Protein AF-0000000084759587 (afdb_homodimer)

Nearest PDB structures (foldseek):
  4xer-assembly1_A  TM=8.242E-01  e=2.007E-20  Salmonella enterica subsp. enterica serovar Typhimurium str. LT2
  4g9o-assembly1_B  TM=7.981E-01  e=5.735E-20  Salmonella enterica subsp. enterica serovar Typhimurium str. LT2
  4g9o-assembly1_A  TM=8.287E-01  e=4.401E-19  Salmonella enterica subsp. enterica serovar Typhimurium str. LT2
  2v4o-assembly2_D  TM=8.229E-01  e=4.892E-18  Salmonella enterica subsp. enterica serovar Typhimurium str. LT2
  2e6c-assembly1_C  TM=7.387E-01  e=2.881E-16  Thermus thermophilus HB8

Sequence (578 aa):
MNKSCIAAALISAFAFTASAAPLKILIVNDDGCESTGSISLQEKLTQKGFEVWMVAPATNQSGIGSAITFKTGKIFDVKKAADKRYCFPGTPADAVDFGLRGLLINNPPDLVISGVNDGPNTGMAQVNSGTVSAAARAVRYGFPAIAASIGYIFTEDEMKNKWPSTHKYWPDAVDYVVDVVETLNHKQVSGTPLLPKGSGLSINYPPLPKSKIKGVRYVENEMFPTPQIGYDILPDGRAKQTINPESLKTVENDTDSGWLNKGYITYSLFDGAMNAPQFQAQYEELLSKMNKSCIAAALISAFAFTASAAPLKILIVNDDGCESTGSISLQEKLTQKGFEVWMVAPATNQSGIGSAITFKTGKIFDVKKAADKRYCFPGTPADAVDFGLRGLLINNPPDLVISGVNDGPNTGMAQVNSGTVSAAARAVRYGFPAIAASIGYIFTEDEMKNKWPSTHKYWPDAVDYVVDVVETLNHKQVSGTPLLPKGSGLSINYPPLPKSKIKGVRYVENEMFPTPQIGYDILPDGRAKQTINPESLKTVENDTDSGWLNKGYITYSLFDGAMNAPQFQAQYEELLSK

Secondary structure (DSSP, 8-state):
---------------------PPEEEEE-TT-TT-HHHHHHHHHHHHTT-EEEEEEESS--TT-TT-----TTPEE--EEEETTEEEESS-HHHHHHHIIIIITSSS--SEEEEEEEES---HHHHHT-HHHHHHHHHHHTT--EEEEEE-----HHHHHTT-HHHHHHHHHHHHHHHHHHHHHHHT--TTS-SS-TT-EEEEEE-SS-GGG--EEEE-PPPSSPPP-EEEEEPTTS-EEEEE-GGGGS---SSSHHHHHHTTEEEEEEE-S--B-GGGHHHHHHHHT-/---------------------PPEEEEE-TT-TT-HHHHHHHHHHHHTT-EEEEEEESS--TT-TT-----TTPEE--EEEETTEEEESS-HHHHHHHIIIIITTTS--SEEEEEEEES---HHHHHT-HHHHHHHHHHHTT--EEEEEE----SHHHHHTT-HHHHHHHHHHHHHHHHHHHHHHHT--TTS-SS-TT-EEEEEE-SS-GGG--EEEE-PPPSSPPP-EEEEEPTTS-EEEEE-GGGGS---SSSHHHHHHTTEEEEEEE-S--B-GGGHHHHHHHHT-

InterPro domains:
  IPR002828 Survival protein SurE-like phosphatase/nucleotidase [PF01975] (25-220)
  IPR002828 Survival protein SurE-like phosphatase/nucleotidase [TIGR00087] (24-221)
  IPR030048 Survival protein SurE [PTHR30457] (22-222)
  IPR036523 SurE-like phosphatase/nucleotidase superfamily [G3DSA:3.40.1210.10] (23-289)
  IPR036523 SurE-like phosphatase/nucleotidase superfamily [SSF64167] (23-287)

Structure (mmCIF, N/CA/C/O backbone):
data_AF-0000000084759587-model_v1
#
loop_
_entity.id
_entity.type
_entity.pdbx_description
1 polymer "5'-nucleotidase"
#
loop_
_atom_site.group_PDB
_atom_site.id
_atom_site.type_symbol
_atom_site.label_atom_id
_atom_site.label_alt_id
_atom_site.label_comp_id
_atom_site.label_asym_id
_atom_site.label_entity_id
_atom_site.label_seq_id
_atom_site.pdbx_PDB_ins_code
_atom_site.Cartn_x
_atom_site.Cartn_y
_atom_site.Cartn_z
_atom_site.occupancy
_atom_site.B_iso_or_equiv
_atom_site.auth_seq_id
_atom_site.auth_comp_id
_atom_site.auth_asym_id
_atom_site.auth_atom_id
_atom_site.pdbx_PDB_model_num
ATOM 1 N N . MET A 1 1 ? -20.594 -86.188 6.738 1 32.88 1 MET A N 1
ATOM 2 C CA . MET A 1 1 ? -20 -85 7.316 1 32.88 1 MET A CA 1
ATOM 3 C C . MET A 1 1 ? -19.594 -84 6.23 1 32.88 1 MET A C 1
ATOM 5 O O . MET A 1 1 ? -18.578 -84.188 5.559 1 32.88 1 MET A O 1
ATOM 9 N N . ASN A 1 2 ? -20.578 -83.375 5.496 1 36.66 2 ASN A N 1
ATOM 10 C CA . ASN A 1 2 ? -20.562 -82.438 4.379 1 36.66 2 ASN A CA 1
ATOM 11 C C . ASN A 1 2 ? -19.859 -81.125 4.75 1 36.66 2 ASN A C 1
ATOM 13 O O . ASN A 1 2 ? -20.312 -80.438 5.641 1 36.66 2 ASN A O 1
ATOM 17 N N . LYS A 1 3 ? -18.547 -81.062 4.629 1 41.19 3 LYS A N 1
ATOM 18 C CA . LYS A 1 3 ? -17.672 -79.875 4.801 1 41.19 3 LYS A CA 1
ATOM 19 C C . LYS A 1 3 ? -18.125 -78.75 3.93 1 41.19 3 LYS A C 1
ATOM 21 O O . LYS A 1 3 ? -18.031 -78.812 2.701 1 41.19 3 LYS A O 1
ATOM 26 N N . SER A 1 4 ? -19.188 -78 4.219 1 39.34 4 SER A N 1
ATOM 27 C CA . SER A 1 4 ? -19.594 -76.75 3.572 1 39.34 4 SER A CA 1
ATOM 28 C C . SER A 1 4 ? -18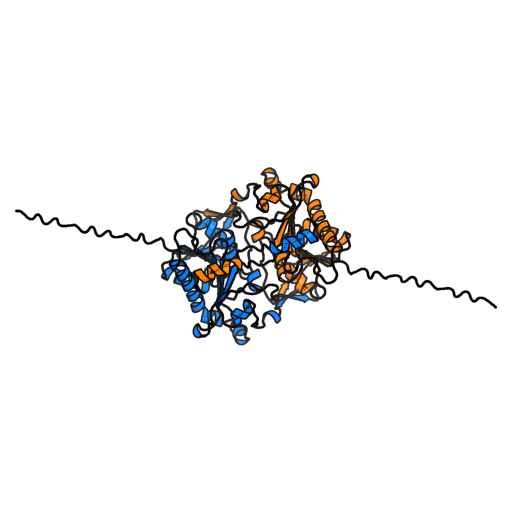.469 -75.75 3.609 1 39.34 4 SER A C 1
ATOM 30 O O . SER A 1 4 ? -18 -75.375 4.684 1 39.34 4 SER A O 1
ATOM 32 N N . CYS A 1 5 ? -17.578 -75.688 2.627 1 35.59 5 CYS A N 1
ATOM 33 C CA . CYS A 1 5 ? -16.562 -74.625 2.41 1 35.59 5 CYS A CA 1
ATOM 34 C C . CYS A 1 5 ? -17.203 -73.25 2.391 1 35.59 5 CYS A C 1
ATOM 36 O O . CYS A 1 5 ? -18.031 -72.938 1.532 1 35.59 5 CYS A O 1
ATOM 38 N N . ILE A 1 6 ? -17.391 -72.562 3.521 1 40.78 6 ILE A N 1
ATOM 39 C CA . ILE A 1 6 ? -17.766 -71.188 3.627 1 40.78 6 ILE A CA 1
ATOM 40 C C . ILE A 1 6 ? -16.797 -70.312 2.812 1 40.78 6 ILE A C 1
ATOM 42 O O . ILE A 1 6 ? -15.602 -70.25 3.096 1 40.78 6 ILE A O 1
ATOM 46 N N . ALA A 1 7 ? -17.094 -70.125 1.511 1 42.75 7 ALA A N 1
ATOM 47 C CA . ALA A 1 7 ? -16.391 -69.125 0.705 1 42.75 7 ALA A CA 1
ATOM 48 C C . ALA A 1 7 ? -16.422 -67.75 1.374 1 42.75 7 ALA A C 1
ATOM 50 O O . ALA A 1 7 ? -17.5 -67.188 1.601 1 42.75 7 ALA A O 1
ATOM 51 N N . ALA A 1 8 ? -15.438 -67.375 2.18 1 41.44 8 ALA A N 1
ATOM 52 C CA . ALA A 1 8 ? -15.242 -66 2.635 1 41.44 8 ALA A CA 1
ATOM 53 C C . ALA A 1 8 ? -15.094 -65.062 1.453 1 41.44 8 ALA A C 1
ATOM 55 O O . ALA A 1 8 ? -14.148 -65.188 0.668 1 41.44 8 ALA A O 1
ATOM 56 N N . ALA A 1 9 ? -16.172 -64.562 0.911 1 43.03 9 ALA A N 1
ATOM 57 C CA . ALA A 1 9 ? -16.078 -63.438 -0.011 1 43.03 9 ALA A CA 1
ATOM 58 C C . ALA A 1 9 ? -15.25 -62.281 0.583 1 43.03 9 ALA A C 1
ATOM 60 O O . ALA A 1 9 ? -15.578 -61.75 1.647 1 43.03 9 ALA A O 1
ATOM 61 N N . LEU A 1 10 ? -13.938 -62.25 0.258 1 41.41 10 LEU A N 1
ATOM 62 C CA . LEU A 1 10 ? -13.141 -61.062 0.551 1 41.41 10 LEU A CA 1
ATOM 63 C C . LEU A 1 10 ? -13.766 -59.844 -0.064 1 41.41 10 LEU A C 1
ATOM 65 O O . LEU A 1 10 ? -13.844 -59.719 -1.289 1 41.41 10 LEU A O 1
ATOM 69 N N . ILE A 1 11 ? -14.688 -59.156 0.525 1 45.84 11 ILE A N 1
ATOM 70 C CA . ILE A 1 11 ? -15.086 -57.812 0.126 1 45.84 11 ILE A CA 1
ATOM 71 C C . ILE A 1 11 ? -13.859 -56.906 0.087 1 45.84 11 ILE A C 1
ATOM 73 O O . ILE A 1 11 ? -13.242 -56.625 1.121 1 45.84 11 ILE A O 1
ATOM 77 N N . SER A 1 12 ? -13.148 -56.938 -1.056 1 42.34 12 SER A N 1
ATOM 78 C CA . SER A 1 12 ? -12.156 -55.875 -1.199 1 42.34 12 SER A CA 1
ATOM 79 C C . SER A 1 12 ? -12.781 -54.5 -0.978 1 42.34 12 SER A C 1
ATOM 81 O O . SER A 1 12 ? -13.719 -54.125 -1.684 1 42.34 12 SER A O 1
ATOM 83 N N . ALA A 1 13 ? -12.781 -54 0.141 1 45.69 13 ALA A N 1
ATOM 84 C CA . ALA A 1 13 ? -13.062 -52.562 0.376 1 45.69 13 ALA A CA 1
ATOM 85 C C . ALA A 1 13 ? -12.219 -51.688 -0.532 1 45.69 13 ALA A C 1
ATOM 87 O O . ALA A 1 13 ? -11.008 -51.562 -0.341 1 45.69 13 ALA A O 1
ATOM 88 N N . PHE A 1 14 ? -12.633 -51.562 -1.746 1 47.47 14 PHE A N 1
ATOM 89 C CA . PHE A 1 14 ? -12.047 -50.438 -2.441 1 47.47 14 PHE A CA 1
ATOM 90 C C . PHE A 1 14 ? -12.109 -49.156 -1.581 1 47.47 14 PHE A C 1
ATOM 92 O O . PHE A 1 14 ? -13.195 -48.688 -1.253 1 47.47 14 PHE A O 1
ATOM 99 N N . ALA A 1 15 ? -11.148 -49 -0.785 1 41.53 15 ALA A N 1
ATOM 100 C CA . ALA A 1 15 ? -11.016 -47.656 -0.232 1 41.53 15 ALA A CA 1
ATOM 101 C C . ALA A 1 15 ? -11.133 -46.594 -1.328 1 41.53 15 ALA A C 1
ATOM 103 O O . ALA A 1 15 ? -10.266 -46.5 -2.195 1 41.53 15 ALA A O 1
ATOM 104 N N . PHE A 1 16 ? -12.281 -46.312 -1.784 1 42.91 16 PHE A N 1
ATOM 105 C CA . PHE A 1 16 ? -12.383 -45.062 -2.512 1 42.91 16 PHE A CA 1
ATOM 106 C C . PHE A 1 16 ? -11.539 -43.969 -1.839 1 42.91 16 PHE A C 1
ATOM 108 O O . PHE A 1 16 ? -11.844 -43.531 -0.727 1 42.91 16 PHE A O 1
ATOM 115 N N . THR A 1 17 ? -10.258 -44.031 -1.98 1 42.12 17 THR A N 1
ATOM 116 C CA . THR A 1 17 ? -9.578 -42.781 -1.633 1 42.12 17 THR A CA 1
ATOM 117 C C . THR A 1 17 ? -10.336 -41.562 -2.178 1 42.12 17 THR A C 1
ATOM 119 O O . THR A 1 17 ? -10.492 -41.438 -3.393 1 42.12 17 THR A O 1
ATOM 122 N N . ALA A 1 18 ? -11.383 -41.25 -1.739 1 46 18 ALA A N 1
ATOM 123 C CA . ALA A 1 18 ? -11.992 -39.969 -2.09 1 46 18 ALA A CA 1
ATOM 124 C C . ALA A 1 18 ? -10.93 -38.938 -2.477 1 46 18 ALA A C 1
ATOM 126 O O . ALA A 1 18 ? -10.117 -38.531 -1.64 1 46 18 ALA A O 1
ATOM 127 N N . SER A 1 19 ? -10.32 -39 -3.693 1 54.28 19 SER A N 1
ATOM 128 C CA . SER A 1 19 ? -9.312 -38.094 -4.207 1 54.28 19 SER A CA 1
ATOM 129 C C . SER A 1 19 ? -9.633 -36.625 -3.846 1 54.28 19 SER A C 1
ATOM 131 O O . SER A 1 19 ? -10.727 -36.156 -4.145 1 54.28 19 SER A O 1
ATOM 133 N N . ALA A 1 20 ? -9.195 -36.125 -2.771 1 66.88 20 ALA A N 1
ATOM 134 C CA . ALA A 1 20 ? -9.383 -34.75 -2.332 1 66.88 20 ALA A CA 1
ATOM 135 C C . ALA A 1 20 ? -9.328 -33.781 -3.514 1 66.88 20 ALA A C 1
ATOM 137 O O . ALA A 1 20 ? -8.602 -34 -4.484 1 66.88 20 ALA A O 1
ATOM 138 N N . ALA A 1 21 ? -10.414 -32.969 -3.766 1 81.44 21 ALA A N 1
ATOM 139 C CA . ALA A 1 21 ? -10.461 -31.938 -4.809 1 81.44 21 ALA A CA 1
ATOM 140 C C . ALA A 1 21 ? -9.109 -31.25 -4.953 1 81.44 21 ALA A C 1
ATOM 142 O O . ALA A 1 21 ? -8.406 -31.031 -3.965 1 81.44 21 ALA A O 1
ATOM 143 N N . PRO A 1 22 ? -8.656 -31.125 -6.215 1 93.12 22 PRO A N 1
ATOM 144 C CA . PRO A 1 22 ? -7.379 -30.453 -6.434 1 93.12 22 PRO A CA 1
ATOM 145 C C . PRO A 1 22 ? -7.328 -29.062 -5.793 1 93.12 22 PRO A C 1
ATOM 147 O O . PRO A 1 22 ? -8.352 -28.391 -5.68 1 93.12 22 PRO A O 1
ATOM 150 N N . LEU A 1 23 ? -6.125 -28.766 -5.375 1 96.19 23 LEU A N 1
ATOM 151 C CA . LEU A 1 23 ? -5.902 -27.406 -4.871 1 96.19 23 LEU A CA 1
ATOM 152 C C . LEU A 1 23 ? -6.328 -26.359 -5.902 1 96.19 23 LEU A C 1
ATOM 154 O O . LEU A 1 23 ? -5.977 -26.469 -7.078 1 96.19 23 LEU A O 1
ATOM 158 N N . LYS A 1 24 ? -7.176 -25.406 -5.527 1 97.69 24 LYS A N 1
ATOM 159 C CA . LYS A 1 24 ? -7.629 -24.312 -6.387 1 97.69 24 LYS A CA 1
ATOM 160 C C . LYS A 1 24 ? -6.773 -23.078 -6.184 1 97.69 24 LYS A C 1
ATOM 162 O O . LYS A 1 24 ? -6.578 -22.625 -5.055 1 97.69 24 LYS A O 1
ATOM 167 N N . ILE A 1 25 ? -6.254 -22.547 -7.281 1 98.81 25 ILE A N 1
ATOM 168 C CA . ILE A 1 25 ? -5.301 -21.438 -7.238 1 98.81 25 ILE A CA 1
ATOM 169 C C . ILE A 1 25 ? -5.828 -20.281 -8.078 1 98.81 25 ILE A C 1
ATOM 171 O O . ILE A 1 25 ? -6.352 -20.469 -9.172 1 98.81 25 ILE A O 1
ATOM 175 N N . LEU A 1 26 ? -5.785 -19.031 -7.543 1 98.94 26 LEU A N 1
ATOM 176 C CA . LEU A 1 26 ? -6.039 -17.812 -8.297 1 98.94 26 LEU A CA 1
ATOM 177 C C . LEU A 1 26 ? -4.738 -17.062 -8.578 1 98.94 26 LEU A C 1
ATOM 179 O O . LEU A 1 26 ? -4.027 -16.672 -7.648 1 98.94 26 LEU A O 1
ATOM 183 N N . ILE A 1 27 ? -4.406 -16.938 -9.836 1 98.94 27 ILE A N 1
ATOM 184 C CA . ILE A 1 27 ? -3.238 -16.172 -10.25 1 98.94 27 ILE A CA 1
ATOM 185 C C . ILE A 1 27 ? -3.65 -14.727 -10.57 1 98.94 27 ILE A C 1
ATOM 187 O O . ILE A 1 27 ? -4.68 -14.5 -11.203 1 98.94 27 ILE A O 1
ATOM 191 N N . VAL A 1 28 ? -2.816 -13.93 -10.008 1 98.12 28 VAL A N 1
ATOM 192 C CA . VAL A 1 28 ? -2.871 -12.508 -10.312 1 98.12 28 VAL A CA 1
ATOM 193 C C . VAL A 1 28 ? -1.499 -12.023 -10.781 1 98.12 28 VAL A C 1
ATOM 195 O O . VAL A 1 28 ? -0.562 -12.82 -10.891 1 98.12 28 VAL A O 1
ATOM 198 N N . ASN A 1 29 ? -1.176 -10.781 -11.109 1 92.56 29 ASN A N 1
ATOM 199 C CA . ASN A 1 29 ? 0.092 -10.172 -11.492 1 92.56 29 ASN A CA 1
ATOM 200 C C . ASN A 1 29 ? -0.116 -8.789 -12.117 1 92.56 29 ASN A C 1
ATOM 202 O O . ASN A 1 29 ? -1.052 -8.594 -12.891 1 92.56 29 ASN A O 1
ATOM 206 N N . ASP A 1 30 ? 0.857 -7.98 -11.75 1 95.12 30 ASP A N 1
ATOM 207 C CA . ASP A 1 30 ? 0.646 -6.633 -12.266 1 95.12 30 ASP A CA 1
ATOM 208 C C . ASP A 1 30 ? 1.199 -6.488 -13.68 1 95.12 30 ASP A C 1
ATOM 210 O O . ASP A 1 30 ? 0.942 -5.488 -14.359 1 95.12 30 ASP A O 1
ATOM 214 N N . ASP A 1 31 ? 1.868 -7.555 -14.188 1 95.94 31 ASP A N 1
ATOM 215 C CA . ASP A 1 31 ? 2.365 -7.512 -15.555 1 95.94 31 ASP A CA 1
ATOM 216 C C . ASP A 1 31 ? 1.229 -7.711 -16.562 1 95.94 31 ASP A C 1
ATOM 218 O O . ASP A 1 31 ? 1.384 -7.418 -17.75 1 95.94 31 ASP A O 1
ATOM 222 N N . GLY A 1 32 ? 0.167 -8.328 -16.062 1 96.94 32 GLY A N 1
ATOM 223 C CA . GLY A 1 32 ? -0.991 -8.477 -16.922 1 96.94 32 GLY A CA 1
ATOM 224 C C . GLY A 1 32 ? -1.337 -9.922 -17.219 1 96.94 32 GLY A C 1
ATOM 225 O O . GLY A 1 32 ? -0.525 -10.82 -16.969 1 96.94 32 GLY A O 1
ATOM 226 N N . CYS A 1 33 ? -2.547 -10.148 -17.797 1 97.38 33 CYS A N 1
ATOM 227 C CA . CYS A 1 33 ? -3.123 -11.477 -18 1 97.38 33 CYS A CA 1
ATOM 228 C C . CYS A 1 33 ? -2.434 -12.195 -19.156 1 97.38 33 CYS A C 1
ATOM 230 O O . CYS A 1 33 ? -2.584 -13.406 -19.312 1 97.38 33 CYS A O 1
ATOM 232 N N . GLU A 1 34 ? -1.642 -11.469 -19.938 1 96.75 34 GLU A N 1
ATOM 233 C CA . GLU A 1 34 ? -0.977 -12.078 -21.094 1 96.75 34 GLU A CA 1
ATOM 234 C C . GLU A 1 34 ? 0.54 -12.047 -20.922 1 96.75 34 GLU A C 1
ATOM 236 O O . GLU A 1 34 ? 1.277 -12.273 -21.891 1 96.75 34 GLU A O 1
ATOM 241 N N . SER A 1 35 ? 0.942 -11.68 -19.781 1 96.06 35 SER A N 1
ATOM 242 C CA . SER A 1 35 ? 2.383 -11.633 -19.547 1 96.06 35 SER A CA 1
ATOM 243 C C . SER A 1 35 ? 2.986 -13.039 -19.531 1 96.06 35 SER A C 1
ATOM 245 O O . SER A 1 35 ? 2.316 -14 -19.156 1 96.06 35 SER A O 1
ATOM 247 N N . THR A 1 36 ? 4.242 -13.164 -19.891 1 94.94 36 THR A N 1
ATOM 248 C CA . THR A 1 36 ? 4.957 -14.438 -20 1 94.94 36 THR A CA 1
ATOM 249 C C . THR A 1 36 ? 4.957 -15.156 -18.656 1 94.94 36 THR A C 1
ATOM 251 O O . THR A 1 36 ? 4.66 -16.359 -18.578 1 94.94 36 THR A O 1
ATOM 254 N N . GLY A 1 37 ? 5.301 -14.461 -17.578 1 95.69 37 GLY A N 1
ATOM 255 C CA . GLY A 1 37 ? 5.355 -15.062 -16.25 1 95.69 37 GLY A CA 1
ATOM 256 C C . GLY A 1 37 ? 4.02 -15.609 -15.789 1 95.69 37 GLY A C 1
ATOM 257 O O . GLY A 1 37 ? 3.949 -16.719 -15.25 1 95.69 37 GLY A O 1
ATOM 258 N N . SER A 1 38 ? 2.916 -14.883 -16 1 96.62 38 SER A N 1
ATOM 259 C CA . SER A 1 38 ? 1.579 -15.273 -15.578 1 96.62 38 SER A CA 1
ATOM 260 C C . SER A 1 38 ? 1.087 -16.484 -16.359 1 96.62 38 SER A C 1
ATOM 262 O O . SER A 1 38 ? 0.589 -17.453 -15.773 1 96.62 38 SER A O 1
ATOM 264 N N . ILE A 1 39 ? 1.285 -16.469 -17.703 1 97.81 39 ILE A N 1
ATOM 265 C CA . ILE A 1 39 ? 0.803 -17.547 -18.562 1 97.81 39 ILE A CA 1
ATOM 266 C C . ILE A 1 39 ? 1.572 -18.828 -18.266 1 97.81 39 ILE A C 1
ATOM 268 O O . ILE A 1 39 ? 0.973 -19.891 -18.094 1 97.81 39 ILE A O 1
ATOM 272 N N . SER A 1 40 ? 2.889 -18.688 -18.188 1 98.06 40 SER A N 1
ATOM 273 C CA . SER A 1 40 ? 3.719 -19.844 -17.906 1 98.06 40 SER A CA 1
ATOM 274 C C . SER A 1 40 ? 3.352 -20.484 -16.578 1 98.06 40 SER A C 1
ATOM 276 O O . SER A 1 40 ? 3.262 -21.703 -16.469 1 98.06 40 SER A O 1
ATOM 278 N N . LEU A 1 41 ? 3.133 -19.688 -15.578 1 98.56 41 LEU A N 1
ATOM 279 C CA . LEU A 1 41 ? 2.75 -20.188 -14.258 1 98.56 41 LEU A CA 1
ATOM 280 C C . LEU A 1 41 ? 1.417 -20.922 -14.328 1 98.56 41 LEU A C 1
ATOM 282 O O . LEU A 1 41 ? 1.287 -22.031 -13.789 1 98.56 41 LEU A O 1
ATOM 286 N N . GLN A 1 42 ? 0.404 -20.328 -14.945 1 98.75 42 GLN A N 1
ATOM 287 C CA . GLN A 1 42 ? -0.901 -20.969 -15.086 1 98.75 42 GLN A CA 1
ATOM 288 C C . GLN A 1 42 ? -0.781 -22.328 -15.773 1 98.75 42 GLN A C 1
ATOM 290 O O . GLN A 1 42 ? -1.34 -23.328 -15.305 1 98.75 42 GLN A O 1
ATOM 295 N N . GLU A 1 43 ? -0.076 -22.375 -16.859 1 98.56 43 GLU A N 1
ATOM 296 C CA . GLU A 1 43 ? 0.051 -23.594 -17.656 1 98.56 43 GLU A CA 1
ATOM 297 C C . GLU A 1 43 ? 0.762 -24.688 -16.875 1 98.56 43 GLU A C 1
ATOM 299 O O . GLU A 1 43 ? 0.291 -25.828 -16.828 1 98.56 43 GLU A O 1
ATOM 304 N N . LYS A 1 44 ? 1.834 -24.375 -16.266 1 98.69 44 LYS A N 1
ATOM 305 C CA . LYS A 1 44 ? 2.623 -25.375 -15.57 1 98.69 44 LYS A CA 1
ATOM 306 C C . LYS A 1 44 ? 1.88 -25.906 -14.344 1 98.69 44 LYS A C 1
ATOM 308 O O . LYS A 1 44 ? 1.924 -27.094 -14.047 1 98.69 44 LYS A O 1
ATOM 313 N N . LEU A 1 45 ? 1.213 -25 -13.609 1 98.81 45 LEU A N 1
ATOM 314 C CA . LEU A 1 45 ? 0.427 -25.453 -12.469 1 98.81 45 LEU A CA 1
ATOM 315 C C . LEU A 1 45 ? -0.736 -26.328 -12.914 1 98.81 45 LEU A C 1
ATOM 317 O O . LEU A 1 45 ? -1.055 -27.328 -12.266 1 98.81 45 LEU A O 1
ATOM 321 N N . THR A 1 46 ? -1.379 -25.938 -14.016 1 98.69 46 THR A N 1
ATOM 322 C CA . THR A 1 46 ? -2.459 -26.75 -14.562 1 98.69 46 THR A CA 1
ATOM 323 C C . THR A 1 46 ? -1.949 -28.125 -14.961 1 98.69 46 THR A C 1
ATOM 325 O O . THR A 1 46 ? -2.609 -29.141 -14.711 1 98.69 46 THR A O 1
ATOM 328 N N . GLN A 1 47 ? -0.791 -28.172 -15.562 1 98.25 47 GLN A N 1
ATOM 329 C CA . GLN A 1 47 ? -0.184 -29.422 -15.984 1 98.25 47 GLN A CA 1
ATOM 330 C C . GLN A 1 47 ? 0.095 -30.328 -14.781 1 98.25 47 GLN A C 1
ATOM 332 O O . GLN A 1 47 ? 0.096 -31.562 -14.914 1 98.25 47 GLN A O 1
ATOM 337 N N . LYS A 1 48 ? 0.333 -29.734 -13.648 1 98.06 48 LYS A N 1
ATOM 338 C CA . LYS A 1 48 ? 0.588 -30.5 -12.43 1 98.06 48 LYS A CA 1
ATOM 339 C C . LYS A 1 48 ? -0.713 -31 -11.812 1 98.06 48 LYS A C 1
ATOM 341 O O . LYS A 1 48 ? -0.695 -31.703 -10.805 1 98.06 48 LYS A O 1
ATOM 346 N N . GLY A 1 49 ? -1.913 -30.609 -12.328 1 97.62 49 GLY A N 1
ATOM 347 C CA . GLY A 1 49 ? -3.195 -31.141 -11.883 1 97.62 49 GLY A CA 1
ATOM 348 C C . GLY A 1 49 ? -3.951 -30.188 -10.977 1 97.62 49 GLY A C 1
ATOM 349 O O . GLY A 1 49 ? -4.996 -30.547 -10.43 1 97.62 49 GLY A O 1
ATOM 350 N N . PHE A 1 50 ? -3.469 -28.984 -10.805 1 98.31 50 PHE A N 1
ATOM 351 C CA . PHE A 1 50 ? -4.168 -28 -9.984 1 98.31 50 PHE A CA 1
ATOM 352 C C . PHE A 1 50 ? -5.285 -27.344 -10.773 1 98.31 50 PHE A C 1
ATOM 354 O O . PHE A 1 50 ? -5.258 -27.312 -12 1 98.31 50 PHE A O 1
ATOM 361 N N . GLU A 1 51 ? -6.332 -26.906 -10.086 1 98.56 51 GLU A N 1
ATOM 362 C CA . GLU A 1 51 ? -7.328 -26.016 -10.688 1 98.56 51 GLU A CA 1
ATOM 363 C C . GLU A 1 51 ? -6.879 -24.562 -10.641 1 98.56 51 GLU A C 1
ATOM 365 O O . GLU A 1 51 ? -6.867 -23.938 -9.578 1 98.56 51 GLU A O 1
ATOM 370 N N . VAL A 1 52 ? -6.543 -24.047 -11.797 1 98.81 52 VAL A N 1
ATOM 371 C CA . VAL A 1 52 ? -5.867 -22.766 -11.797 1 98.81 52 VAL A CA 1
ATOM 372 C C . VAL A 1 52 ? -6.711 -21.734 -12.539 1 98.81 52 VAL A C 1
ATOM 374 O O . VAL A 1 52 ? -7.027 -21.922 -13.719 1 98.81 52 VAL A O 1
ATOM 377 N N . TRP A 1 53 ? -7.129 -20.703 -11.852 1 98.81 53 TRP A N 1
ATOM 378 C CA . TRP A 1 53 ? -7.789 -19.516 -12.406 1 98.81 53 TRP A CA 1
ATOM 379 C C . TRP A 1 53 ? -6.824 -18.344 -12.492 1 98.81 53 TRP A C 1
ATOM 381 O O . TRP A 1 53 ? -5.883 -18.25 -11.695 1 98.81 53 TRP A O 1
ATOM 391 N N . MET A 1 54 ? -7.062 -17.531 -13.484 1 98.88 54 MET A N 1
ATOM 392 C CA . MET A 1 54 ? -6.293 -16.297 -13.578 1 98.88 54 MET A CA 1
ATOM 393 C C . MET A 1 54 ? -7.211 -15.094 -13.797 1 98.88 54 MET A C 1
ATOM 395 O O . MET A 1 54 ? -8.086 -15.133 -14.664 1 98.88 54 MET A O 1
ATOM 399 N N . VAL A 1 55 ? -7.145 -14.148 -12.969 1 98.81 55 VAL A N 1
ATOM 400 C CA . VAL A 1 55 ? -7.664 -12.797 -13.172 1 98.81 55 VAL A CA 1
ATOM 401 C C . VAL A 1 55 ? -6.539 -11.781 -13 1 98.81 55 VAL A C 1
ATOM 403 O O . VAL A 1 55 ? -6.016 -11.609 -11.898 1 98.81 55 VAL A O 1
ATOM 406 N N . ALA A 1 56 ? -6.129 -11.125 -14.031 1 98.75 56 ALA A N 1
ATOM 407 C CA . ALA A 1 56 ? -5.047 -10.148 -14 1 98.75 56 ALA A CA 1
ATOM 408 C C . ALA A 1 56 ? -5.375 -8.938 -14.867 1 98.75 56 ALA A C 1
ATOM 410 O O . ALA A 1 56 ? -6.277 -8.992 -15.703 1 98.75 56 ALA A O 1
ATOM 411 N N . PRO A 1 57 ? -4.664 -7.859 -14.609 1 98.5 57 PRO A N 1
ATOM 412 C CA . PRO A 1 57 ? -4.93 -6.66 -15.406 1 98.5 57 PRO A CA 1
ATOM 413 C C . PRO A 1 57 ? -4.801 -6.91 -16.906 1 98.5 57 PRO A C 1
ATOM 415 O O . PRO A 1 57 ? -4.004 -7.754 -17.328 1 98.5 57 PRO A O 1
ATOM 418 N N . ALA A 1 58 ? -5.52 -6.137 -17.656 1 97.69 58 ALA A N 1
ATOM 419 C CA . ALA A 1 58 ? -5.48 -6.238 -19.109 1 97.69 58 ALA A CA 1
ATOM 420 C C . ALA A 1 58 ? -4.168 -5.695 -19.672 1 97.69 58 ALA A C 1
ATOM 422 O O . ALA A 1 58 ? -3.744 -6.074 -20.766 1 97.69 58 ALA A O 1
ATOM 423 N N . THR A 1 59 ? -3.59 -4.781 -18.891 1 94.88 59 THR A N 1
ATOM 424 C CA . THR A 1 59 ? -2.328 -4.168 -19.297 1 94.88 59 THR A CA 1
ATOM 425 C C . THR A 1 59 ? -1.336 -4.168 -18.141 1 9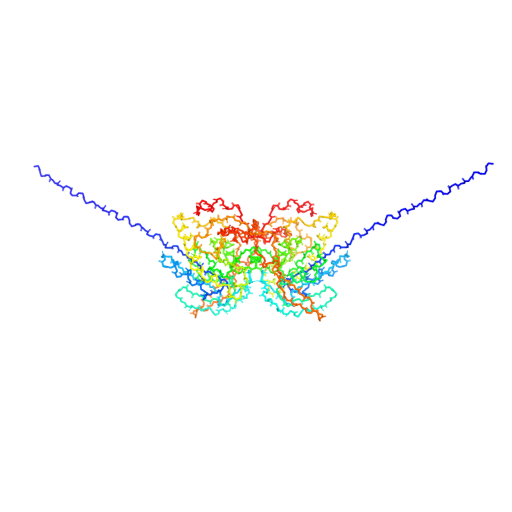4.88 59 THR A C 1
ATOM 427 O O . THR A 1 59 ? -1.716 -4.406 -16.984 1 94.88 59 THR A O 1
ATOM 430 N N . ASN A 1 60 ? -0.066 -3.959 -18.484 1 93.38 60 ASN A N 1
ATOM 431 C CA . ASN A 1 60 ? 0.953 -3.834 -17.438 1 93.38 60 ASN A CA 1
ATOM 432 C C . ASN A 1 60 ? 0.65 -2.674 -16.5 1 93.38 60 ASN A C 1
ATOM 434 O O . ASN A 1 60 ? 0.357 -1.563 -16.953 1 93.38 60 ASN A O 1
ATOM 438 N N . GLN A 1 61 ? 0.727 -2.926 -15.203 1 92.5 61 GLN A N 1
ATOM 439 C CA . GLN A 1 61 ? 0.381 -1.962 -14.172 1 92.5 61 GLN A CA 1
ATOM 440 C C . GLN A 1 61 ? 1.54 -1.761 -13.195 1 92.5 61 GLN A C 1
ATOM 442 O O . GLN A 1 61 ? 1.331 -1.662 -11.984 1 92.5 61 GLN A O 1
ATOM 447 N N . SER A 1 62 ? 2.732 -1.783 -13.641 1 90.62 62 SER A N 1
ATOM 448 C CA . SER A 1 62 ? 3.898 -1.627 -12.773 1 90.62 62 SER A CA 1
ATOM 449 C C . SER A 1 62 ? 3.84 -0.317 -12 1 90.62 62 SER A C 1
ATOM 451 O O . SER A 1 62 ? 3.453 0.718 -12.547 1 90.62 62 SER A O 1
ATOM 453 N N . GLY A 1 63 ? 4.25 -0.373 -10.68 1 93.44 63 GLY A N 1
ATOM 454 C CA . GLY A 1 63 ? 4.285 0.814 -9.844 1 93.44 63 GLY A CA 1
ATOM 455 C C . GLY A 1 63 ? 2.922 1.197 -9.297 1 93.44 63 GLY A C 1
ATOM 456 O O . GLY A 1 63 ? 2.801 2.162 -8.539 1 93.44 63 GLY A O 1
ATOM 457 N N . ILE A 1 64 ? 1.89 0.401 -9.523 1 95 64 ILE A N 1
ATOM 458 C CA . ILE A 1 64 ? 0.506 0.778 -9.258 1 95 64 ILE A CA 1
ATOM 459 C C . ILE A 1 64 ? 0.164 0.49 -7.797 1 95 64 ILE A C 1
ATOM 461 O O . ILE A 1 64 ? -0.86 0.952 -7.289 1 95 64 ILE A O 1
ATOM 465 N N . GLY A 1 65 ? 0.973 -0.251 -7.133 1 97.06 65 GLY A N 1
ATOM 466 C CA . GLY A 1 65 ? 0.807 -0.506 -5.711 1 97.06 65 GLY A CA 1
ATOM 467 C C . GLY A 1 65 ? -0.551 -1.087 -5.363 1 97.06 65 GLY A C 1
ATOM 468 O O . GLY A 1 65 ? -0.985 -2.068 -5.969 1 97.06 65 GLY A O 1
ATOM 469 N N . SER A 1 66 ? -1.188 -0.463 -4.367 1 97.44 66 SER A N 1
ATOM 470 C CA . SER A 1 66 ? -2.447 -0.984 -3.848 1 97.44 66 SER A CA 1
ATOM 471 C C . SER A 1 66 ? -3.639 -0.223 -4.418 1 97.44 66 SER A C 1
ATOM 473 O O . SER A 1 66 ? -4.734 -0.262 -3.857 1 97.44 66 SER A O 1
ATOM 475 N N . ALA A 1 67 ? -3.439 0.519 -5.504 1 97.62 67 ALA A N 1
ATOM 476 C CA . ALA A 1 67 ? -4.488 1.341 -6.102 1 97.62 67 ALA A CA 1
ATOM 477 C C . ALA A 1 67 ? -5.699 0.494 -6.48 1 97.62 67 ALA A C 1
ATOM 479 O O . ALA A 1 67 ? -5.551 -0.613 -7.004 1 97.62 67 ALA A O 1
ATOM 480 N N . ILE A 1 68 ? -6.836 1.055 -6.211 1 96.88 68 ILE A N 1
ATOM 481 C CA . ILE A 1 68 ? -8.078 0.379 -6.566 1 96.88 68 ILE A CA 1
ATOM 482 C C . ILE A 1 68 ? -9.016 1.356 -7.273 1 96.88 68 ILE A C 1
ATOM 484 O O . ILE A 1 68 ? -8.875 2.574 -7.133 1 96.88 68 ILE A O 1
ATOM 488 N N . THR A 1 69 ? -9.898 0.824 -8.07 1 94.5 69 THR A N 1
ATOM 489 C CA . THR A 1 69 ? -11.047 1.576 -8.57 1 94.5 69 THR A CA 1
ATOM 490 C C . THR A 1 69 ? -12.234 1.447 -7.617 1 94.5 69 THR A C 1
ATOM 492 O O . THR A 1 69 ? -12.648 0.336 -7.285 1 94.5 69 THR A O 1
ATOM 495 N N . PHE A 1 70 ? -12.672 2.496 -7.121 1 91.44 70 PHE A N 1
ATOM 496 C CA . PHE A 1 70 ? -13.875 2.51 -6.301 1 91.44 70 PHE A CA 1
ATOM 497 C C . PHE A 1 70 ? -14.961 3.363 -6.953 1 91.44 70 PHE A C 1
ATOM 499 O O . PHE A 1 70 ? -15.047 4.566 -6.699 1 91.44 70 PHE A O 1
ATOM 506 N N . LYS A 1 71 ? -15.711 2.811 -7.758 1 93.44 71 LYS A N 1
ATOM 507 C CA . LYS A 1 71 ? -16.812 3.43 -8.492 1 93.44 71 LYS A CA 1
ATOM 508 C C . LYS A 1 71 ? -18 2.48 -8.609 1 93.44 71 LYS A C 1
ATOM 510 O O . LYS A 1 71 ? -18.172 1.817 -9.633 1 93.44 71 LYS A O 1
ATOM 515 N N . THR A 1 72 ? -18.812 2.531 -7.621 1 93.06 72 THR A N 1
ATOM 516 C CA . THR A 1 72 ? -19.969 1.644 -7.559 1 93.06 72 THR A CA 1
ATOM 517 C C . THR A 1 72 ? -20.844 1.804 -8.797 1 93.06 72 THR A C 1
ATOM 519 O O . THR A 1 72 ? -21.125 2.926 -9.219 1 93.06 72 THR A O 1
ATOM 522 N N . GLY A 1 73 ? -21.266 0.77 -9.336 1 96.69 73 GLY A N 1
ATOM 523 C CA . GLY A 1 73 ? -22.109 0.77 -10.523 1 96.69 73 GLY A CA 1
ATOM 524 C C . GLY A 1 73 ? -21.328 0.725 -11.812 1 96.69 73 GLY A C 1
ATOM 525 O O . GLY A 1 73 ? -21.891 0.442 -12.875 1 96.69 73 GLY A O 1
ATOM 526 N N . LYS A 1 74 ? -20.062 1.005 -11.711 1 97.69 74 LYS A N 1
ATOM 527 C CA . LYS A 1 74 ? -19.234 0.948 -12.906 1 97.69 74 LYS A CA 1
ATOM 528 C C . LYS A 1 74 ? -19.234 -0.453 -13.508 1 97.69 74 LYS A C 1
ATOM 530 O O . LYS A 1 74 ? -19.156 -1.448 -12.789 1 97.69 74 LYS A O 1
ATOM 535 N N . ILE A 1 75 ? -19.297 -0.485 -14.812 1 98.31 75 ILE A N 1
ATOM 536 C CA . ILE A 1 75 ? -19.25 -1.746 -15.547 1 98.31 75 ILE A CA 1
ATOM 537 C C . ILE A 1 75 ? -17.859 -1.921 -16.172 1 98.31 75 ILE A C 1
ATOM 539 O O . ILE A 1 75 ? -17.375 -1.035 -16.891 1 98.31 75 ILE A O 1
ATOM 543 N N . PHE A 1 76 ? -17.25 -3.049 -15.859 1 98.38 76 PHE A N 1
ATOM 544 C CA . PHE A 1 76 ? -15.945 -3.385 -16.406 1 98.38 76 PHE A CA 1
ATOM 545 C C . PHE A 1 76 ? -16.078 -4.41 -17.531 1 98.38 76 PHE A C 1
ATOM 547 O O . PHE A 1 76 ? -16.719 -5.441 -17.359 1 98.38 76 PHE A O 1
ATOM 554 N N . ASP A 1 77 ? -15.438 -4.125 -18.625 1 98.31 77 ASP A N 1
ATOM 555 C CA . ASP A 1 77 ? -15.422 -5.043 -19.75 1 98.31 77 ASP A CA 1
ATOM 556 C C . ASP A 1 77 ? -14.375 -6.137 -19.562 1 98.31 77 ASP A C 1
ATOM 558 O O . ASP A 1 77 ? -13.328 -6.113 -20.203 1 98.31 77 ASP A O 1
ATOM 562 N N . VAL A 1 78 ? -14.68 -7.133 -18.766 1 98.25 78 VAL A N 1
ATOM 563 C CA . VAL A 1 78 ? -13.789 -8.25 -18.516 1 98.25 78 VAL A CA 1
ATOM 564 C C . VAL A 1 78 ? -13.695 -9.141 -19.75 1 98.25 78 VAL A C 1
ATOM 566 O O . VAL A 1 78 ? -14.719 -9.531 -20.312 1 98.25 78 VAL A O 1
ATOM 569 N N . LYS A 1 79 ? -12.469 -9.492 -20.141 1 97.62 79 LYS A N 1
ATOM 570 C CA . LYS A 1 79 ? -12.273 -10.336 -21.312 1 97.62 79 LYS A CA 1
ATOM 571 C C . LYS A 1 79 ? -11.766 -11.719 -20.922 1 97.62 79 LYS A C 1
ATOM 573 O O . LYS A 1 79 ? -10.781 -11.844 -20.203 1 97.62 79 LYS A O 1
ATOM 578 N N . LYS A 1 80 ? -12.469 -12.688 -21.359 1 97.06 80 LYS A N 1
ATOM 579 C CA . LYS A 1 80 ? -11.969 -14.047 -21.219 1 97.06 80 LYS A CA 1
ATOM 580 C C . LYS A 1 80 ? -10.953 -14.375 -22.312 1 97.06 80 LYS A C 1
ATOM 582 O O . LYS A 1 80 ? -11.336 -14.586 -23.469 1 97.06 80 LYS A O 1
ATOM 587 N N . ALA A 1 81 ? -9.75 -14.484 -21.938 1 96.94 81 ALA A N 1
ATOM 588 C CA . ALA A 1 81 ? -8.68 -14.664 -22.922 1 96.94 81 ALA A CA 1
ATOM 589 C C . ALA A 1 81 ? -8.438 -16.141 -23.203 1 96.94 81 ALA A C 1
ATOM 591 O O . ALA A 1 81 ? -7.98 -16.5 -24.281 1 96.94 81 ALA A O 1
ATOM 592 N N . ALA A 1 82 ? -8.633 -17.062 -22.328 1 97.44 82 ALA A N 1
ATOM 593 C CA . ALA A 1 82 ? -8.492 -18.516 -22.406 1 97.44 82 ALA A CA 1
ATOM 594 C C . ALA A 1 82 ? -9.289 -19.203 -21.297 1 97.44 82 ALA A C 1
ATOM 596 O O . ALA A 1 82 ? -9.992 -18.531 -20.531 1 97.44 82 ALA A O 1
ATOM 597 N N . ASP A 1 83 ? -9.297 -20.5 -21.328 1 97.12 83 ASP A N 1
ATOM 598 C CA . ASP A 1 83 ? -10 -21.234 -20.266 1 97.12 83 ASP A CA 1
ATOM 599 C C . ASP A 1 83 ? -9.516 -20.781 -18.891 1 97.12 83 ASP A C 1
ATOM 601 O O . ASP A 1 83 ? -8.32 -20.859 -18.594 1 97.12 83 ASP A O 1
ATOM 605 N N . LYS A 1 84 ? -10.406 -20.266 -18.062 1 98.19 84 LYS A N 1
ATOM 606 C CA . LYS A 1 84 ? -10.188 -19.812 -16.688 1 98.19 84 LYS A CA 1
ATOM 607 C C . LYS A 1 84 ? -9.18 -18.672 -16.641 1 98.19 84 LYS A C 1
ATOM 609 O O . LYS A 1 84 ? -8.484 -18.5 -15.633 1 98.19 84 LYS A O 1
ATOM 614 N N . ARG A 1 85 ? -9.008 -17.984 -17.734 1 98.5 85 ARG A N 1
ATOM 615 C CA . ARG A 1 85 ? -8.125 -16.828 -17.812 1 98.5 85 ARG A CA 1
ATOM 616 C C . ARG A 1 85 ? -8.898 -15.57 -18.156 1 98.5 85 ARG A C 1
ATOM 618 O O . ARG A 1 85 ? -9.461 -15.461 -19.25 1 98.5 85 ARG A O 1
ATOM 625 N N . TYR A 1 86 ? -8.883 -14.594 -17.281 1 98.56 86 TYR A N 1
ATOM 626 C CA . TYR A 1 86 ? -9.664 -13.375 -17.438 1 98.56 86 TYR A CA 1
ATOM 627 C C . TYR A 1 86 ? -8.773 -12.141 -17.359 1 98.56 86 TYR A C 1
ATOM 629 O O . TYR A 1 86 ? -7.984 -12 -16.422 1 98.56 86 TYR A O 1
ATOM 637 N N . CYS A 1 87 ? -8.836 -11.297 -18.375 1 98.62 87 CYS A N 1
ATOM 638 C CA . CYS A 1 87 ? -8.18 -9.992 -18.375 1 98.62 87 CYS A CA 1
ATOM 639 C C . CYS A 1 87 ? -9.117 -8.914 -17.844 1 98.62 87 CYS A C 1
ATOM 641 O O . CYS A 1 87 ? -10.117 -8.578 -18.469 1 98.62 87 CYS A O 1
ATOM 643 N N . PHE A 1 88 ? -8.852 -8.438 -16.719 1 98.56 88 PHE A N 1
ATOM 644 C CA . PHE A 1 88 ? -9.672 -7.43 -16.062 1 98.56 88 PHE A CA 1
ATOM 645 C C . PHE A 1 88 ? -9.164 -6.027 -16.375 1 98.56 88 PHE A C 1
ATOM 647 O O . PHE A 1 88 ? -7.98 -5.73 -16.188 1 98.56 88 PHE A O 1
ATOM 654 N N . PRO A 1 89 ? -10.016 -5.098 -16.875 1 98.12 89 PRO A N 1
ATOM 655 C CA . PRO A 1 89 ? -9.578 -3.736 -17.188 1 98.12 89 PRO A CA 1
ATOM 656 C C . PRO A 1 89 ? -9.484 -2.844 -15.953 1 98.12 89 PRO A C 1
ATOM 658 O O . PRO A 1 89 ? -10.227 -1.868 -15.828 1 98.12 89 PRO A O 1
ATOM 661 N N . GLY A 1 90 ? -8.5 -3.045 -15.094 1 97.44 90 GLY A N 1
ATOM 662 C CA . GLY A 1 90 ? -8.242 -2.342 -13.852 1 97.44 90 GLY A CA 1
ATOM 663 C C . GLY A 1 90 ? -6.891 -2.684 -13.242 1 97.44 90 GLY A C 1
ATOM 664 O O . GLY A 1 90 ? -6.008 -3.191 -13.938 1 97.44 90 GLY A O 1
ATOM 665 N N . THR A 1 91 ? -6.734 -2.363 -11.984 1 97.94 91 THR A N 1
ATOM 666 C CA . THR A 1 91 ? -5.477 -2.584 -11.273 1 97.94 91 THR A CA 1
ATOM 667 C C . THR A 1 91 ? -5.383 -4.023 -10.773 1 97.94 91 THR A C 1
ATOM 669 O O . THR A 1 91 ? -6.359 -4.773 -10.828 1 97.94 91 THR A O 1
ATOM 672 N N . PRO A 1 92 ? -4.176 -4.426 -10.352 1 98.31 92 PRO A N 1
ATOM 673 C CA . PRO A 1 92 ? -4.074 -5.758 -9.75 1 98.31 92 PRO A CA 1
ATOM 674 C C . PRO A 1 92 ? -4.984 -5.926 -8.539 1 98.31 92 PRO A C 1
ATOM 676 O O . PRO A 1 92 ? -5.539 -7.008 -8.32 1 98.31 92 PRO A O 1
ATOM 679 N N . ALA A 1 93 ? -5.145 -4.875 -7.738 1 97.75 93 ALA A N 1
ATOM 680 C CA . ALA A 1 93 ? -6.07 -4.922 -6.609 1 97.75 93 ALA A CA 1
ATOM 681 C C . ALA A 1 93 ? -7.504 -5.125 -7.082 1 97.75 93 ALA A C 1
ATOM 683 O O . ALA A 1 93 ? -8.258 -5.898 -6.484 1 97.75 93 ALA A O 1
ATOM 684 N N . ASP A 1 94 ? -7.879 -4.465 -8.148 1 97.88 94 ASP A N 1
ATOM 685 C CA . ASP A 1 94 ? -9.195 -4.688 -8.742 1 97.88 94 ASP A CA 1
ATOM 686 C C . ASP A 1 94 ? -9.359 -6.137 -9.188 1 97.88 94 ASP A C 1
ATOM 688 O O . ASP A 1 94 ? -10.406 -6.742 -8.969 1 97.88 94 ASP A O 1
ATOM 692 N N . ALA A 1 95 ? -8.336 -6.602 -9.805 1 98.38 95 ALA A N 1
ATOM 693 C CA . ALA A 1 95 ? -8.375 -7.965 -10.328 1 98.38 95 ALA A CA 1
ATOM 694 C C . ALA A 1 95 ? -8.555 -8.984 -9.211 1 98.38 95 ALA A C 1
ATOM 696 O O . ALA A 1 95 ? -9.359 -9.914 -9.328 1 98.38 95 ALA A O 1
ATOM 697 N N . VAL A 1 96 ? -7.824 -8.797 -8.148 1 97.94 96 VAL A N 1
ATOM 698 C CA . VAL A 1 96 ? -7.957 -9.688 -7 1 97.94 96 VAL A CA 1
ATOM 699 C C . VAL A 1 96 ? -9.375 -9.602 -6.438 1 97.94 96 VAL A C 1
ATOM 701 O O . VAL A 1 96 ? -9.992 -10.617 -6.133 1 97.94 96 VAL A O 1
ATOM 704 N N . ASP A 1 97 ? -9.867 -8.406 -6.281 1 97.75 97 ASP A N 1
ATOM 705 C CA . ASP A 1 97 ? -11.219 -8.219 -5.762 1 97.75 97 ASP A CA 1
ATOM 706 C C . ASP A 1 97 ? -12.25 -8.906 -6.652 1 97.75 97 ASP A C 1
ATOM 708 O O . ASP A 1 97 ? -13.117 -9.625 -6.16 1 97.75 97 ASP A O 1
ATOM 712 N N . PHE A 1 98 ? -12.133 -8.711 -7.934 1 98.44 98 PHE A N 1
ATOM 713 C CA . PHE A 1 98 ? -13.062 -9.352 -8.852 1 98.44 98 PHE A CA 1
ATOM 714 C C . PHE A 1 98 ? -12.945 -10.867 -8.766 1 98.44 98 PHE A C 1
ATOM 716 O O . PHE A 1 98 ? -13.961 -11.57 -8.734 1 98.44 98 PHE A O 1
ATOM 723 N N . GLY A 1 99 ? -11.75 -11.328 -8.773 1 98.56 99 GLY A N 1
ATOM 724 C CA . GLY A 1 99 ? -11.539 -12.766 -8.656 1 98.56 99 GLY A CA 1
ATOM 725 C C . GLY A 1 99 ? -12.156 -13.359 -7.406 1 98.56 99 GLY A C 1
ATOM 726 O O . GLY A 1 99 ? -12.875 -14.359 -7.48 1 98.56 99 GLY A O 1
ATOM 727 N N . LEU A 1 100 ? -11.914 -12.727 -6.262 1 98.19 100 LEU A N 1
ATOM 728 C CA . LEU A 1 100 ? -12.281 -13.289 -4.965 1 98.19 100 LEU A CA 1
ATOM 729 C C . LEU A 1 100 ? -13.734 -12.984 -4.633 1 98.19 100 LEU A C 1
ATOM 731 O O . LEU A 1 100 ? -14.414 -13.781 -3.984 1 98.19 100 LEU A O 1
ATOM 735 N N . ARG A 1 101 ? -14.195 -11.789 -5.082 1 96.44 101 ARG A N 1
ATOM 736 C CA . ARG A 1 101 ? -15.5 -11.312 -4.637 1 96.44 101 ARG A CA 1
ATOM 737 C C . ARG A 1 101 ? -16.5 -11.328 -5.777 1 96.44 101 ARG A C 1
ATOM 739 O O . ARG A 1 101 ? -17.641 -10.891 -5.609 1 96.44 101 ARG A O 1
ATOM 746 N N . GLY A 1 102 ? -16.172 -11.734 -6.875 1 96.44 102 GLY A N 1
ATOM 747 C CA . GLY A 1 102 ? -17.031 -11.867 -8.039 1 96.44 102 GLY A CA 1
ATOM 748 C C . GLY A 1 102 ? -16.984 -13.25 -8.656 1 96.44 102 GLY A C 1
ATOM 749 O O . GLY A 1 102 ? -17.844 -14.094 -8.383 1 96.44 102 GLY A O 1
ATOM 750 N N . LEU A 1 103 ? -15.914 -13.57 -9.234 1 97.5 103 LEU A N 1
ATOM 751 C CA . LEU A 1 103 ? -15.766 -14.758 -10.07 1 97.5 103 LEU A CA 1
ATOM 752 C C . LEU A 1 103 ? -15.781 -16.031 -9.234 1 97.5 103 LEU A C 1
ATOM 754 O O . LEU A 1 103 ? -16.438 -17 -9.586 1 97.5 103 LEU A O 1
ATOM 758 N N . LEU A 1 104 ? -15.047 -16.016 -8.125 1 98.12 104 LEU A N 1
ATOM 759 C CA . LEU A 1 104 ? -14.867 -17.234 -7.344 1 98.12 104 LEU A CA 1
ATOM 760 C C . LEU A 1 104 ? -15.508 -17.094 -5.969 1 98.12 104 LEU A C 1
ATOM 762 O O . LEU A 1 104 ? -15.086 -17.734 -5.012 1 98.12 104 LEU A O 1
ATOM 766 N N . ILE A 1 105 ? -16.5 -16.266 -5.828 1 96.5 105 ILE A N 1
ATOM 767 C CA . ILE A 1 105 ? -17.078 -15.906 -4.535 1 96.5 105 ILE A CA 1
ATOM 768 C C . ILE A 1 105 ? -17.688 -17.141 -3.887 1 96.5 105 ILE A C 1
ATOM 770 O O . ILE A 1 105 ? -17.625 -17.312 -2.668 1 96.5 105 ILE A O 1
ATOM 774 N N . ASN A 1 106 ? -18.25 -18.062 -4.594 1 96.44 106 ASN A N 1
ATOM 775 C CA . ASN A 1 106 ? -18.969 -19.219 -4.051 1 96.44 106 ASN A CA 1
ATOM 776 C C . ASN A 1 106 ? -18.047 -20.422 -3.9 1 96.44 106 ASN A C 1
ATOM 778 O O . ASN A 1 106 ? -18.391 -21.406 -3.236 1 96.44 106 ASN A O 1
ATOM 782 N N . ASN A 1 107 ? -16.984 -20.453 -4.531 1 96.75 107 ASN A N 1
ATOM 783 C CA . ASN A 1 107 ? -15.945 -21.484 -4.461 1 96.75 107 ASN A CA 1
ATOM 784 C C . ASN A 1 107 ? -14.547 -20.875 -4.441 1 96.75 107 ASN A C 1
ATOM 786 O O . ASN A 1 107 ? -13.836 -20.906 -5.445 1 96.75 107 ASN A O 1
ATOM 790 N N . PRO A 1 108 ? -14.18 -20.344 -3.309 1 97.12 108 PRO A N 1
ATOM 791 C CA . PRO A 1 108 ? -12.945 -19.562 -3.193 1 97.12 108 PRO A CA 1
ATOM 792 C C . PRO A 1 108 ? -11.695 -20.406 -3.424 1 97.12 108 PRO A C 1
ATOM 794 O O . PRO A 1 108 ? -11.719 -21.625 -3.252 1 97.12 108 PRO A O 1
ATOM 797 N N . PRO A 1 109 ? -10.625 -19.75 -3.842 1 98.12 109 PRO A N 1
ATOM 798 C CA . PRO A 1 109 ? -9.359 -20.469 -4.004 1 98.12 109 PRO A CA 1
ATOM 799 C C . PRO A 1 109 ? -8.703 -20.828 -2.67 1 98.12 109 PRO A C 1
ATOM 801 O O . PRO A 1 109 ? -9.016 -20.219 -1.645 1 98.12 109 PRO A O 1
ATOM 804 N N . ASP A 1 110 ? -7.809 -21.797 -2.738 1 97.19 110 ASP A N 1
ATOM 805 C CA . ASP A 1 110 ? -7.016 -22.203 -1.583 1 97.19 110 ASP A CA 1
ATOM 806 C C . ASP A 1 110 ? -5.746 -21.375 -1.458 1 97.19 110 ASP A C 1
ATOM 808 O O . ASP A 1 110 ? -5.137 -21.312 -0.388 1 97.19 110 ASP A O 1
ATOM 812 N N . LEU A 1 111 ? -5.352 -20.781 -2.559 1 98.56 111 LEU A N 1
ATOM 813 C CA . LEU A 1 111 ? -4.105 -20.031 -2.646 1 98.56 111 LEU A CA 1
ATOM 814 C C . LEU A 1 111 ? -4.195 -18.953 -3.725 1 98.56 111 LEU A C 1
ATOM 816 O O . LEU A 1 111 ? -4.715 -19.203 -4.816 1 98.56 111 LEU A O 1
ATOM 820 N N . VAL A 1 112 ? -3.795 -17.781 -3.422 1 98.88 112 VAL A N 1
ATOM 821 C CA . VAL A 1 112 ? -3.605 -16.734 -4.41 1 98.88 112 VAL A CA 1
ATOM 822 C C . VAL A 1 112 ? -2.117 -16.562 -4.715 1 98.88 112 VAL A C 1
ATOM 824 O O . VAL A 1 112 ? -1.292 -16.516 -3.801 1 98.88 112 VAL A O 1
ATOM 827 N N . ILE A 1 113 ? -1.76 -16.547 -5.988 1 98.94 113 ILE A N 1
ATOM 828 C CA . ILE A 1 113 ? -0.381 -16.281 -6.387 1 98.94 113 ILE A CA 1
ATOM 829 C C . ILE A 1 113 ? -0.331 -15.062 -7.301 1 98.94 113 ILE A C 1
ATOM 831 O O . ILE A 1 113 ? -1.018 -15.016 -8.32 1 98.94 113 ILE A O 1
ATOM 835 N N . SER A 1 114 ? 0.393 -14.086 -6.914 1 98.81 114 SER A N 1
ATOM 836 C CA . SER A 1 114 ? 0.673 -12.938 -7.77 1 98.81 114 SER A CA 1
ATOM 837 C C . SER A 1 114 ? 2.064 -13.031 -8.391 1 98.81 114 SER A C 1
ATOM 839 O O . SER A 1 114 ? 3.07 -12.891 -7.691 1 98.81 114 SER A O 1
ATOM 841 N N . GLY A 1 115 ? 2.195 -13.219 -9.648 1 97.38 115 GLY A N 1
ATOM 842 C CA . GLY A 1 115 ? 3.477 -13.406 -10.312 1 97.38 115 GLY A CA 1
ATOM 843 C C . GLY A 1 115 ? 3.426 -14.445 -11.414 1 97.38 115 GLY A C 1
ATOM 844 O O . GLY A 1 115 ? 2.346 -14.828 -11.867 1 97.38 115 GLY A O 1
ATOM 845 N N . VAL A 1 116 ? 4.562 -14.781 -11.969 1 97.62 116 VAL A N 1
ATOM 846 C CA . VAL A 1 116 ? 5.91 -14.344 -11.617 1 97.62 116 VAL A CA 1
ATOM 847 C C . VAL A 1 116 ? 6.199 -12.992 -12.266 1 97.62 116 VAL A C 1
ATOM 849 O O . VAL A 1 116 ? 6.125 -12.852 -13.484 1 97.62 116 VAL A O 1
ATOM 852 N N . ASN A 1 117 ? 6.527 -12.039 -11.492 1 97.19 117 ASN A N 1
ATOM 853 C CA . ASN A 1 117 ? 6.734 -10.656 -11.906 1 97.19 117 ASN A CA 1
ATOM 854 C C . ASN A 1 117 ? 8.078 -10.477 -12.602 1 97.19 117 ASN A C 1
ATOM 856 O O . ASN A 1 117 ? 9.094 -11.023 -12.164 1 97.19 117 ASN A O 1
ATOM 860 N N . ASP A 1 118 ? 8.07 -9.656 -13.68 1 95.31 118 ASP A N 1
ATOM 861 C CA . ASP A 1 118 ? 9.281 -9.258 -14.391 1 95.31 118 ASP A CA 1
ATOM 862 C C . ASP A 1 118 ? 10.039 -8.172 -13.617 1 95.31 118 ASP A C 1
ATOM 864 O O . ASP A 1 118 ? 9.789 -6.984 -13.805 1 95.31 118 ASP A O 1
ATOM 868 N N . GLY A 1 119 ? 11.016 -8.586 -12.797 1 95 119 GLY A N 1
ATOM 869 C CA . GLY A 1 119 ? 11.773 -7.711 -11.922 1 95 119 GLY A CA 1
ATOM 870 C C . GLY A 1 119 ? 11.547 -7.988 -10.445 1 95 119 GLY A C 1
ATOM 871 O O . GLY A 1 119 ? 10.461 -8.422 -10.055 1 95 119 GLY A O 1
ATOM 872 N N . PRO A 1 120 ? 12.539 -7.688 -9.68 1 96.44 120 PRO A N 1
ATOM 873 C CA . PRO A 1 120 ? 12.438 -7.988 -8.25 1 96.44 120 PRO A CA 1
ATOM 874 C C . PRO A 1 120 ? 11.531 -7.012 -7.508 1 96.44 120 PRO A C 1
ATOM 876 O O . PRO A 1 120 ? 11.391 -5.855 -7.918 1 96.44 120 PRO A O 1
ATOM 879 N N . ASN A 1 121 ? 10.891 -7.488 -6.551 1 97.31 121 ASN A N 1
ATOM 880 C CA . ASN A 1 121 ? 10.164 -6.645 -5.613 1 97.31 121 ASN A CA 1
ATOM 881 C C . ASN A 1 121 ? 10.82 -6.629 -4.238 1 97.31 121 ASN A C 1
ATOM 883 O O . ASN A 1 121 ? 10.242 -7.105 -3.262 1 97.31 121 ASN A O 1
ATOM 887 N N . THR A 1 122 ? 12.023 -6.07 -4.191 1 97.38 122 THR A N 1
ATOM 888 C CA . THR A 1 122 ? 12.82 -5.848 -2.992 1 97.38 122 THR A CA 1
ATOM 889 C C . THR A 1 122 ? 13.031 -4.355 -2.752 1 97.38 122 THR A C 1
ATOM 891 O O . THR A 1 122 ? 12.688 -3.529 -3.602 1 97.38 122 THR A O 1
ATOM 894 N N . GLY A 1 123 ? 13.555 -4.043 -1.549 1 96.44 123 GLY A N 1
ATOM 895 C CA . GLY A 1 123 ? 13.812 -2.646 -1.249 1 96.44 123 GLY A CA 1
ATOM 896 C C . GLY A 1 123 ? 12.625 -1.746 -1.51 1 96.44 123 GLY A C 1
ATOM 897 O O . GLY A 1 123 ? 11.508 -2.031 -1.057 1 96.44 123 GLY A O 1
ATOM 898 N N . MET A 1 124 ? 12.867 -0.693 -2.217 1 94.88 124 MET A N 1
ATOM 899 C CA . MET A 1 124 ? 11.852 0.323 -2.455 1 94.88 124 MET A CA 1
ATOM 900 C C . MET A 1 124 ? 10.805 -0.179 -3.443 1 94.88 124 MET A C 1
ATOM 902 O O . MET A 1 124 ? 9.641 0.227 -3.383 1 94.88 124 MET A O 1
ATOM 906 N N . ALA A 1 125 ? 11.195 -1.128 -4.262 1 95.25 125 ALA A N 1
ATOM 907 C CA . ALA A 1 125 ? 10.273 -1.63 -5.277 1 95.25 125 ALA A CA 1
ATOM 908 C C . ALA A 1 125 ? 9.07 -2.309 -4.637 1 95.25 125 ALA A C 1
ATOM 910 O O . ALA A 1 125 ? 7.957 -2.244 -5.168 1 95.25 125 ALA A O 1
ATOM 911 N N . GLN A 1 126 ? 9.25 -2.869 -3.504 1 96.88 126 GLN A N 1
ATOM 912 C CA . GLN A 1 126 ? 8.148 -3.557 -2.84 1 96.88 126 GLN A CA 1
ATOM 913 C C . GLN A 1 126 ? 7.066 -2.572 -2.406 1 96.88 126 GLN A C 1
ATOM 915 O O . GLN A 1 126 ? 5.875 -2.895 -2.436 1 96.88 126 GLN A O 1
ATOM 920 N N . VAL A 1 127 ? 7.406 -1.369 -2.098 1 94.19 127 VAL A N 1
ATOM 921 C CA . VAL A 1 127 ? 6.523 -0.363 -1.518 1 94.19 127 VAL A CA 1
ATOM 922 C C . VAL A 1 127 ? 5.422 -0.006 -2.514 1 94.19 127 VAL A C 1
ATOM 924 O O . VAL A 1 127 ? 4.289 0.281 -2.119 1 94.19 127 VAL A O 1
ATOM 927 N N . ASN A 1 128 ? 5.691 -0.066 -3.73 1 95.5 128 ASN A N 1
ATOM 928 C CA . ASN A 1 128 ? 4.703 0.307 -4.734 1 95.5 128 ASN A CA 1
ATOM 929 C C . ASN A 1 128 ? 4.445 -0.833 -5.719 1 95.5 128 ASN A C 1
ATOM 931 O O . ASN A 1 128 ? 4 -0.6 -6.844 1 95.5 128 ASN A O 1
ATOM 935 N N . SER A 1 129 ? 4.777 -1.988 -5.379 1 97.38 129 SER A N 1
ATOM 936 C CA . SER A 1 129 ? 4.621 -3.152 -6.246 1 97.38 129 SER A CA 1
ATOM 937 C C . SER A 1 129 ? 3.16 -3.58 -6.34 1 97.38 129 SER A C 1
ATOM 939 O O . SER A 1 129 ? 2.547 -3.936 -5.332 1 97.38 129 SER A O 1
ATOM 941 N N . GLY A 1 130 ? 2.672 -3.588 -7.562 1 98 130 GLY A N 1
ATOM 942 C CA . GLY A 1 130 ? 1.347 -4.152 -7.762 1 98 130 GLY A CA 1
ATOM 943 C C . GLY A 1 130 ? 1.289 -5.645 -7.5 1 98 130 GLY A C 1
ATOM 944 O O . GLY A 1 130 ? 0.263 -6.16 -7.051 1 98 130 GLY A O 1
ATOM 945 N N . THR A 1 131 ? 2.387 -6.387 -7.762 1 98.38 131 THR A N 1
ATOM 946 C CA . THR A 1 131 ? 2.506 -7.82 -7.52 1 98.38 131 THR A CA 1
ATOM 947 C C . THR A 1 131 ? 2.363 -8.125 -6.031 1 98.38 131 THR A C 1
ATOM 949 O O . THR A 1 131 ? 1.487 -8.898 -5.633 1 98.38 131 THR A O 1
ATOM 952 N N . VAL A 1 132 ? 3.123 -7.469 -5.238 1 98.56 132 VAL A N 1
ATOM 953 C CA . VAL A 1 132 ? 3.121 -7.734 -3.803 1 98.56 132 VAL A CA 1
ATOM 954 C C . VAL A 1 132 ? 1.822 -7.219 -3.186 1 98.56 132 VAL A C 1
ATOM 956 O O . VAL A 1 132 ? 1.233 -7.879 -2.326 1 98.56 132 VAL A O 1
ATOM 959 N N . SER A 1 133 ? 1.367 -6.07 -3.641 1 98.38 133 SER A N 1
ATOM 960 C CA . SER A 1 133 ? 0.152 -5.492 -3.078 1 98.38 133 SER A CA 1
ATOM 961 C C . SER A 1 133 ? -1.059 -6.383 -3.34 1 98.38 133 SER A C 1
ATOM 963 O O . SER A 1 133 ? -1.958 -6.477 -2.502 1 98.38 133 SER A O 1
ATOM 965 N N . ALA A 1 134 ? -1.112 -6.977 -4.504 1 98.38 134 ALA A N 1
ATOM 966 C CA . ALA A 1 134 ? -2.223 -7.871 -4.812 1 98.38 134 ALA A CA 1
ATOM 967 C C . ALA A 1 134 ? -2.234 -9.078 -3.873 1 98.38 134 ALA A C 1
ATOM 969 O O . ALA A 1 134 ? -3.281 -9.438 -3.336 1 98.38 134 ALA A O 1
ATOM 970 N N . ALA A 1 135 ? -1.08 -9.664 -3.688 1 98.75 135 ALA A N 1
ATOM 971 C CA . ALA A 1 135 ? -0.965 -10.789 -2.758 1 98.75 135 ALA A CA 1
ATOM 972 C C . ALA A 1 135 ? -1.298 -10.352 -1.333 1 98.75 135 ALA A C 1
ATOM 974 O O . ALA A 1 135 ? -1.994 -11.07 -0.608 1 98.75 135 ALA A O 1
ATOM 975 N N . ALA A 1 136 ? -0.822 -9.219 -0.95 1 98.56 136 ALA A N 1
ATOM 976 C CA . ALA A 1 136 ? -1.089 -8.688 0.384 1 98.56 136 ALA A CA 1
ATOM 977 C C . ALA A 1 136 ? -2.584 -8.461 0.595 1 98.56 136 ALA A C 1
ATOM 979 O O . ALA A 1 136 ? -3.109 -8.719 1.68 1 98.56 136 ALA A O 1
ATOM 980 N N . ARG A 1 137 ? -3.209 -7.941 -0.394 1 98.06 137 ARG A N 1
ATOM 981 C CA . ARG A 1 137 ? -4.652 -7.73 -0.306 1 98.06 137 ARG A CA 1
ATOM 982 C C . ARG A 1 137 ? -5.383 -9.047 -0.07 1 98.06 137 ARG A C 1
ATOM 984 O O . ARG A 1 137 ? -6.309 -9.109 0.744 1 98.06 137 ARG A O 1
ATOM 991 N N . ALA A 1 138 ? -4.988 -10.062 -0.774 1 98.5 138 ALA A N 1
ATOM 992 C CA . ALA A 1 138 ? -5.57 -11.383 -0.542 1 98.5 138 ALA A CA 1
ATOM 993 C C . ALA A 1 138 ? -5.379 -11.82 0.908 1 98.5 138 ALA A C 1
ATOM 995 O O . ALA A 1 138 ? -6.316 -12.305 1.545 1 98.5 138 ALA A O 1
ATOM 996 N N . VAL A 1 139 ? -4.199 -11.633 1.435 1 98.62 139 VAL A N 1
ATOM 997 C CA . VAL A 1 139 ? -3.904 -11.984 2.82 1 98.62 139 VAL A CA 1
ATOM 998 C C . VAL A 1 139 ? -4.82 -11.203 3.758 1 98.62 139 VAL A C 1
ATOM 1000 O O . VAL A 1 139 ? -5.352 -11.758 4.723 1 98.62 139 VAL A O 1
ATOM 1003 N N . ARG A 1 140 ? -5.008 -9.953 3.422 1 98.12 140 ARG A N 1
ATOM 1004 C CA . ARG A 1 140 ? -5.859 -9.094 4.242 1 98.12 140 ARG A CA 1
ATOM 1005 C C . ARG A 1 140 ? -7.297 -9.602 4.254 1 98.12 140 ARG A C 1
ATOM 1007 O O . ARG A 1 140 ? -8.055 -9.32 5.188 1 98.12 140 ARG A O 1
ATOM 1014 N N . TYR A 1 141 ? -7.688 -10.336 3.234 1 97.38 141 TYR A N 1
ATOM 1015 C CA . TYR A 1 141 ? -9.023 -10.914 3.176 1 97.38 141 TYR A CA 1
ATOM 1016 C C . TYR A 1 141 ? -9.039 -12.312 3.781 1 97.38 141 TYR A C 1
ATOM 1018 O O . TYR A 1 141 ? -10.086 -12.961 3.828 1 97.38 141 TYR A O 1
ATOM 1026 N N . GLY A 1 142 ? -7.871 -12.828 4.156 1 97.06 142 GLY A N 1
ATOM 1027 C CA . GLY A 1 142 ? -7.816 -14.109 4.84 1 97.06 142 GLY A CA 1
ATOM 1028 C C . GLY A 1 142 ? -7.371 -15.25 3.941 1 97.06 142 GLY A C 1
ATOM 1029 O O . GLY A 1 142 ? -7.461 -16.422 4.32 1 97.06 142 GLY A O 1
ATOM 1030 N N . PHE A 1 143 ? -6.922 -14.922 2.795 1 97.81 143 PHE A N 1
ATOM 1031 C CA . PHE A 1 143 ? -6.48 -15.961 1.869 1 97.81 143 PHE A CA 1
ATOM 1032 C C . PHE A 1 143 ? -4.969 -16.141 1.936 1 97.81 143 PHE A C 1
ATOM 1034 O O . PHE A 1 143 ? -4.223 -15.156 1.977 1 97.81 143 PHE A O 1
ATOM 1041 N N . PRO A 1 144 ? -4.461 -17.438 1.958 1 97.75 144 PRO A N 1
ATOM 1042 C CA . PRO A 1 144 ? -3.033 -17.641 1.718 1 97.75 144 PRO A CA 1
ATOM 1043 C C . PRO A 1 144 ? -2.562 -17.062 0.391 1 97.75 144 PRO A C 1
ATOM 1045 O O . PRO A 1 144 ? -3.262 -17.156 -0.619 1 97.75 144 PRO A O 1
ATOM 1048 N N . ALA A 1 145 ? -1.379 -16.406 0.448 1 98.81 145 ALA A N 1
ATOM 1049 C CA . ALA A 1 145 ? -0.959 -15.781 -0.801 1 98.81 145 ALA A CA 1
ATOM 1050 C C . ALA A 1 145 ? 0.559 -15.82 -0.952 1 98.81 145 ALA A C 1
ATOM 1052 O O . ALA A 1 145 ? 1.289 -15.758 0.04 1 98.81 145 ALA A O 1
ATOM 1053 N N . ILE A 1 146 ? 1.023 -15.953 -2.18 1 98.94 146 ILE A N 1
ATOM 1054 C CA . ILE A 1 146 ? 2.432 -15.883 -2.555 1 98.94 146 ILE A CA 1
ATOM 1055 C C . ILE A 1 146 ? 2.627 -14.82 -3.631 1 98.94 146 ILE A C 1
ATOM 1057 O O . ILE A 1 146 ? 1.876 -14.766 -4.609 1 98.94 146 ILE A O 1
ATOM 1061 N N . ALA A 1 147 ? 3.48 -13.891 -3.4 1 98.94 147 ALA A N 1
ATOM 1062 C CA . ALA A 1 147 ? 4.016 -13.031 -4.453 1 98.94 147 ALA A CA 1
ATOM 1063 C C . ALA A 1 147 ? 5.348 -13.57 -4.973 1 98.94 147 ALA A C 1
ATOM 1065 O O . ALA A 1 147 ? 6.211 -13.969 -4.191 1 98.94 147 ALA A O 1
ATOM 1066 N N . ALA A 1 148 ? 5.52 -13.648 -6.254 1 98.81 148 ALA A N 1
ATOM 1067 C CA . ALA A 1 148 ? 6.742 -14.188 -6.836 1 98.81 148 ALA A CA 1
ATOM 1068 C C . ALA A 1 148 ? 7.309 -13.242 -7.895 1 98.81 148 ALA A C 1
ATOM 1070 O O . ALA A 1 148 ? 6.562 -12.688 -8.703 1 98.81 148 ALA A O 1
ATOM 1071 N N . SER A 1 149 ? 8.609 -13.055 -7.867 1 98.5 149 SER A N 1
ATOM 1072 C CA . SER A 1 149 ? 9.328 -12.188 -8.789 1 98.5 149 SER A CA 1
ATOM 1073 C C . SER A 1 149 ? 10.68 -12.773 -9.18 1 98.5 149 SER A C 1
ATOM 1075 O O . SER A 1 149 ? 11.219 -13.617 -8.461 1 98.5 149 SER A O 1
ATOM 1077 N N . ILE A 1 150 ? 11.156 -12.375 -10.289 1 98.12 150 ILE A N 1
ATOM 1078 C CA . ILE A 1 150 ? 12.516 -12.719 -10.688 1 98.12 150 ILE A CA 1
ATOM 1079 C C . ILE A 1 150 ? 13.391 -11.461 -10.68 1 98.12 150 ILE A C 1
ATOM 1081 O O . ILE A 1 150 ? 12.945 -10.391 -11.086 1 98.12 150 ILE A O 1
ATOM 1085 N N . GLY A 1 151 ? 14.648 -11.609 -10.258 1 96.38 151 GLY A N 1
ATOM 1086 C CA . GLY A 1 151 ? 15.578 -10.492 -10.141 1 96.38 151 GLY A CA 1
ATOM 1087 C C . GLY A 1 151 ? 16.078 -10 -11.484 1 96.38 151 GLY A C 1
ATOM 1088 O O . GLY A 1 151 ? 15.688 -10.523 -12.531 1 96.38 151 GLY A O 1
ATOM 1089 N N . TYR A 1 152 ? 16.906 -8.938 -11.398 1 93.56 152 TYR A N 1
ATOM 1090 C CA . TYR A 1 152 ? 17.594 -8.336 -12.531 1 93.56 152 TYR A CA 1
ATOM 1091 C C . TYR A 1 152 ? 19.109 -8.367 -12.328 1 93.56 152 TYR A C 1
ATOM 1093 O O . TYR A 1 152 ? 19.578 -8.43 -11.188 1 93.56 152 TYR A O 1
ATOM 1101 N N . ILE A 1 153 ? 19.766 -8.352 -13.375 1 90.75 153 ILE A N 1
ATOM 1102 C CA . ILE A 1 153 ? 21.188 -8.039 -13.375 1 90.75 153 ILE A CA 1
ATOM 1103 C C . ILE A 1 153 ? 21.391 -6.609 -13.875 1 90.75 153 ILE A C 1
ATOM 1105 O O . ILE A 1 153 ? 20.953 -6.254 -14.969 1 90.75 153 ILE A O 1
ATOM 1109 N N . PHE A 1 154 ? 22.016 -5.824 -12.953 1 84.69 154 PHE A N 1
ATOM 1110 C CA . PHE A 1 154 ? 22.141 -4.41 -13.289 1 84.69 154 PHE A CA 1
ATOM 1111 C C . PHE A 1 154 ? 23.516 -4.109 -13.891 1 84.69 154 PHE A C 1
ATOM 1113 O O . PHE A 1 154 ? 24.406 -3.629 -13.203 1 84.69 154 PHE A O 1
ATOM 1120 N N . THR A 1 155 ? 23.859 -4.641 -14.961 1 85.94 155 THR A N 1
ATOM 1121 C CA . THR A 1 155 ? 25.062 -4.289 -15.727 1 85.94 155 THR A CA 1
ATOM 1122 C C . THR A 1 155 ? 24.688 -3.494 -16.969 1 85.94 155 THR A C 1
ATOM 1124 O O . THR A 1 155 ? 23.547 -3.553 -17.438 1 85.94 155 THR A O 1
ATOM 1127 N N . GLU A 1 156 ? 25.641 -2.75 -17.406 1 85.5 156 GLU A N 1
ATOM 1128 C CA . GLU A 1 156 ? 25.406 -1.959 -18.625 1 85.5 156 GLU A CA 1
ATOM 1129 C C . GLU A 1 156 ? 24.922 -2.836 -19.766 1 85.5 156 GLU A C 1
ATOM 1131 O O . GLU A 1 156 ? 24 -2.459 -20.5 1 85.5 156 GLU A O 1
ATOM 1136 N N . ASP A 1 157 ? 25.578 -3.895 -19.891 1 88.5 157 ASP A N 1
ATOM 1137 C CA . ASP A 1 157 ? 25.219 -4.812 -20.969 1 88.5 157 ASP A CA 1
ATOM 1138 C C . ASP A 1 157 ? 23.781 -5.32 -20.797 1 88.5 157 ASP A C 1
ATOM 1140 O O . ASP A 1 157 ? 23.031 -5.371 -21.781 1 88.5 157 ASP A O 1
ATOM 1144 N N . GLU A 1 158 ? 23.391 -5.699 -19.656 1 88.06 158 GLU A N 1
ATOM 1145 C CA . GLU A 1 158 ? 22.047 -6.18 -19.375 1 88.06 158 GLU A CA 1
ATOM 1146 C C . GLU A 1 158 ? 21 -5.09 -19.609 1 88.06 158 GLU A C 1
ATOM 1148 O O . GLU A 1 158 ? 19.953 -5.348 -20.203 1 88.06 158 GLU A O 1
ATOM 1153 N N . MET A 1 159 ? 21.312 -3.953 -19.141 1 83 159 MET A N 1
ATOM 1154 C CA . MET A 1 159 ? 20.391 -2.83 -19.281 1 83 159 MET A CA 1
ATOM 1155 C C . MET A 1 159 ? 20.203 -2.457 -20.75 1 83 159 MET A C 1
ATOM 1157 O O . MET A 1 159 ? 19.078 -2.154 -21.172 1 83 159 MET A O 1
ATOM 1161 N N . LYS A 1 160 ? 21.281 -2.455 -21.531 1 87.31 160 LYS A N 1
ATOM 1162 C CA . LYS A 1 160 ? 21.234 -2.154 -22.953 1 87.31 160 LYS A CA 1
ATOM 1163 C C . LYS A 1 160 ? 20.391 -3.18 -23.703 1 87.31 160 LYS A C 1
AT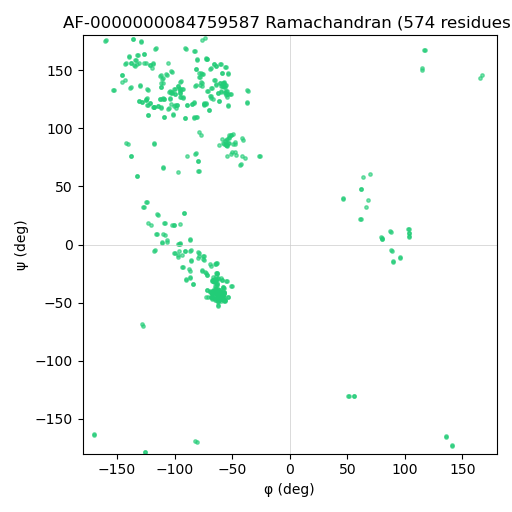OM 1165 O O . LYS A 1 160 ? 19.703 -2.84 -24.672 1 87.31 160 LYS A O 1
ATOM 1170 N N . ASN A 1 161 ? 20.469 -4.398 -23.203 1 89.62 161 ASN A N 1
ATOM 1171 C CA . ASN A 1 161 ? 19.75 -5.484 -23.859 1 89.62 161 ASN A CA 1
ATOM 1172 C C . ASN A 1 161 ? 18.391 -5.738 -23.234 1 89.62 161 ASN A C 1
ATOM 1174 O O . ASN A 1 161 ? 17.844 -6.84 -23.328 1 89.62 161 ASN A O 1
ATOM 1178 N N . LYS A 1 162 ? 17.844 -4.816 -22.469 1 82.19 162 LYS A N 1
ATOM 1179 C CA . LYS A 1 162 ? 16.516 -4.82 -21.859 1 82.19 162 LYS A CA 1
ATOM 1180 C C . LYS A 1 162 ? 16.391 -5.922 -20.812 1 82.19 162 LYS A C 1
ATOM 1182 O O . LYS A 1 162 ? 15.391 -6.656 -20.797 1 82.19 162 LYS A O 1
ATOM 1187 N N . TRP A 1 163 ? 17.297 -6.273 -20.172 1 83.81 163 TRP A N 1
ATOM 1188 C CA . TRP A 1 163 ? 17.312 -7.227 -19.062 1 83.81 163 TRP A CA 1
ATOM 1189 C C . TRP A 1 163 ? 17.047 -8.641 -19.562 1 83.81 163 TRP A C 1
ATOM 1191 O O . TRP A 1 163 ? 16.156 -9.328 -19.047 1 83.81 163 TRP A O 1
ATOM 1201 N N . PRO A 1 164 ? 17.859 -9.164 -20.406 1 89.56 164 PRO A N 1
ATOM 1202 C CA . PRO A 1 164 ? 17.703 -10.484 -21.016 1 89.56 164 PRO A CA 1
ATOM 1203 C C . PRO A 1 164 ? 17.781 -11.617 -20 1 89.56 164 PRO A C 1
ATOM 1205 O O . PRO A 1 164 ? 17.188 -12.688 -20.203 1 89.56 164 PRO A O 1
ATOM 1208 N N . SER A 1 165 ? 18.422 -11.367 -18.922 1 89.38 165 SER A N 1
ATOM 1209 C CA . SER A 1 165 ? 18.547 -12.414 -17.906 1 89.38 165 SER A CA 1
ATOM 1210 C C . SER A 1 165 ? 17.188 -12.82 -17.359 1 89.38 165 SER A C 1
ATOM 1212 O O . SER A 1 165 ? 16.969 -13.992 -17.031 1 89.38 165 SER A O 1
ATOM 1214 N N . THR A 1 166 ? 16.312 -11.898 -17.188 1 90.19 166 THR A N 1
ATOM 1215 C CA . THR A 1 166 ? 14.969 -12.242 -16.75 1 90.19 166 THR A CA 1
ATOM 1216 C C . THR A 1 166 ? 14.32 -13.227 -17.703 1 90.19 166 THR A C 1
ATOM 1218 O O . THR A 1 166 ? 13.719 -14.219 -17.266 1 90.19 166 THR A O 1
ATOM 1221 N N . HIS A 1 167 ? 14.5 -12.984 -18.969 1 90.75 167 HIS A N 1
ATOM 1222 C CA . HIS A 1 167 ? 13.914 -13.859 -19.984 1 90.75 167 HIS A CA 1
ATOM 1223 C C . HIS A 1 167 ? 14.562 -15.242 -19.969 1 90.75 167 HIS A C 1
ATOM 1225 O O . HIS A 1 167 ? 13.867 -16.25 -20.062 1 90.75 167 HIS A O 1
ATOM 1231 N N . LYS A 1 168 ? 15.805 -15.172 -19.844 1 94.19 168 LYS A N 1
ATOM 1232 C CA . LYS A 1 168 ? 16.594 -16.406 -19.906 1 94.19 168 LYS A CA 1
ATOM 1233 C C . LYS A 1 168 ? 16.266 -17.328 -18.734 1 94.19 168 LYS A C 1
ATOM 1235 O O . LYS A 1 168 ? 16.203 -18.547 -18.906 1 94.19 168 LYS A O 1
ATOM 1240 N N . TYR A 1 169 ? 16.016 -16.766 -17.609 1 96.44 169 TYR A N 1
ATOM 1241 C CA . TYR A 1 169 ? 15.898 -17.578 -16.406 1 96.44 169 TYR A CA 1
ATOM 1242 C C . TYR A 1 169 ? 14.461 -17.625 -15.914 1 96.44 169 TYR A C 1
ATOM 1244 O O . TYR A 1 169 ? 14.172 -18.156 -14.836 1 96.44 169 TYR A O 1
ATOM 1252 N N . TRP A 1 170 ? 13.555 -17.125 -16.672 1 94.88 170 TRP A N 1
ATOM 1253 C CA . TRP A 1 170 ? 12.141 -17.094 -16.312 1 94.88 170 TRP A CA 1
ATOM 1254 C C . TRP A 1 170 ? 11.602 -18.5 -16.094 1 94.88 170 TRP A C 1
ATOM 1256 O O . TRP A 1 170 ? 10.891 -18.75 -15.109 1 94.88 170 TRP A O 1
ATOM 1266 N N . PRO A 1 171 ? 11.898 -19.438 -16.984 1 96.56 171 PRO A N 1
ATOM 1267 C CA . PRO A 1 171 ? 11.391 -20.797 -16.781 1 96.56 171 PRO A CA 1
ATOM 1268 C C . PRO A 1 171 ? 11.82 -21.391 -15.438 1 96.56 171 PRO A C 1
ATOM 1270 O O . PRO A 1 171 ? 11.016 -22.047 -14.766 1 96.56 171 PRO A O 1
ATOM 1273 N N . ASP A 1 172 ? 13.047 -21.078 -15.055 1 97.5 172 ASP A N 1
ATOM 1274 C CA . ASP A 1 172 ? 13.547 -21.594 -13.781 1 97.5 172 ASP A CA 1
ATOM 1275 C C . ASP A 1 172 ? 12.789 -20.953 -12.609 1 97.5 172 ASP A C 1
ATOM 1277 O O . ASP A 1 172 ? 12.461 -21.641 -11.641 1 97.5 172 ASP A O 1
ATOM 1281 N N . ALA A 1 173 ? 12.562 -19.672 -12.688 1 98.12 173 ALA A N 1
ATOM 1282 C CA . ALA A 1 173 ? 11.828 -18.984 -11.633 1 98.12 173 ALA A CA 1
ATOM 1283 C C . ALA A 1 173 ? 10.414 -19.531 -11.508 1 98.12 173 ALA A C 1
ATOM 1285 O O . ALA A 1 173 ? 9.93 -19.766 -10.391 1 98.12 173 ALA A O 1
ATOM 1286 N N . VAL A 1 174 ? 9.711 -19.781 -12.625 1 98.44 174 VAL A N 1
ATOM 1287 C CA . VAL A 1 174 ? 8.352 -20.312 -12.625 1 98.44 174 VAL A CA 1
ATOM 1288 C C . VAL A 1 174 ? 8.352 -21.734 -12.055 1 98.44 174 VAL A C 1
ATOM 1290 O O . VAL A 1 174 ? 7.504 -22.078 -11.227 1 98.44 174 VAL A O 1
ATOM 1293 N N . ASP A 1 175 ? 9.312 -22.547 -12.531 1 98.44 175 ASP A N 1
ATOM 1294 C CA . ASP A 1 175 ? 9.422 -23.922 -12.016 1 98.44 175 ASP A CA 1
ATOM 1295 C C . ASP A 1 175 ? 9.602 -23.922 -10.5 1 98.44 175 ASP A C 1
ATOM 1297 O O . ASP A 1 175 ? 9.039 -24.766 -9.805 1 98.44 175 ASP A O 1
ATOM 1301 N N . TYR A 1 176 ? 10.383 -23.031 -10 1 98.5 176 TYR A N 1
ATOM 1302 C CA . TYR A 1 176 ? 10.609 -22.953 -8.562 1 98.5 176 TYR A CA 1
ATOM 1303 C C . TYR A 1 176 ? 9.305 -22.688 -7.82 1 98.5 176 TYR A C 1
ATOM 1305 O O . TYR A 1 176 ? 9.023 -23.312 -6.805 1 98.5 176 TYR A O 1
ATOM 1313 N N . VAL A 1 177 ? 8.508 -21.719 -8.297 1 98.75 177 VAL A N 1
ATOM 1314 C CA . VAL A 1 177 ? 7.23 -21.391 -7.668 1 98.75 177 VAL A CA 1
ATOM 1315 C C . VAL A 1 177 ? 6.301 -22.609 -7.723 1 98.75 177 VAL A C 1
ATOM 1317 O O . VAL A 1 177 ? 5.609 -22.906 -6.746 1 98.75 177 VAL A O 1
ATOM 1320 N N . VAL A 1 178 ? 6.277 -23.312 -8.859 1 98.81 178 VAL A N 1
ATOM 1321 C CA . VAL A 1 178 ? 5.48 -24.516 -9 1 98.81 178 VAL A CA 1
ATOM 1322 C C . VAL A 1 178 ? 5.91 -25.547 -7.945 1 98.81 178 VAL A C 1
ATOM 1324 O O . VAL A 1 178 ? 5.066 -26.172 -7.305 1 98.81 178 VAL A O 1
ATOM 1327 N N . ASP A 1 179 ? 7.23 -25.672 -7.773 1 98.31 179 ASP A N 1
ATOM 1328 C CA . ASP A 1 179 ? 7.754 -26.609 -6.777 1 98.31 179 ASP A CA 1
ATOM 1329 C C . ASP A 1 179 ? 7.293 -26.219 -5.375 1 98.31 179 ASP A C 1
ATOM 1331 O O . ASP A 1 179 ? 6.996 -27.094 -4.555 1 98.31 179 ASP A O 1
ATOM 1335 N N . VAL A 1 180 ? 7.312 -24.922 -5.074 1 98.5 180 VAL A N 1
ATOM 1336 C CA . VAL A 1 180 ? 6.836 -24.453 -3.777 1 98.5 180 VAL A CA 1
ATOM 1337 C C . VAL A 1 180 ? 5.375 -24.859 -3.586 1 98.5 180 VAL A C 1
ATOM 1339 O O . VAL A 1 180 ? 4.996 -25.359 -2.523 1 98.5 180 VAL A O 1
ATOM 1342 N N . VAL A 1 181 ? 4.5 -24.672 -4.59 1 98.44 181 VAL A N 1
ATOM 1343 C CA . VAL A 1 181 ? 3.082 -25 -4.527 1 98.44 181 VAL A CA 1
ATOM 1344 C C . VAL A 1 181 ? 2.91 -26.5 -4.312 1 98.44 181 VAL A C 1
ATOM 1346 O O . VAL A 1 181 ? 2.074 -26.938 -3.512 1 98.44 181 VAL A O 1
ATOM 1349 N N . GLU A 1 182 ? 3.713 -27.297 -5.039 1 97.88 182 GLU A N 1
ATOM 1350 C CA . GLU A 1 182 ? 3.654 -28.75 -4.863 1 97.88 182 GLU A CA 1
ATOM 1351 C C . GLU A 1 182 ? 4.004 -29.156 -3.434 1 97.88 182 GLU A C 1
ATOM 1353 O O . GLU A 1 182 ? 3.363 -30.031 -2.854 1 97.88 182 GLU A O 1
ATOM 1358 N N . THR A 1 183 ? 5.031 -28.531 -2.934 1 97.44 183 THR A N 1
ATOM 1359 C CA . THR A 1 183 ? 5.418 -28.797 -1.552 1 97.44 183 THR A CA 1
ATOM 1360 C C . THR A 1 183 ? 4.27 -28.484 -0.598 1 97.44 183 THR A C 1
ATOM 1362 O O . THR A 1 183 ? 3.951 -29.281 0.287 1 97.44 183 THR A O 1
ATOM 1365 N N . LEU A 1 184 ? 3.637 -27.344 -0.766 1 97.12 184 LEU A N 1
ATOM 1366 C CA . LEU A 1 184 ? 2.514 -26.953 0.076 1 97.12 184 LEU A CA 1
ATOM 1367 C C . LEU A 1 184 ? 1.358 -27.938 -0.057 1 97.12 184 LEU A C 1
ATOM 1369 O O . LEU A 1 184 ? 0.722 -28.297 0.938 1 97.12 184 LEU A O 1
ATOM 1373 N N . ASN A 1 185 ? 1.09 -28.344 -1.286 1 96.06 185 ASN A N 1
ATOM 1374 C CA . ASN A 1 185 ? 0.022 -29.297 -1.545 1 96.06 185 ASN A CA 1
ATOM 1375 C C . ASN A 1 185 ? 0.268 -30.625 -0.821 1 96.06 185 ASN A C 1
ATOM 1377 O O . ASN A 1 185 ? -0.655 -31.203 -0.242 1 96.06 185 ASN A O 1
ATOM 1381 N N . HIS A 1 186 ? 1.453 -31.078 -0.858 1 94.5 186 HIS A N 1
ATOM 1382 C CA . HIS A 1 186 ? 1.816 -32.344 -0.248 1 94.5 186 HIS A CA 1
ATOM 1383 C C . HIS A 1 186 ? 1.702 -32.281 1.271 1 94.5 186 HIS A C 1
ATOM 1385 O O . HIS A 1 186 ? 1.356 -33.281 1.914 1 94.5 186 HIS A O 1
ATOM 1391 N N . LYS A 1 187 ? 1.938 -31.141 1.8 1 92.44 187 LYS A N 1
ATOM 1392 C CA . LYS A 1 187 ? 1.963 -31 3.252 1 92.44 187 LYS A CA 1
ATOM 1393 C C . LYS A 1 187 ? 0.61 -30.531 3.783 1 92.44 187 LYS A C 1
ATOM 1395 O O . LYS A 1 187 ? 0.45 -30.328 4.984 1 92.44 187 LYS A O 1
ATOM 1400 N N . GLN A 1 188 ? -0.27 -30.375 2.922 1 90.5 188 GLN A N 1
ATOM 1401 C CA . GLN A 1 188 ? -1.57 -29.844 3.309 1 90.5 188 GLN A CA 1
ATOM 1402 C C . GLN A 1 188 ? -2.277 -30.766 4.293 1 90.5 188 GLN A C 1
ATOM 1404 O O . GLN A 1 188 ? -2.295 -31.984 4.105 1 90.5 188 GLN A O 1
ATOM 1409 N N . VAL A 1 189 ? -2.729 -30.203 5.309 1 85.88 189 VAL A N 1
ATOM 1410 C CA . VAL A 1 189 ? -3.574 -30.891 6.27 1 85.88 189 VAL A CA 1
ATOM 1411 C C . VAL A 1 189 ? -5.023 -30.453 6.102 1 85.88 189 VAL A C 1
ATOM 1413 O O . VAL A 1 189 ? -5.309 -29.25 6.059 1 85.88 189 VAL A O 1
ATOM 1416 N N . SER A 1 190 ? -5.934 -31.406 6.023 1 85.25 190 SER A N 1
ATOM 1417 C CA . SER A 1 190 ? -7.344 -31.109 5.816 1 85.25 190 SER A CA 1
ATOM 1418 C C . SER A 1 190 ? -7.859 -30.125 6.855 1 85.25 190 SER A C 1
ATOM 1420 O O . SER A 1 190 ? -7.547 -30.25 8.039 1 85.25 190 SER A O 1
ATOM 1422 N N . GLY A 1 191 ? -8.484 -29.125 6.336 1 85.19 191 GLY A N 1
ATOM 1423 C CA . GLY A 1 191 ? -9.125 -28.172 7.223 1 85.19 191 GLY A CA 1
ATOM 1424 C C . GLY A 1 191 ? -8.195 -27.047 7.656 1 85.19 191 GLY A C 1
ATOM 1425 O O . GLY A 1 191 ? -8.617 -26.125 8.375 1 85.19 191 GLY A O 1
ATOM 1426 N N . THR A 1 192 ? -7.02 -27.141 7.273 1 89.12 192 THR A N 1
ATOM 1427 C CA . THR A 1 192 ? -6.086 -26.078 7.641 1 89.12 192 THR A CA 1
ATOM 1428 C C . THR A 1 192 ? -5.648 -25.297 6.41 1 89.12 192 THR A C 1
ATOM 1430 O O . THR A 1 192 ? -5.512 -25.859 5.32 1 89.12 192 THR A O 1
ATOM 1433 N N . PRO A 1 193 ? -5.441 -23.984 6.625 1 91.94 193 PRO A N 1
ATOM 1434 C CA . PRO A 1 193 ? -4.969 -23.203 5.484 1 91.94 193 PRO A CA 1
ATOM 1435 C C . PRO A 1 193 ? -3.586 -23.625 5.004 1 91.94 193 PRO A C 1
ATOM 1437 O O . PRO A 1 193 ? -2.799 -24.172 5.781 1 91.94 193 PRO A O 1
ATOM 1440 N N . LEU A 1 194 ? -3.295 -23.406 3.752 1 96 194 LEU A N 1
ATOM 1441 C CA . LEU A 1 194 ? -2.047 -23.812 3.115 1 96 194 LEU A CA 1
ATOM 1442 C C . LEU A 1 194 ? -0.862 -23.062 3.715 1 96 194 LEU A C 1
ATOM 1444 O O . LEU A 1 194 ? 0.27 -23.547 3.678 1 96 194 LEU A O 1
ATOM 1448 N N . LEU A 1 195 ? -1.089 -21.844 4.141 1 97.81 195 LEU A N 1
ATOM 1449 C CA . LEU A 1 195 ? -0.108 -21 4.809 1 97.81 195 LEU A CA 1
ATOM 1450 C C . LEU A 1 195 ? -0.645 -20.484 6.145 1 97.81 195 LEU A C 1
ATOM 1452 O O . LEU A 1 195 ? -1.858 -20.484 6.367 1 97.81 195 LEU A O 1
ATOM 1456 N N . PRO A 1 196 ? 0.246 -20.141 7.047 1 96.38 196 PRO A N 1
ATOM 1457 C CA . PRO A 1 196 ? -0.239 -19.578 8.312 1 96.38 196 PRO A CA 1
ATOM 1458 C C . PRO A 1 196 ? -1.213 -18.422 8.109 1 96.38 196 PRO A C 1
ATOM 1460 O O . PRO A 1 196 ? -0.934 -17.5 7.332 1 96.38 196 PRO A O 1
ATOM 1463 N N . LYS A 1 197 ? -2.352 -18.516 8.789 1 94.62 197 LYS A N 1
ATOM 1464 C CA . LYS A 1 197 ? -3.396 -17.5 8.633 1 94.62 197 LYS A CA 1
ATOM 1465 C C . LYS A 1 197 ? -2.855 -16.109 8.906 1 94.62 197 LYS A C 1
ATOM 1467 O O . LYS A 1 197 ? -2.146 -15.891 9.891 1 94.62 197 LYS A O 1
ATOM 1472 N N . GLY A 1 198 ? -3.168 -15.156 7.992 1 96.5 198 GLY A N 1
ATOM 1473 C CA . GLY A 1 198 ? -2.771 -13.773 8.164 1 96.5 198 GLY A CA 1
ATOM 1474 C C . GLY A 1 198 ? -1.386 -13.477 7.621 1 96.5 198 GLY A C 1
ATOM 1475 O O . GLY A 1 198 ? -0.819 -12.414 7.898 1 96.5 198 GLY A O 1
ATOM 1476 N N . SER A 1 199 ? -0.871 -14.406 6.902 1 97.88 199 SER A N 1
ATOM 1477 C CA . SER A 1 199 ? 0.469 -14.188 6.371 1 97.88 199 SER A CA 1
ATOM 1478 C C . SER A 1 199 ? 0.571 -14.648 4.922 1 97.88 199 SER A C 1
ATOM 1480 O O . SER A 1 199 ? -0.254 -15.445 4.461 1 97.88 199 SER A O 1
ATOM 1482 N N . GLY A 1 200 ? 1.499 -14.109 4.184 1 98.75 200 GLY A N 1
ATOM 1483 C CA . GLY A 1 200 ? 1.907 -14.508 2.848 1 98.75 200 GLY A CA 1
ATOM 1484 C C . GLY A 1 200 ? 3.412 -14.539 2.666 1 98.75 200 GLY A C 1
ATOM 1485 O O . GLY A 1 200 ? 4.16 -14.242 3.6 1 98.75 200 GLY A O 1
ATOM 1486 N N . LEU A 1 201 ? 3.799 -14.953 1.521 1 98.88 201 LEU A N 1
ATOM 1487 C CA . LEU A 1 201 ? 5.215 -15.133 1.216 1 98.88 201 LEU A CA 1
ATOM 1488 C C . LEU A 1 201 ? 5.586 -14.422 -0.078 1 98.88 201 LEU A C 1
ATOM 1490 O O . LEU A 1 201 ? 4.957 -14.633 -1.115 1 98.88 201 LEU A O 1
ATOM 1494 N N . SER A 1 202 ? 6.543 -13.539 0.026 1 98.88 202 SER A N 1
ATOM 1495 C CA . SER A 1 202 ? 7.141 -12.93 -1.159 1 98.88 202 SER A CA 1
ATOM 1496 C C . SER A 1 202 ? 8.445 -13.617 -1.538 1 98.88 202 SER A C 1
ATOM 1498 O O . SER A 1 202 ? 9.383 -13.664 -0.74 1 98.88 202 SER A O 1
ATOM 1500 N N . ILE A 1 203 ? 8.484 -14.156 -2.719 1 98.94 203 ILE A N 1
ATOM 1501 C CA . ILE A 1 203 ? 9.648 -14.875 -3.23 1 98.94 203 ILE A CA 1
ATOM 1502 C C . ILE A 1 203 ? 10.312 -14.055 -4.332 1 98.94 203 ILE A C 1
ATOM 1504 O O . ILE A 1 203 ? 9.656 -13.641 -5.289 1 98.94 203 ILE A O 1
ATOM 1508 N N . ASN A 1 204 ? 11.57 -13.797 -4.195 1 98.88 204 ASN A N 1
ATOM 1509 C CA . ASN A 1 204 ? 12.391 -13.266 -5.281 1 98.88 204 ASN A CA 1
ATOM 1510 C C . ASN A 1 204 ? 13.469 -14.266 -5.711 1 98.88 204 ASN A C 1
ATOM 1512 O O . ASN A 1 204 ? 14.297 -14.68 -4.898 1 98.88 204 ASN A O 1
ATOM 1516 N N . TYR A 1 205 ? 13.398 -14.656 -6.941 1 98.81 205 TYR A N 1
ATOM 1517 C CA . TYR A 1 205 ? 14.32 -15.617 -7.535 1 98.81 205 TYR A CA 1
ATOM 1518 C C . TYR A 1 205 ? 15.461 -14.906 -8.25 1 98.81 205 TYR A C 1
ATOM 1520 O O . TYR A 1 205 ? 15.234 -14 -9.055 1 98.81 205 TYR A O 1
ATOM 1528 N N . PRO A 1 206 ? 16.75 -15.266 -8 1 98.12 206 PRO A N 1
ATOM 1529 C CA . PRO A 1 206 ? 17.875 -14.648 -8.727 1 98.12 206 PRO A CA 1
ATOM 1530 C C . PRO A 1 206 ? 17.859 -14.977 -10.219 1 98.12 206 PRO A C 1
ATOM 1532 O O . PRO A 1 206 ? 17.531 -16.094 -10.609 1 98.12 206 PRO A O 1
ATOM 1535 N N . PRO A 1 207 ? 18.203 -14.039 -11.016 1 97.19 207 PRO A N 1
ATOM 1536 C CA . PRO A 1 207 ? 18.328 -14.312 -12.445 1 97.19 207 PRO A CA 1
ATOM 1537 C C . PRO A 1 207 ? 19.641 -15.016 -12.812 1 97.19 207 PRO A C 1
ATOM 1539 O O . PRO A 1 207 ? 20.438 -14.484 -13.586 1 97.19 207 PRO A O 1
ATOM 1542 N N . LEU A 1 208 ? 19.781 -16.25 -12.258 1 97.12 208 LEU A N 1
ATOM 1543 C CA . LEU A 1 208 ? 21 -17.047 -12.406 1 97.12 208 LEU A CA 1
ATOM 1544 C C . LEU A 1 208 ? 20.656 -18.484 -12.766 1 97.12 208 LEU A C 1
ATOM 1546 O O . LEU A 1 208 ? 19.531 -18.938 -12.523 1 97.12 208 LEU A O 1
ATOM 1550 N N . PRO A 1 209 ? 21.656 -19.141 -13.336 1 95.88 209 PRO A N 1
ATOM 1551 C CA . PRO A 1 209 ? 21.453 -20.578 -13.5 1 95.88 209 PRO A CA 1
ATOM 1552 C C . PRO A 1 209 ? 21.203 -21.297 -12.18 1 95.88 209 PRO A C 1
ATOM 1554 O O . PRO A 1 209 ? 21.781 -20.938 -11.156 1 95.88 209 PRO A O 1
ATOM 1557 N N . LYS A 1 210 ? 20.391 -22.344 -12.25 1 96.25 210 LYS A N 1
ATOM 1558 C CA . LYS A 1 210 ? 20.031 -23.094 -11.055 1 96.25 210 LYS A CA 1
ATOM 1559 C C . LYS A 1 210 ? 21.266 -23.5 -10.258 1 96.25 210 LYS A C 1
ATOM 1561 O O . LYS A 1 210 ? 21.25 -23.469 -9.023 1 96.25 210 LYS A O 1
ATOM 1566 N N . SER A 1 211 ? 22.359 -23.812 -10.945 1 96.75 211 SER A N 1
ATOM 1567 C CA . SER A 1 211 ? 23.578 -24.297 -10.305 1 96.75 211 SER A CA 1
ATOM 1568 C C . SER A 1 211 ? 24.25 -23.188 -9.492 1 96.75 211 SER A C 1
ATOM 1570 O O . SER A 1 211 ? 25.109 -23.453 -8.648 1 96.75 211 SER A O 1
ATOM 1572 N N . LYS A 1 212 ? 23.875 -21.938 -9.742 1 97.31 212 LYS A N 1
ATOM 1573 C CA . LYS A 1 212 ? 24.5 -20.812 -9.07 1 97.31 212 LYS A CA 1
ATOM 1574 C C . LYS A 1 212 ? 23.625 -20.297 -7.926 1 97.31 212 LYS A C 1
ATOM 1576 O O . LYS A 1 212 ? 24.016 -19.375 -7.199 1 97.31 212 LYS A O 1
ATOM 1581 N N . ILE A 1 213 ? 22.438 -20.828 -7.848 1 98.31 213 ILE A N 1
ATOM 1582 C CA . ILE A 1 213 ? 21.562 -20.484 -6.73 1 98.31 213 ILE A CA 1
ATOM 1583 C C . ILE A 1 213 ? 22.141 -21.062 -5.434 1 98.31 213 ILE A C 1
ATOM 1585 O O . ILE A 1 213 ? 22.406 -22.266 -5.352 1 98.31 213 ILE A O 1
ATOM 1589 N N . LYS A 1 214 ? 22.297 -20.281 -4.422 1 98.38 214 LYS A N 1
ATOM 1590 C CA . LYS A 1 214 ? 23.062 -20.656 -3.232 1 98.38 214 LYS A CA 1
ATOM 1591 C C . LYS A 1 214 ? 22.141 -21.172 -2.131 1 98.38 214 LYS A C 1
ATOM 1593 O O . LYS A 1 214 ? 22.594 -21.703 -1.123 1 98.38 214 LYS A O 1
ATOM 1598 N N . GLY A 1 215 ? 20.828 -21.031 -2.262 1 98.19 215 GLY A N 1
ATOM 1599 C CA . GLY A 1 215 ? 19.844 -21.438 -1.26 1 98.19 215 GLY A CA 1
ATOM 1600 C C . GLY A 1 215 ? 18.766 -20.406 -1.045 1 98.19 215 GLY A C 1
ATOM 1601 O O . GLY A 1 215 ? 18.484 -19.594 -1.932 1 98.19 215 GLY A O 1
ATOM 1602 N N . VAL A 1 216 ? 18.047 -20.578 0.051 1 98.62 216 VAL A N 1
ATOM 1603 C CA . VAL A 1 216 ? 16.953 -19.688 0.416 1 98.62 216 VAL A CA 1
ATOM 1604 C C . VAL A 1 216 ? 17.328 -18.891 1.661 1 98.62 216 VAL A C 1
ATOM 1606 O O . VAL A 1 216 ? 17.969 -19.422 2.576 1 98.62 216 VAL A O 1
ATOM 1609 N N . ARG A 1 217 ? 17.062 -17.656 1.653 1 98.5 217 ARG A N 1
ATOM 1610 C CA . ARG A 1 217 ? 17.266 -16.797 2.818 1 98.5 217 ARG A CA 1
ATOM 1611 C C . ARG A 1 217 ? 15.969 -16.094 3.201 1 98.5 217 ARG A C 1
ATOM 1613 O O . ARG A 1 217 ? 15.383 -15.383 2.385 1 98.5 217 ARG A O 1
ATOM 1620 N N . TYR A 1 218 ? 15.492 -16.359 4.484 1 98.75 218 TYR A N 1
ATOM 1621 C CA . TYR A 1 218 ? 14.422 -15.523 5.031 1 98.75 218 TYR A CA 1
ATOM 1622 C C . TYR A 1 218 ? 14.938 -14.141 5.391 1 98.75 218 TYR A C 1
ATOM 1624 O O . TYR A 1 218 ? 15.914 -14.008 6.133 1 98.75 218 TYR A O 1
ATOM 1632 N N . VAL A 1 219 ? 14.344 -13.133 4.793 1 98.62 219 VAL A N 1
ATOM 1633 C CA . VAL A 1 219 ? 14.805 -11.766 4.98 1 98.62 219 VAL A CA 1
ATOM 1634 C C . VAL A 1 219 ? 13.617 -10.812 4.965 1 98.62 219 VAL A C 1
ATOM 1636 O O . VAL A 1 219 ? 12.648 -11.023 4.227 1 98.62 219 VAL A O 1
ATOM 1639 N N . GLU A 1 220 ? 13.625 -9.805 5.844 1 98.44 220 GLU A N 1
ATOM 1640 C CA . GLU A 1 220 ? 12.602 -8.766 5.824 1 98.44 220 GLU A CA 1
ATOM 1641 C C . GLU A 1 220 ? 12.852 -7.77 4.695 1 98.44 220 GLU A C 1
ATOM 1643 O O . GLU A 1 220 ? 13.992 -7.59 4.258 1 98.44 220 GLU A O 1
ATOM 1648 N N . ASN A 1 221 ? 11.758 -7.215 4.121 1 98.31 221 ASN A N 1
ATOM 1649 C CA . ASN A 1 221 ? 11.992 -6.043 3.283 1 98.31 221 ASN A CA 1
ATOM 1650 C C . ASN A 1 221 ? 12.711 -4.938 4.055 1 98.31 221 ASN A C 1
ATOM 1652 O O . ASN A 1 221 ? 12.289 -4.566 5.152 1 98.31 221 ASN A O 1
ATOM 1656 N N . GLU A 1 222 ? 13.727 -4.418 3.488 1 97.62 222 GLU A N 1
ATOM 1657 C CA . GLU A 1 222 ? 14.594 -3.486 4.199 1 97.62 222 GLU A CA 1
ATOM 1658 C C . GLU A 1 222 ? 13.852 -2.207 4.57 1 97.62 222 GLU A C 1
ATOM 1660 O O . GLU A 1 222 ? 13.047 -1.703 3.785 1 97.62 222 GLU A O 1
ATOM 1665 N N . MET A 1 223 ? 14.102 -1.766 5.824 1 96.44 223 MET A N 1
ATOM 1666 C CA . MET A 1 223 ? 13.648 -0.435 6.215 1 96.44 223 MET A CA 1
ATOM 1667 C C . MET A 1 223 ? 14.578 0.642 5.668 1 96.44 223 MET A C 1
ATOM 1669 O O . MET A 1 223 ? 15.789 0.434 5.586 1 96.44 223 MET A O 1
ATOM 1673 N N . PHE A 1 224 ? 14.062 1.759 5.281 1 96.94 224 PHE A N 1
ATOM 1674 C CA . PHE A 1 224 ? 14.773 2.938 4.789 1 96.94 224 PHE A CA 1
ATOM 1675 C C . PHE A 1 224 ? 15.539 2.615 3.514 1 96.94 224 PHE A C 1
ATOM 1677 O O . PHE A 1 224 ? 16.734 2.912 3.41 1 96.94 224 PHE A O 1
ATOM 1684 N N . PRO A 1 225 ? 14.898 1.986 2.598 1 96.62 225 PRO A N 1
ATOM 1685 C CA . PRO A 1 225 ? 15.578 1.689 1.336 1 96.62 225 PRO A CA 1
ATOM 1686 C C . PRO A 1 225 ? 16.031 2.949 0.602 1 96.62 225 PRO A C 1
ATOM 1688 O O . PRO A 1 225 ? 15.461 4.023 0.796 1 96.62 225 PRO A O 1
ATOM 1691 N N . THR A 1 226 ? 17.062 2.756 -0.234 1 95.44 226 THR A N 1
ATOM 1692 C CA . THR A 1 226 ? 17.5 3.84 -1.104 1 95.44 226 THR A CA 1
ATOM 1693 C C . THR A 1 226 ? 16.391 4.262 -2.057 1 95.44 226 THR A C 1
ATOM 1695 O O . THR A 1 226 ? 15.828 3.426 -2.771 1 95.44 226 THR A O 1
ATOM 1698 N N . PRO A 1 227 ? 16.031 5.566 -2.01 1 95.62 227 PRO A N 1
ATOM 1699 C CA . PRO A 1 227 ? 15.023 6.008 -2.977 1 95.62 227 PRO A CA 1
ATOM 1700 C C . PRO A 1 227 ? 15.453 5.77 -4.426 1 95.62 227 PRO A C 1
ATOM 1702 O O . PRO A 1 227 ? 16.594 6.035 -4.785 1 95.62 227 PRO A O 1
ATOM 1705 N N . GLN A 1 228 ? 14.547 5.312 -5.219 1 93.56 228 GLN A N 1
ATOM 1706 C CA . GLN A 1 228 ? 14.859 5.031 -6.617 1 93.56 228 GLN A CA 1
ATOM 1707 C C . GLN A 1 228 ? 14.68 6.277 -7.48 1 93.56 228 GLN A C 1
ATOM 1709 O O . GLN A 1 228 ? 15.359 6.441 -8.492 1 93.56 228 GLN A O 1
ATOM 1714 N N . ILE A 1 229 ? 13.781 7.121 -7.027 1 94.62 229 ILE A N 1
ATOM 1715 C CA . ILE A 1 229 ? 13.328 8.242 -7.852 1 94.62 229 ILE A CA 1
ATOM 1716 C C . ILE A 1 229 ? 13.852 9.555 -7.27 1 94.62 229 ILE A C 1
ATOM 1718 O O . ILE A 1 229 ? 13.891 9.727 -6.047 1 94.62 229 ILE A O 1
ATOM 1722 N N . GLY A 1 230 ? 14.273 10.406 -8.156 1 95.56 230 GLY A N 1
ATOM 1723 C CA . GLY A 1 230 ? 14.594 11.789 -7.84 1 95.56 230 GLY A CA 1
ATOM 1724 C C . GLY A 1 230 ? 13.922 12.781 -8.773 1 95.56 230 GLY A C 1
ATOM 1725 O O . GLY A 1 230 ? 13.219 12.391 -9.703 1 95.56 230 GLY A O 1
ATOM 1726 N N . TYR A 1 231 ? 14.109 14.062 -8.414 1 97.38 231 TYR A N 1
ATOM 1727 C CA . TYR A 1 231 ? 13.562 15.109 -9.258 1 97.38 231 TYR A CA 1
ATOM 1728 C C . TYR A 1 231 ? 14.547 16.266 -9.414 1 97.38 231 TYR A C 1
ATOM 1730 O O . TYR A 1 231 ? 15.188 16.672 -8.445 1 97.38 231 TYR A O 1
ATOM 1738 N N . ASP A 1 232 ? 14.648 16.688 -10.641 1 97.38 232 ASP A N 1
ATOM 1739 C CA . ASP A 1 232 ? 15.305 17.969 -10.914 1 97.38 232 ASP A CA 1
ATOM 1740 C C . ASP A 1 232 ? 14.281 19.078 -11.125 1 97.38 232 ASP A C 1
ATOM 1742 O O . ASP A 1 232 ? 13.32 18.906 -11.875 1 97.38 232 ASP A O 1
ATOM 1746 N N . ILE A 1 233 ? 14.5 20.125 -10.422 1 96.88 233 ILE A N 1
ATOM 1747 C CA . ILE A 1 233 ? 13.664 21.297 -10.664 1 96.88 233 ILE A CA 1
ATOM 1748 C C . ILE A 1 233 ? 14.242 22.109 -11.812 1 96.88 233 ILE A C 1
ATOM 1750 O O . ILE A 1 233 ? 15.375 22.609 -11.719 1 96.88 233 ILE A O 1
ATOM 1754 N N . LEU A 1 234 ? 13.445 22.25 -12.773 1 97.12 234 LEU A N 1
ATOM 1755 C CA . LEU A 1 234 ? 13.875 23 -13.953 1 97.12 234 LEU A CA 1
ATOM 1756 C C . LEU A 1 234 ? 13.758 24.5 -13.727 1 97.12 234 LEU A C 1
ATOM 1758 O O . LEU A 1 234 ? 13.039 24.938 -12.828 1 97.12 234 LEU A O 1
ATOM 1762 N N . PRO A 1 235 ? 14.469 25.266 -14.516 1 96.06 235 PRO A N 1
ATOM 1763 C CA . PRO A 1 235 ? 14.453 26.719 -14.336 1 96.06 235 PRO A CA 1
ATOM 1764 C C . PRO A 1 235 ? 13.039 27.297 -14.383 1 96.06 235 PRO A C 1
ATOM 1766 O O . PRO A 1 235 ? 12.758 28.312 -13.734 1 96.06 235 PRO A O 1
ATOM 1769 N N . ASP A 1 236 ? 12.188 26.672 -15.156 1 95.12 236 ASP A N 1
ATOM 1770 C CA . ASP A 1 236 ? 10.836 27.203 -15.305 1 95.12 236 ASP A CA 1
ATOM 1771 C C . ASP A 1 236 ? 9.914 26.688 -14.203 1 95.12 236 ASP A C 1
ATOM 1773 O O . ASP A 1 236 ? 8.703 26.938 -14.234 1 95.12 236 ASP A O 1
ATO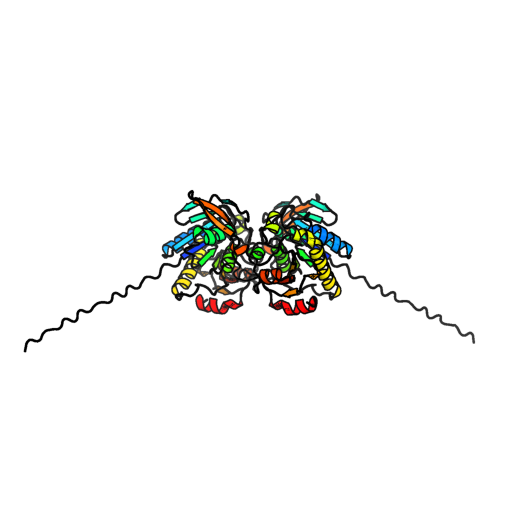M 1777 N N . GLY A 1 237 ? 10.398 25.984 -13.312 1 93.88 237 GLY A N 1
ATOM 1778 C CA . GLY A 1 237 ? 9.641 25.531 -12.156 1 93.88 237 GLY A CA 1
ATOM 1779 C C . GLY A 1 237 ? 9.062 24.141 -12.32 1 93.88 237 GLY A C 1
ATOM 1780 O O . GLY A 1 237 ? 8.594 23.547 -11.352 1 93.88 237 GLY A O 1
ATOM 1781 N N . ARG A 1 238 ? 9.109 23.609 -13.492 1 96.75 238 ARG A N 1
ATOM 1782 C CA . ARG A 1 238 ? 8.656 22.234 -13.727 1 96.75 238 ARG A CA 1
ATOM 1783 C C . ARG A 1 238 ? 9.633 21.234 -13.125 1 96.75 238 ARG A C 1
ATOM 1785 O O . ARG A 1 238 ? 10.758 21.578 -12.758 1 96.75 238 ARG A O 1
ATOM 1792 N N . ALA A 1 239 ? 9.156 19.984 -12.883 1 98.06 239 ALA A N 1
ATOM 1793 C CA . ALA A 1 239 ? 9.961 18.938 -12.25 1 98.06 239 ALA A CA 1
ATOM 1794 C C . ALA A 1 239 ? 10.266 17.812 -13.234 1 98.06 239 ALA A C 1
ATOM 1796 O O . ALA A 1 239 ? 9.352 17.266 -13.852 1 98.06 239 ALA A O 1
ATOM 1797 N N . LYS A 1 240 ? 11.539 17.484 -13.422 1 98.44 240 LYS A N 1
ATOM 1798 C CA . LYS A 1 240 ? 11.945 16.328 -14.227 1 98.44 240 LYS A CA 1
ATOM 1799 C C . LYS A 1 240 ? 12.289 15.133 -13.344 1 98.44 240 LYS A C 1
ATOM 1801 O O . LYS A 1 240 ? 13.164 15.227 -12.477 1 98.44 240 LYS A O 1
ATOM 1806 N N . GLN A 1 241 ? 11.562 14.07 -13.562 1 98.19 241 GLN A N 1
ATOM 1807 C CA . GLN A 1 241 ? 11.867 12.859 -12.805 1 98.19 241 GLN A CA 1
ATOM 1808 C C . GLN A 1 241 ? 13.211 12.273 -13.219 1 98.19 241 GLN A C 1
ATOM 1810 O O . GLN A 1 241 ? 13.516 12.172 -14.406 1 98.19 241 GLN A O 1
ATOM 1815 N N . THR A 1 242 ? 13.992 11.906 -12.234 1 97.25 242 THR A N 1
ATOM 1816 C CA . THR A 1 242 ? 15.305 11.305 -12.461 1 97.25 242 THR A CA 1
ATOM 1817 C C . THR A 1 242 ? 15.43 9.984 -11.703 1 97.25 242 THR A C 1
ATOM 1819 O O . THR A 1 242 ? 14.586 9.664 -10.867 1 97.25 242 THR A O 1
ATOM 1822 N N . ILE A 1 243 ? 16.391 9.242 -12.094 1 93.5 243 ILE A N 1
ATOM 1823 C CA . ILE A 1 243 ? 16.734 8.039 -11.336 1 93.5 243 ILE A CA 1
ATOM 1824 C C . ILE A 1 243 ? 17.859 8.344 -10.359 1 93.5 243 ILE A C 1
ATOM 1826 O O . ILE A 1 243 ? 18.797 9.062 -10.688 1 93.5 243 ILE A O 1
ATOM 1830 N N . ASN A 1 244 ? 17.688 7.898 -9.172 1 93.69 244 ASN A N 1
ATOM 1831 C CA . ASN A 1 244 ? 18.766 7.965 -8.203 1 93.69 244 ASN A CA 1
ATOM 1832 C C . ASN A 1 244 ? 19.891 7.004 -8.555 1 93.69 244 ASN A C 1
ATOM 1834 O O . ASN A 1 244 ? 19.719 5.785 -8.5 1 93.69 244 ASN A O 1
ATOM 1838 N N . PRO A 1 245 ? 21.078 7.504 -8.867 1 91.5 245 PRO A N 1
ATOM 1839 C CA . PRO A 1 245 ? 22.172 6.613 -9.258 1 91.5 245 PRO A CA 1
ATOM 1840 C C . PRO A 1 245 ? 22.516 5.602 -8.18 1 91.5 245 PRO A C 1
ATOM 1842 O O . PRO A 1 245 ? 22.953 4.488 -8.492 1 91.5 245 PRO A O 1
ATOM 1845 N N . GLU A 1 246 ? 22.312 5.996 -6.961 1 92.38 246 GLU A N 1
ATOM 1846 C CA . GLU A 1 246 ? 22.609 5.09 -5.859 1 92.38 246 GLU A CA 1
ATOM 1847 C C . GLU A 1 246 ? 21.734 3.844 -5.906 1 92.38 246 GLU A C 1
ATOM 1849 O O . GLU A 1 246 ? 22.141 2.775 -5.434 1 92.38 246 GLU A O 1
ATOM 1854 N N . SER A 1 247 ? 20.562 3.951 -6.512 1 90.75 247 SER A N 1
ATOM 1855 C CA . SER A 1 247 ? 19.625 2.834 -6.566 1 90.75 247 SER A CA 1
ATOM 1856 C C . SER A 1 247 ? 20.016 1.843 -7.66 1 90.75 247 SER A C 1
ATOM 1858 O O . SER A 1 247 ? 19.5 0.723 -7.695 1 90.75 247 SER A O 1
ATOM 1860 N N . LEU A 1 248 ? 20.922 2.195 -8.516 1 88.38 248 LEU A N 1
ATOM 1861 C CA . LEU A 1 248 ? 21.359 1.344 -9.617 1 88.38 248 LEU A CA 1
ATOM 1862 C C . LEU A 1 248 ? 22.578 0.524 -9.227 1 88.38 248 LEU A C 1
ATOM 1864 O O . LEU A 1 248 ? 22.984 -0.389 -9.953 1 88.38 248 LEU A O 1
ATOM 1868 N N . LYS A 1 249 ? 23.094 0.858 -8.102 1 91 249 LYS A N 1
ATOM 1869 C CA . LYS A 1 249 ? 24.281 0.123 -7.645 1 91 249 LYS A CA 1
ATOM 1870 C C . LYS A 1 249 ? 23.891 -1.251 -7.105 1 91 249 LYS A C 1
ATOM 1872 O O . LYS A 1 249 ? 22.875 -1.388 -6.41 1 91 249 LYS A O 1
ATOM 1877 N N . THR A 1 250 ? 24.672 -2.217 -7.492 1 91.75 250 THR A N 1
ATOM 1878 C CA . THR A 1 250 ? 24.469 -3.553 -6.949 1 91.75 250 THR A CA 1
ATOM 1879 C C . THR A 1 250 ? 24.969 -3.633 -5.508 1 91.75 250 THR A C 1
ATOM 1881 O O . THR A 1 250 ? 26.141 -3.369 -5.238 1 91.75 250 THR A O 1
ATOM 1884 N N . VAL A 1 251 ? 24.094 -3.941 -4.66 1 93.25 251 VAL A N 1
ATOM 1885 C CA . VAL A 1 251 ? 24.469 -4.031 -3.254 1 93.25 251 VAL A CA 1
ATOM 1886 C C . VAL A 1 251 ? 24.516 -5.496 -2.826 1 93.25 251 VAL A C 1
ATOM 1888 O O . VAL A 1 251 ? 23.766 -6.328 -3.336 1 93.25 251 VAL A O 1
ATOM 1891 N N . GLU A 1 252 ? 25.453 -5.832 -1.901 1 95.81 252 GLU A N 1
ATOM 1892 C CA . GLU A 1 252 ? 25.547 -7.18 -1.354 1 95.81 252 GLU A CA 1
ATOM 1893 C C . GLU A 1 252 ? 25.516 -7.16 0.172 1 95.81 252 GLU A C 1
ATOM 1895 O O . GLU A 1 252 ? 26.234 -7.922 0.821 1 95.81 252 GLU A O 1
ATOM 1900 N N . ASN A 1 253 ? 24.781 -6.195 0.716 1 96.56 253 ASN A N 1
ATOM 1901 C CA . ASN A 1 253 ? 24.594 -6.105 2.16 1 96.56 253 ASN A CA 1
ATOM 1902 C C . ASN A 1 253 ? 23.516 -7.059 2.648 1 96.56 253 ASN A C 1
ATOM 1904 O O . ASN A 1 253 ? 23.109 -7.973 1.925 1 96.56 253 ASN A O 1
ATOM 1908 N N . ASP A 1 254 ? 23.078 -6.953 3.904 1 97.75 254 ASP A N 1
ATOM 1909 C CA . ASP A 1 254 ? 22.188 -7.93 4.504 1 97.75 254 ASP A CA 1
ATOM 1910 C C . ASP A 1 254 ? 20.719 -7.523 4.309 1 97.75 254 ASP A C 1
ATOM 1912 O O . ASP A 1 254 ? 19.859 -7.883 5.109 1 97.75 254 ASP A O 1
ATOM 1916 N N . THR A 1 255 ? 20.5 -6.781 3.254 1 97.94 255 THR A N 1
ATOM 1917 C CA . THR A 1 255 ? 19.125 -6.418 2.883 1 97.94 255 THR A CA 1
ATOM 1918 C C . THR A 1 255 ? 18.531 -7.449 1.927 1 97.94 255 THR A C 1
ATOM 1920 O O . THR A 1 255 ? 19.25 -8.344 1.453 1 97.94 255 THR A O 1
ATOM 1923 N N . ASP A 1 256 ? 17.281 -7.379 1.695 1 98.25 256 ASP A N 1
ATOM 1924 C CA . ASP A 1 256 ? 16.641 -8.312 0.773 1 98.25 256 ASP A CA 1
ATOM 1925 C C . ASP A 1 256 ? 17.219 -8.188 -0.63 1 98.25 256 ASP A C 1
ATOM 1927 O O . ASP A 1 256 ? 17.484 -9.195 -1.296 1 98.25 256 ASP A O 1
ATOM 1931 N N . SER A 1 257 ? 17.516 -6.961 -1.087 1 97.38 257 SER A N 1
ATOM 1932 C CA . SER A 1 257 ? 18.203 -6.789 -2.359 1 97.38 257 SER A CA 1
ATOM 1933 C C . SER A 1 257 ? 19.609 -7.387 -2.309 1 97.38 257 SER A C 1
ATOM 1935 O O . SER A 1 257 ? 20.047 -8.016 -3.271 1 97.38 257 SER A O 1
ATOM 1937 N N . GLY A 1 258 ? 20.266 -7.156 -1.181 1 97.88 258 GLY A N 1
ATOM 1938 C CA . GLY A 1 258 ? 21.625 -7.668 -1.039 1 97.88 258 GLY A CA 1
ATOM 1939 C C . GLY A 1 258 ? 21.703 -9.18 -1.124 1 97.88 258 GLY A C 1
ATOM 1940 O O . GLY A 1 258 ? 22.531 -9.727 -1.859 1 97.88 258 GLY A O 1
ATOM 1941 N N . TRP A 1 259 ? 20.875 -9.883 -0.433 1 98.56 259 TRP A N 1
ATOM 1942 C CA . TRP A 1 259 ? 20.859 -11.344 -0.443 1 98.56 259 TRP A CA 1
ATOM 1943 C C . TRP A 1 259 ? 20.469 -11.875 -1.816 1 98.56 259 TRP A C 1
ATOM 1945 O O . TRP A 1 259 ? 21.016 -12.883 -2.279 1 98.56 259 TRP A O 1
ATOM 1955 N N . LEU A 1 260 ? 19.547 -11.242 -2.469 1 98.38 260 LEU A N 1
ATOM 1956 C CA . LEU A 1 260 ? 19.188 -11.625 -3.828 1 98.38 260 LEU A CA 1
ATOM 1957 C C . LEU A 1 260 ? 20.375 -11.516 -4.77 1 98.38 260 LEU A C 1
ATOM 1959 O O . LEU A 1 260 ? 20.641 -12.43 -5.555 1 98.38 260 LEU A O 1
ATOM 1963 N N . ASN A 1 261 ? 21.094 -10.414 -4.621 1 96.88 261 ASN A N 1
ATOM 1964 C CA . ASN A 1 261 ? 22.25 -10.172 -5.469 1 96.88 261 ASN A CA 1
ATOM 1965 C C . ASN A 1 261 ? 23.375 -11.172 -5.199 1 96.88 261 ASN A C 1
ATOM 1967 O O . ASN A 1 261 ? 24.156 -11.492 -6.094 1 96.88 261 ASN A O 1
ATOM 1971 N N . LYS A 1 262 ? 23.422 -11.664 -3.975 1 97.69 262 LYS A N 1
ATOM 1972 C CA . LYS A 1 262 ? 24.422 -12.656 -3.592 1 97.69 262 LYS A CA 1
ATOM 1973 C C . LYS A 1 262 ? 24.094 -14.031 -4.16 1 97.69 262 LYS A C 1
ATOM 1975 O O . LYS A 1 262 ? 24.875 -14.961 -4.047 1 97.69 262 LYS A O 1
ATOM 1980 N N . GLY A 1 263 ? 22.844 -14.195 -4.738 1 98.06 263 GLY A N 1
ATOM 1981 C CA . GLY A 1 263 ? 22.484 -15.438 -5.391 1 98.06 263 GLY A CA 1
ATOM 1982 C C . GLY A 1 263 ? 21.562 -16.312 -4.547 1 98.06 263 GLY A C 1
ATOM 1983 O O . GLY A 1 263 ? 21.438 -17.516 -4.797 1 98.06 263 GLY A O 1
ATOM 1984 N N . TYR A 1 264 ? 21.031 -15.758 -3.543 1 98.69 264 TYR A N 1
ATOM 1985 C CA . TYR A 1 264 ? 20.062 -16.484 -2.727 1 98.69 264 TYR A CA 1
ATOM 1986 C C . TYR A 1 264 ? 18.641 -16.172 -3.166 1 98.69 264 TYR A C 1
ATOM 1988 O O . TYR A 1 264 ? 18.312 -15.031 -3.49 1 98.69 264 TYR A O 1
ATOM 1996 N N . ILE A 1 265 ? 17.75 -17.172 -3.207 1 98.88 265 ILE A N 1
ATOM 1997 C CA . ILE A 1 265 ? 16.312 -16.906 -3.264 1 98.88 265 ILE A CA 1
ATOM 1998 C C . ILE A 1 265 ? 15.859 -16.266 -1.957 1 98.88 265 ILE A C 1
ATOM 2000 O O . ILE A 1 265 ? 16.141 -16.781 -0.873 1 98.88 265 ILE A O 1
ATOM 2004 N N . THR A 1 266 ? 15.234 -15.133 -2.053 1 98.81 266 THR A N 1
ATOM 2005 C CA . THR A 1 266 ? 14.828 -14.461 -0.822 1 98.81 266 THR A CA 1
ATOM 2006 C C . THR A 1 266 ? 13.352 -14.719 -0.528 1 98.81 266 THR A C 1
ATOM 2008 O O . THR A 1 266 ? 12.523 -14.703 -1.438 1 98.81 266 THR A O 1
ATOM 2011 N N . TYR A 1 267 ? 13.055 -15.07 0.745 1 98.88 267 TYR A N 1
ATOM 2012 C CA . TYR A 1 267 ? 11.719 -15.227 1.307 1 98.88 267 TYR A CA 1
ATOM 2013 C C . TYR A 1 267 ? 11.398 -14.109 2.291 1 98.88 267 TYR A C 1
ATOM 2015 O O . TYR A 1 267 ? 12.016 -14.016 3.355 1 98.88 267 TYR A O 1
ATOM 2023 N N . SER A 1 268 ? 10.516 -13.258 1.912 1 98.81 268 SER A N 1
ATOM 2024 C CA . SER A 1 268 ? 10.039 -12.219 2.818 1 98.81 268 SER A CA 1
ATOM 2025 C C . SER A 1 268 ? 8.586 -12.445 3.203 1 98.81 268 SER A C 1
ATOM 2027 O O . SER A 1 268 ? 7.703 -12.445 2.342 1 98.81 268 SER A O 1
ATOM 2029 N N . LEU A 1 269 ? 8.32 -12.648 4.488 1 98.88 269 LEU A N 1
ATOM 2030 C CA . LEU A 1 269 ? 6.957 -12.859 4.977 1 98.88 269 LEU A CA 1
ATOM 2031 C C . LEU A 1 269 ? 6.238 -11.531 5.16 1 98.88 269 LEU A C 1
ATOM 2033 O O . LEU A 1 269 ? 6.832 -10.555 5.617 1 98.88 269 LEU A O 1
ATOM 2037 N N . PHE A 1 270 ? 4.977 -11.484 4.73 1 98.75 270 PHE A N 1
ATOM 2038 C CA . PHE A 1 270 ? 4.199 -10.258 4.871 1 98.75 270 PHE A CA 1
ATOM 2039 C C . PHE A 1 270 ? 2.807 -10.555 5.41 1 98.75 270 PHE A C 1
ATOM 2041 O O . PHE A 1 270 ? 2.283 -11.656 5.211 1 98.75 270 PHE A O 1
ATOM 2048 N N . ASP A 1 271 ? 2.189 -9.602 6.078 1 98.25 271 ASP A N 1
ATOM 2049 C CA . ASP A 1 271 ? 0.838 -9.773 6.605 1 98.25 271 ASP A CA 1
ATOM 2050 C C . ASP A 1 271 ? -0.13 -8.781 5.957 1 98.25 271 ASP A C 1
ATOM 2052 O O . ASP A 1 271 ? -1.333 -8.82 6.227 1 98.25 271 ASP A O 1
ATOM 2056 N N . GLY A 1 272 ? 0.412 -7.875 5.117 1 96.94 272 GLY A N 1
ATOM 2057 C CA . GLY A 1 272 ? -0.427 -6.934 4.395 1 96.94 272 GLY A CA 1
ATOM 2058 C C . GLY A 1 272 ? -0.862 -5.75 5.242 1 96.94 272 GLY A C 1
ATOM 2059 O O . GLY A 1 272 ? -1.648 -4.914 4.793 1 96.94 272 GLY A O 1
ATOM 2060 N N . ALA A 1 273 ? -0.368 -5.703 6.41 1 96.06 273 ALA A N 1
ATOM 2061 C CA . ALA A 1 273 ? -0.669 -4.594 7.309 1 96.06 273 ALA A CA 1
ATOM 2062 C C . ALA A 1 273 ? 0.598 -3.83 7.684 1 96.06 273 ALA A C 1
ATOM 2064 O O . ALA A 1 273 ? 1.708 -4.344 7.531 1 96.06 273 ALA A O 1
ATOM 2065 N N . MET A 1 274 ? 0.538 -2.562 8.062 1 97.19 274 MET A N 1
ATOM 2066 C CA . MET A 1 274 ? 1.688 -1.75 8.445 1 97.19 274 MET A CA 1
ATOM 2067 C C . MET A 1 274 ? 1.688 -1.481 9.945 1 97.19 274 MET A C 1
ATOM 2069 O O . MET A 1 274 ? 2.391 -0.587 10.422 1 97.19 274 MET A O 1
ATOM 2073 N N . ASN A 1 275 ? 0.92 -2.299 10.727 1 98.12 275 ASN A N 1
ATOM 2074 C CA . ASN A 1 275 ? 0.774 -2.064 12.156 1 98.12 275 ASN A CA 1
ATOM 2075 C C . ASN A 1 275 ? 2.123 -2.098 12.875 1 98.12 275 ASN A C 1
ATOM 2077 O O . ASN A 1 275 ? 2.945 -2.977 12.609 1 98.12 275 ASN A O 1
ATOM 2081 N N . ALA A 1 276 ? 2.312 -1.16 13.758 1 98.12 276 ALA A N 1
ATOM 2082 C CA . ALA A 1 276 ? 3.559 -1.068 14.508 1 98.12 276 ALA A CA 1
ATOM 2083 C C . ALA A 1 276 ? 3.285 -0.875 16 1 98.12 276 ALA A C 1
ATOM 2085 O O . ALA A 1 276 ? 3.787 0.071 16.609 1 98.12 276 ALA A O 1
ATOM 2086 N N . PRO A 1 277 ? 2.58 -1.796 16.625 1 97.19 277 PRO A N 1
ATOM 2087 C CA . PRO A 1 277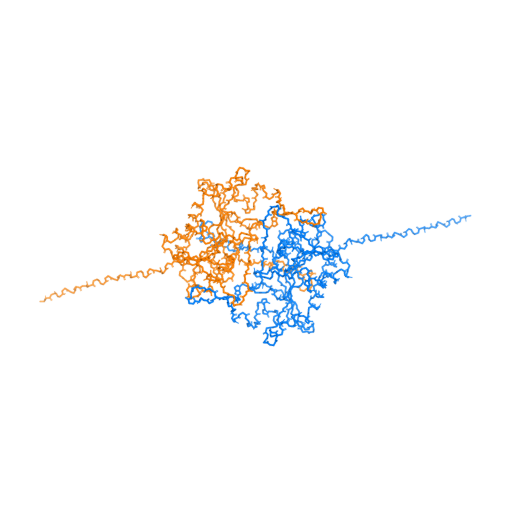 ? 2.18 -1.628 18.016 1 97.19 277 PRO A CA 1
ATOM 2088 C C . PRO A 1 277 ? 3.371 -1.586 18.969 1 97.19 277 PRO A C 1
ATOM 2090 O O . PRO A 1 277 ? 3.236 -1.139 20.109 1 97.19 277 PRO A O 1
ATOM 2093 N N . GLN A 1 278 ? 4.559 -2.037 18.531 1 97 278 GLN A N 1
ATOM 2094 C CA . GLN A 1 278 ? 5.738 -2.066 19.391 1 97 278 GLN A CA 1
ATOM 2095 C C . GLN A 1 278 ? 6.156 -0.658 19.797 1 97 278 GLN A C 1
ATOM 2097 O O . GLN A 1 278 ? 6.922 -0.484 20.75 1 97 278 GLN A O 1
ATOM 2102 N N . PHE A 1 279 ? 5.664 0.361 19.125 1 98.06 279 PHE A N 1
ATOM 2103 C CA . PHE A 1 279 ? 6.051 1.736 19.406 1 98.06 279 PHE A CA 1
ATOM 2104 C C . PHE A 1 279 ? 5.039 2.402 20.328 1 98.06 279 PHE A C 1
ATOM 2106 O O . PHE A 1 279 ? 5.203 3.564 20.703 1 98.06 279 PHE A O 1
ATOM 2113 N N . GLN A 1 280 ? 3.973 1.704 20.766 1 98.44 280 GLN A N 1
ATOM 2114 C CA . GLN A 1 280 ? 2.842 2.326 21.438 1 98.44 280 GLN A CA 1
ATOM 2115 C C . GLN A 1 280 ? 3.281 3.006 22.734 1 98.44 280 GLN A C 1
ATOM 2117 O O . GLN A 1 280 ? 2.877 4.137 23.016 1 98.44 280 GLN A O 1
ATOM 2122 N N . ALA A 1 281 ? 4.109 2.389 23.531 1 98.25 281 ALA A N 1
ATOM 2123 C CA . ALA A 1 281 ? 4.547 2.967 24.812 1 98.25 281 ALA A CA 1
ATOM 2124 C C . ALA A 1 281 ? 5.242 4.305 24.594 1 98.25 281 ALA A C 1
ATOM 2126 O O . ALA A 1 281 ? 5.039 5.25 25.359 1 98.25 281 ALA A O 1
ATOM 2127 N N . GLN A 1 282 ? 6.059 4.395 23.562 1 97.62 282 GLN A N 1
ATOM 2128 C CA . GLN A 1 282 ? 6.773 5.633 23.266 1 97.62 282 GLN A CA 1
ATOM 2129 C C . GLN A 1 282 ? 5.805 6.742 22.859 1 97.62 282 GLN A C 1
ATOM 2131 O O . GLN A 1 282 ? 5.973 7.895 23.266 1 97.62 282 GLN A O 1
ATOM 2136 N N . TYR A 1 283 ? 4.805 6.379 22.078 1 98.19 283 TYR A N 1
ATOM 2137 C CA . TYR A 1 283 ? 3.826 7.371 21.656 1 98.19 283 TYR A CA 1
ATOM 2138 C C . TYR A 1 283 ? 2.959 7.828 22.812 1 98.19 283 TYR A C 1
ATOM 2140 O O . TYR A 1 283 ? 2.604 9.008 22.922 1 98.19 283 TYR A O 1
ATOM 2148 N N . GLU A 1 284 ? 2.541 6.902 23.703 1 97.81 284 GLU A N 1
ATOM 2149 C CA . GLU A 1 284 ? 1.79 7.27 24.906 1 97.81 284 GLU A CA 1
ATOM 2150 C C . GLU A 1 284 ? 2.561 8.273 25.75 1 97.81 284 GLU A C 1
ATOM 2152 O O . GLU A 1 284 ? 1.985 9.242 26.25 1 97.81 284 GLU A O 1
ATOM 2157 N N . GLU A 1 285 ? 3.822 8.078 25.875 1 96 285 GLU A N 1
ATOM 2158 C CA . GLU A 1 285 ? 4.664 9.008 26.641 1 96 285 GLU A CA 1
ATOM 2159 C C . GLU A 1 285 ? 4.766 10.359 25.938 1 96 285 GLU A C 1
ATOM 2161 O O . GLU A 1 285 ? 4.648 11.406 26.578 1 96 285 GLU A O 1
ATOM 2166 N N . LEU A 1 286 ? 4.996 10.312 24.625 1 96 286 LEU A N 1
ATOM 2167 C CA . LEU A 1 286 ? 5.227 11.516 23.828 1 96 286 LEU A CA 1
ATOM 2168 C C . LEU A 1 286 ? 3.973 12.383 23.766 1 96 286 LEU A C 1
ATOM 2170 O O . LEU A 1 286 ? 4.059 13.609 23.844 1 96 286 LEU A O 1
ATOM 2174 N N . LEU A 1 287 ? 2.785 11.711 23.625 1 96.38 287 LEU A N 1
ATOM 2175 C CA . LEU A 1 287 ? 1.56 12.461 23.359 1 96.38 287 LEU A CA 1
ATOM 2176 C C . LEU A 1 287 ? 0.67 12.5 24.594 1 96.38 287 LEU A C 1
ATOM 2178 O O . LEU A 1 287 ? -0.365 13.172 24.594 1 96.38 287 LEU A O 1
ATOM 2182 N N . SER A 1 288 ? 1.115 11.938 25.75 1 90.31 288 SER A N 1
ATOM 2183 C CA . SER A 1 288 ? 0.371 11.875 27.016 1 90.31 288 SER A CA 1
ATOM 2184 C C . SER A 1 288 ? -1.066 11.422 26.781 1 90.31 288 SER A C 1
ATOM 2186 O O . SER A 1 288 ? -2.006 12.039 27.281 1 90.31 288 SER A O 1
ATOM 2188 N N . LYS A 1 289 ? -1.154 10.523 25.922 1 86.81 289 LYS A N 1
ATOM 2189 C CA . LYS A 1 289 ? -2.414 9.914 25.5 1 86.81 289 LYS A CA 1
ATOM 2190 C C . LYS A 1 289 ? -2.24 8.43 25.219 1 86.81 289 LYS A C 1
ATOM 2192 O O . LYS A 1 289 ? -1.164 7.992 24.797 1 86.81 289 LYS A O 1
ATOM 2197 N N . MET B 1 1 ? 43.406 59.25 50.156 1 33.12 1 MET B N 1
ATOM 2198 C CA . MET B 1 1 ? 43.156 57.875 49.812 1 33.12 1 MET B CA 1
ATOM 2199 C C . MET B 1 1 ? 41.844 57.719 49.031 1 33.12 1 MET B C 1
ATOM 2201 O O . MET B 1 1 ? 40.781 57.781 49.594 1 33.12 1 MET B O 1
ATOM 2205 N N . ASN B 1 2 ? 41.781 58.312 47.781 1 37.34 2 ASN B N 1
ATOM 2206 C CA . ASN B 1 2 ? 40.688 58.406 46.844 1 37.34 2 ASN B CA 1
ATOM 2207 C C . ASN B 1 2 ? 40.188 57.031 46.438 1 37.34 2 ASN B C 1
ATOM 2209 O O . ASN B 1 2 ? 40.969 56.219 45.875 1 37.34 2 ASN B O 1
ATOM 2213 N N . LYS B 1 3 ? 39.188 56.406 47.125 1 42.59 3 LYS B N 1
ATOM 2214 C CA . LYS B 1 3 ? 38.438 55.188 46.875 1 42.59 3 LYS B CA 1
ATOM 2215 C C . LYS B 1 3 ? 37.906 55.156 45.438 1 42.59 3 LYS B C 1
ATOM 2217 O O . LYS B 1 3 ? 37.094 56 45.031 1 42.59 3 LYS B O 1
ATOM 2222 N N . SER B 1 4 ? 38.625 54.688 44.406 1 38.94 4 SER B N 1
ATOM 2223 C CA . SER B 1 4 ? 38.188 54.375 43.031 1 38.94 4 SER B CA 1
ATOM 2224 C C . SER B 1 4 ? 37.031 53.406 43 1 38.94 4 SER B C 1
ATOM 2226 O O . SER B 1 4 ? 37.156 52.312 43.562 1 38.94 4 SER B O 1
ATOM 2228 N N . CYS B 1 5 ? 35.781 53.812 43 1 35.62 5 CYS B N 1
ATOM 2229 C CA . CYS B 1 5 ? 34.594 53 42.812 1 35.62 5 CYS B CA 1
ATOM 2230 C C . CYS B 1 5 ? 34.688 52.219 41.5 1 35.62 5 CYS B C 1
ATOM 2232 O O . CYS B 1 5 ? 34.75 52.781 40.406 1 35.62 5 CYS B O 1
ATOM 2234 N N . ILE B 1 6 ? 35.312 51.031 41.469 1 39.88 6 ILE B N 1
ATOM 2235 C CA . ILE B 1 6 ? 35.25 50.125 40.312 1 39.88 6 ILE B CA 1
ATOM 2236 C C . ILE B 1 6 ? 33.812 49.812 39.969 1 39.88 6 ILE B C 1
ATOM 2238 O O . ILE B 1 6 ? 33.062 49.281 40.781 1 39.88 6 ILE B O 1
ATOM 2242 N N . ALA B 1 7 ? 33.219 50.656 39.094 1 42.88 7 ALA B N 1
ATOM 2243 C CA . ALA B 1 7 ? 31.938 50.312 38.469 1 42.88 7 ALA B CA 1
ATOM 2244 C C . ALA B 1 7 ? 31.969 48.906 37.875 1 42.88 7 ALA B C 1
ATOM 2246 O O . ALA B 1 7 ? 32.781 48.625 37 1 42.88 7 ALA B O 1
ATOM 2247 N N . ALA B 1 8 ? 31.5 47.875 38.594 1 42.06 8 ALA B N 1
ATOM 2248 C CA . ALA B 1 8 ? 31.203 46.562 38 1 42.06 8 ALA B CA 1
ATOM 2249 C C . ALA B 1 8 ? 30.188 46.688 36.875 1 42.06 8 ALA B C 1
ATOM 2251 O O . ALA B 1 8 ? 29.047 47.094 37.094 1 42.06 8 ALA B O 1
ATOM 2252 N N . ALA B 1 9 ? 30.609 46.938 35.688 1 43.03 9 ALA B N 1
ATOM 2253 C CA . ALA B 1 9 ? 29.734 46.75 34.531 1 43.03 9 ALA B CA 1
ATOM 2254 C C . ALA B 1 9 ? 29.094 45.375 34.531 1 43.03 9 ALA B C 1
ATOM 2256 O O . ALA B 1 9 ? 29.797 44.375 34.531 1 43.03 9 ALA B O 1
ATOM 2257 N N . LEU B 1 10 ? 27.859 45.281 35.094 1 41.34 10 LEU B N 1
ATOM 2258 C CA . LEU B 1 10 ? 27.062 44.094 34.906 1 41.34 10 LEU B CA 1
ATOM 2259 C C . LEU B 1 10 ? 26.906 43.781 33.406 1 41.34 10 LEU B C 1
ATOM 2261 O O . LEU B 1 10 ? 26.266 44.531 32.688 1 41.34 10 LEU B O 1
ATOM 2265 N N . ILE B 1 11 ? 27.781 43.094 32.75 1 45.5 11 ILE B N 1
ATOM 2266 C CA . ILE B 1 11 ? 27.516 42.531 31.422 1 45.5 11 ILE B CA 1
ATOM 2267 C C . ILE B 1 11 ? 26.266 41.656 31.484 1 45.5 11 ILE B C 1
ATOM 2269 O O . ILE B 1 11 ? 26.25 40.625 32.156 1 45.5 11 ILE B O 1
ATOM 2273 N N . SER B 1 12 ? 25.109 42.312 31.328 1 42.12 12 SER B N 1
ATOM 2274 C CA . SER B 1 12 ? 23.953 41.438 31.078 1 42.12 12 SER B CA 1
ATOM 2275 C C . SER B 1 12 ? 24.219 40.5 29.922 1 42.12 12 SER B C 1
ATOM 2277 O O . SER B 1 12 ? 24.484 40.938 28.797 1 42.12 12 SER B O 1
ATOM 2279 N N . ALA B 1 13 ? 24.656 39.375 30.141 1 46 13 ALA B N 1
ATOM 2280 C CA . ALA B 1 13 ? 24.641 38.281 29.141 1 46 13 ALA B CA 1
ATOM 2281 C C . ALA B 1 13 ? 23.25 38.125 28.547 1 46 13 ALA B C 1
ATOM 2283 O O . ALA B 1 13 ? 22.328 37.656 29.219 1 46 13 ALA B O 1
ATOM 2284 N N . PHE B 1 14 ? 22.906 38.969 27.656 1 46.84 14 PHE B N 1
ATOM 2285 C CA . PHE B 1 14 ? 21.766 38.531 26.844 1 46.84 14 PHE B CA 1
ATOM 2286 C C . PHE B 1 14 ? 21.969 37.094 26.375 1 46.84 14 PHE B C 1
ATOM 2288 O O . PHE B 1 14 ? 22.906 36.812 25.641 1 46.84 14 PHE B O 1
ATOM 2295 N N . ALA B 1 15 ? 21.547 36.219 27.156 1 41.44 15 ALA B N 1
ATOM 2296 C CA . ALA B 1 15 ? 21.391 34.875 26.578 1 41.44 15 ALA B CA 1
ATOM 2297 C C . ALA B 1 15 ? 20.641 34.969 25.234 1 41.44 15 ALA B C 1
ATOM 2299 O O . ALA B 1 15 ? 19.453 35.281 25.203 1 41.44 15 ALA B O 1
ATOM 2300 N N . PHE B 1 16 ? 21.266 35.312 24.219 1 43.22 16 PHE B N 1
ATOM 2301 C CA . PHE B 1 16 ? 20.641 35 22.938 1 43.22 16 PHE B CA 1
ATOM 2302 C C . PHE B 1 16 ? 20.016 33.594 22.984 1 43.22 16 PHE B C 1
ATOM 2304 O O . PHE B 1 16 ? 20.734 32.594 23.047 1 43.22 16 PHE B O 1
ATOM 2311 N N . THR B 1 17 ? 18.922 33.469 23.609 1 42.09 17 THR B N 1
ATOM 2312 C CA . THR B 1 17 ? 18.219 32.219 23.312 1 42.09 17 THR B CA 1
ATOM 2313 C C . THR B 1 17 ? 18.25 31.938 21.812 1 42.09 17 THR B C 1
ATOM 2315 O O . THR B 1 17 ? 17.703 32.719 21.016 1 42.09 17 THR B O 1
ATOM 2318 N N . ALA B 1 18 ? 19.25 31.656 21.25 1 45.88 18 ALA B N 1
ATOM 2319 C CA . ALA B 1 18 ? 19.25 31.156 19.875 1 45.88 18 ALA B CA 1
ATOM 2320 C C . ALA B 1 18 ? 17.922 30.453 19.547 1 45.88 18 ALA B C 1
ATOM 2322 O O . ALA B 1 18 ? 17.609 29.406 20.109 1 45.88 18 ALA B O 1
ATOM 2323 N N . SER B 1 19 ? 16.797 31.188 19.297 1 54.31 19 SER B N 1
ATOM 2324 C CA . SER B 1 19 ? 15.484 30.672 18.953 1 54.31 19 SER B CA 1
ATOM 2325 C C . SER B 1 19 ? 15.594 29.516 17.953 1 54.31 19 SER B C 1
ATOM 2327 O O . SER B 1 19 ? 16.219 29.656 16.891 1 54.31 19 SER B O 1
ATOM 2329 N N . ALA B 1 20 ? 15.672 28.328 18.375 1 66.56 20 ALA B N 1
ATOM 2330 C CA . ALA B 1 20 ? 15.719 27.125 17.531 1 66.56 20 ALA B CA 1
ATOM 2331 C C . ALA B 1 20 ? 14.805 27.281 16.312 1 66.56 20 ALA B C 1
ATOM 2333 O O . ALA B 1 20 ? 13.766 27.922 16.391 1 66.56 20 ALA B O 1
ATOM 2334 N N . ALA B 1 21 ? 15.352 27.156 15.047 1 81.31 21 ALA B N 1
ATOM 2335 C CA . ALA B 1 21 ? 14.578 27.188 13.805 1 81.31 21 ALA B CA 1
ATOM 2336 C C . ALA B 1 21 ? 13.234 26.5 13.977 1 81.31 21 ALA B C 1
ATOM 2338 O O . ALA B 1 21 ? 13.133 25.484 14.68 1 81.31 21 ALA B O 1
ATOM 2339 N N . PRO B 1 22 ? 12.18 27.172 13.508 1 93.06 22 PRO B N 1
ATOM 2340 C CA . PRO B 1 22 ? 10.852 26.562 13.602 1 93.06 22 PRO B CA 1
ATOM 2341 C C . PRO B 1 22 ? 10.805 25.156 12.992 1 93.06 22 PRO B C 1
ATOM 2343 O O . PRO B 1 22 ? 11.531 24.875 12.031 1 93.06 22 PRO B O 1
ATOM 2346 N N . LEU B 1 23 ? 9.961 24.375 13.617 1 96.19 23 LEU B N 1
ATOM 2347 C CA . LEU B 1 23 ? 9.711 23.047 13.047 1 96.19 23 LEU B CA 1
ATOM 2348 C C . LEU B 1 23 ? 9.258 23.172 11.594 1 96.19 23 LEU B C 1
ATOM 2350 O O . LEU B 1 23 ? 8.375 23.969 11.281 1 96.19 23 LEU B O 1
ATOM 2354 N N . LYS B 1 24 ? 9.898 22.453 10.672 1 97.75 24 LYS B N 1
ATOM 2355 C CA . LYS B 1 24 ? 9.547 22.422 9.258 1 97.75 24 LYS B CA 1
ATOM 2356 C C . LYS B 1 24 ? 8.648 21.234 8.938 1 97.75 24 LYS B C 1
ATOM 2358 O O . LYS B 1 24 ? 8.969 20.094 9.281 1 97.75 24 LYS B O 1
ATOM 2363 N N . ILE B 1 25 ? 7.523 21.516 8.312 1 98.81 25 ILE B N 1
ATOM 2364 C CA . ILE B 1 25 ? 6.496 20.516 8.07 1 98.81 25 ILE B CA 1
ATOM 2365 C C . ILE B 1 25 ? 6.191 20.422 6.574 1 98.81 25 ILE B C 1
ATOM 2367 O O . ILE B 1 25 ? 6.09 21.453 5.898 1 98.81 25 ILE B O 1
ATOM 2371 N N . LEU B 1 26 ? 6.133 19.203 6.008 1 98.94 26 LEU B N 1
ATOM 2372 C CA . LEU B 1 26 ? 5.637 18.969 4.656 1 98.94 26 LEU B CA 1
ATOM 2373 C C . LEU B 1 26 ? 4.242 18.344 4.691 1 98.94 26 LEU B C 1
ATOM 2375 O O . LEU B 1 26 ? 4.059 17.266 5.258 1 98.94 26 LEU B O 1
ATOM 2379 N N . ILE B 1 27 ? 3.285 19.047 4.152 1 98.94 27 ILE B N 1
ATOM 2380 C CA . ILE B 1 27 ? 1.924 18.531 4.039 1 98.94 27 ILE B CA 1
ATOM 2381 C C . ILE B 1 27 ? 1.731 17.875 2.674 1 98.94 27 ILE B C 1
ATOM 2383 O O . ILE B 1 27 ? 2.18 18.406 1.655 1 98.94 27 ILE B O 1
ATOM 2387 N N . VAL B 1 28 ? 1.149 16.734 2.83 1 98.12 28 VAL B N 1
ATOM 2388 C CA . VAL B 1 28 ? 0.67 16 1.668 1 98.12 28 VAL B CA 1
ATOM 2389 C C . VAL B 1 28 ? -0.808 15.664 1.844 1 98.12 28 VAL B C 1
ATOM 2391 O O . VAL B 1 28 ? -1.426 16.047 2.84 1 98.12 28 VAL B O 1
ATOM 2394 N N . ASN B 1 29 ? -1.528 14.977 0.957 1 92.94 29 ASN B N 1
ATOM 2395 C CA . ASN B 1 29 ? -2.908 14.5 1.024 1 92.94 29 ASN B CA 1
ATOM 2396 C C . ASN B 1 29 ? -3.41 14.039 -0.34 1 92.94 29 ASN B C 1
ATOM 2398 O O . ASN B 1 29 ? -3.107 14.656 -1.36 1 92.94 29 ASN B O 1
ATOM 2402 N N . ASP B 1 30 ? -4.23 13.023 -0.209 1 95.31 30 ASP B N 1
ATOM 2403 C CA . ASP B 1 30 ? -4.672 12.516 -1.505 1 95.31 30 ASP B CA 1
ATOM 2404 C C . ASP B 1 30 ? -5.898 13.273 -2.004 1 95.31 30 ASP B C 1
ATOM 2406 O O . ASP B 1 30 ? -6.285 13.141 -3.166 1 95.31 30 ASP B O 1
ATOM 2410 N N . ASP B 1 31 ? -6.438 14.188 -1.149 1 96.12 31 ASP B N 1
ATOM 2411 C CA . ASP B 1 31 ? -7.574 14.992 -1.586 1 96.12 31 ASP B CA 1
ATOM 2412 C C . ASP B 1 31 ? -7.129 16.094 -2.541 1 96.12 31 ASP B C 1
ATOM 2414 O O . ASP B 1 31 ? -7.953 16.688 -3.242 1 96.12 31 ASP B O 1
ATOM 2418 N N . GLY B 1 32 ? -5.855 16.422 -2.434 1 97.06 32 GLY B N 1
ATOM 2419 C CA . GLY B 1 32 ? -5.332 17.406 -3.369 1 97.06 32 GLY B CA 1
ATOM 2420 C C . GLY B 1 32 ? -4.836 18.672 -2.689 1 97.06 32 GLY B C 1
ATOM 2421 O O . GLY B 1 32 ? -5.148 18.922 -1.522 1 97.06 32 GLY B O 1
ATOM 2422 N N . CYS B 1 33 ? -4.098 19.516 -3.467 1 97.5 33 CYS B N 1
ATOM 2423 C CA . CYS B 1 33 ? -3.41 20.703 -2.957 1 97.5 33 CYS B CA 1
ATOM 2424 C C . CYS B 1 33 ? -4.398 21.812 -2.662 1 97.5 33 CYS B C 1
ATOM 2426 O O . CYS B 1 33 ? -4.055 22.781 -1.981 1 97.5 33 CYS B O 1
ATOM 2428 N N . GLU B 1 34 ? -5.637 21.688 -3.141 1 96.81 34 GLU B N 1
ATOM 2429 C CA . GLU B 1 34 ? -6.629 22.734 -2.932 1 96.81 34 GLU B CA 1
ATOM 2430 C C . GLU B 1 34 ? -7.785 22.234 -2.068 1 96.81 34 GLU B C 1
ATOM 2432 O O . GLU B 1 34 ? -8.836 22.875 -1.991 1 96.81 34 GLU B O 1
ATOM 2437 N N . SER B 1 35 ? -7.602 21.078 -1.546 1 96.25 35 SER B N 1
ATOM 2438 C CA . SER B 1 35 ? -8.664 20.547 -0.702 1 96.25 35 SER B CA 1
ATOM 2439 C C . SER B 1 35 ? -8.789 21.328 0.597 1 96.25 35 SER B C 1
ATOM 2441 O O . SER B 1 35 ? -7.801 21.891 1.095 1 96.25 35 SER B O 1
ATOM 2443 N N . THR B 1 36 ? -9.969 21.391 1.176 1 95.31 36 THR B N 1
ATOM 2444 C CA . THR B 1 36 ? -10.281 22.141 2.383 1 95.31 36 THR B CA 1
ATOM 2445 C C . THR B 1 36 ? -9.391 21.703 3.543 1 95.31 36 THR B C 1
ATOM 2447 O O . THR B 1 36 ? -8.812 22.531 4.246 1 95.31 36 THR B O 1
ATOM 2450 N N . GLY B 1 37 ? -9.281 20.391 3.768 1 96.06 37 GLY B N 1
ATOM 2451 C CA . GLY B 1 37 ? -8.484 19.859 4.863 1 96.06 37 GLY B CA 1
ATOM 2452 C C . GLY B 1 37 ? -7.016 20.234 4.762 1 96.06 37 GLY B C 1
ATOM 2453 O O . GLY B 1 37 ? -6.402 20.625 5.754 1 96.06 37 GLY B O 1
ATOM 2454 N N . SER B 1 38 ? -6.418 20.156 3.568 1 96.81 38 SER B N 1
ATOM 2455 C CA . SER B 1 38 ? -5.008 20.453 3.342 1 96.81 38 SER B CA 1
ATOM 2456 C C . SER B 1 38 ? -4.723 21.953 3.539 1 96.81 38 SER B C 1
ATOM 2458 O O . SER B 1 38 ? -3.771 22.312 4.234 1 96.81 38 SER B O 1
ATOM 2460 N N . ILE B 1 39 ? -5.59 22.812 2.984 1 97.94 39 ILE B N 1
ATOM 2461 C CA . ILE B 1 39 ? -5.387 24.25 3.049 1 97.94 39 ILE B CA 1
ATOM 2462 C C . ILE B 1 39 ? -5.539 24.734 4.492 1 97.94 39 ILE B C 1
ATOM 2464 O O . ILE B 1 39 ? -4.707 25.484 4.992 1 97.94 39 ILE B O 1
ATOM 2468 N N . SER B 1 40 ? -6.602 24.25 5.125 1 98.19 40 SER B N 1
ATOM 2469 C CA . SER B 1 40 ? -6.844 24.656 6.508 1 98.19 40 SER B CA 1
ATOM 2470 C C . SER B 1 40 ? -5.684 24.25 7.41 1 98.19 40 SER B C 1
ATOM 2472 O O . SER B 1 40 ? -5.25 25.016 8.266 1 98.19 40 SER B O 1
ATOM 2474 N N . LEU B 1 41 ? -5.176 23.062 7.227 1 98.62 41 LEU B N 1
ATOM 2475 C CA . LEU B 1 41 ? -4.047 22.578 8.016 1 98.62 41 LEU B CA 1
ATOM 2476 C C . LEU B 1 41 ? -2.816 23.453 7.789 1 98.62 41 LEU B C 1
ATOM 2478 O O . LEU B 1 41 ? -2.156 23.859 8.742 1 98.62 41 LEU B O 1
ATOM 2482 N N . GLN B 1 42 ? -2.471 23.734 6.531 1 98.75 42 GLN B N 1
ATOM 2483 C CA . GLN B 1 42 ? -1.326 24.578 6.215 1 98.75 42 GLN B CA 1
ATOM 2484 C C . GLN B 1 42 ? -1.451 25.938 6.879 1 98.75 42 GLN B C 1
ATOM 2486 O O . GLN B 1 42 ? -0.503 26.422 7.5 1 98.75 42 GLN B O 1
ATOM 2491 N N . GLU B 1 43 ? -2.59 26.547 6.758 1 98.56 43 GLU B N 1
ATOM 2492 C CA . GLU B 1 43 ? -2.814 27.891 7.273 1 98.56 43 GLU B CA 1
ATOM 2493 C C . GLU B 1 43 ? -2.707 27.922 8.797 1 98.56 43 GLU B C 1
ATOM 2495 O O . GLU B 1 43 ? -2.018 28.781 9.359 1 98.56 43 GLU B O 1
ATOM 2500 N N . LYS B 1 44 ? -3.332 27.031 9.438 1 98.69 44 LYS B N 1
ATOM 2501 C CA . LYS B 1 44 ? -3.35 27.031 10.898 1 98.69 44 LYS B CA 1
ATOM 2502 C C . LYS B 1 44 ? -1.969 26.719 11.469 1 98.69 44 LYS B C 1
ATOM 2504 O O . LYS B 1 44 ? -1.55 27.328 12.461 1 98.69 44 LYS B O 1
ATOM 2509 N N . LEU B 1 45 ? -1.271 25.781 10.844 1 98.81 45 LEU B N 1
ATOM 2510 C CA . LEU B 1 45 ? 0.082 25.469 11.305 1 98.81 45 LEU B CA 1
ATOM 2511 C C . LEU B 1 45 ? 1.008 26.672 11.07 1 98.81 45 LEU B C 1
ATOM 2513 O O . LEU B 1 45 ? 1.858 26.969 11.914 1 98.81 45 LEU B O 1
ATOM 2517 N N . THR B 1 46 ? 0.854 27.312 9.922 1 98.69 46 THR B N 1
ATOM 2518 C CA . THR B 1 46 ? 1.642 28.5 9.641 1 98.69 46 THR B CA 1
ATOM 2519 C C . THR B 1 46 ? 1.36 29.594 10.672 1 98.69 46 THR B C 1
ATOM 2521 O O . THR B 1 46 ? 2.283 30.266 11.148 1 98.69 46 THR B O 1
ATOM 2524 N N . GLN B 1 47 ? 0.114 29.75 11.023 1 98.25 47 GLN B N 1
ATOM 2525 C CA . GLN B 1 47 ? -0.289 30.75 12.008 1 98.25 47 GLN B CA 1
ATOM 2526 C C . GLN B 1 47 ? 0.339 30.469 13.367 1 98.25 47 GLN B C 1
ATOM 2528 O O . GLN B 1 47 ? 0.582 31.391 14.156 1 98.25 47 GLN B O 1
ATOM 2533 N N . LYS B 1 48 ? 0.586 29.219 13.641 1 98.06 48 LYS B N 1
ATOM 2534 C CA . LYS B 1 48 ? 1.21 28.828 14.898 1 98.06 48 LYS B CA 1
ATOM 2535 C C . LYS B 1 48 ? 2.719 29.062 14.867 1 98.06 48 LYS B C 1
ATOM 2537 O O . LYS B 1 48 ? 3.41 28.844 15.859 1 98.06 48 LYS B O 1
ATOM 2542 N N . GLY B 1 49 ? 3.334 29.438 13.711 1 97.69 49 GLY B N 1
ATOM 2543 C CA . GLY B 1 49 ? 4.738 29.797 13.609 1 97.69 49 GLY B CA 1
ATOM 2544 C C . GLY B 1 49 ? 5.594 28.703 13 1 97.69 49 GLY B C 1
ATOM 2545 O O . GLY B 1 49 ? 6.82 28.828 12.961 1 97.69 49 GLY B O 1
ATOM 2546 N N . PHE B 1 50 ? 4.992 27.656 12.508 1 98.31 50 PHE B N 1
ATOM 2547 C CA . PHE B 1 50 ? 5.75 26.594 11.859 1 98.31 50 PHE B CA 1
ATOM 2548 C C . PHE B 1 50 ? 6.078 26.953 10.422 1 98.31 50 PHE B C 1
ATOM 2550 O O . PHE B 1 50 ? 5.402 27.781 9.812 1 98.31 50 PHE B O 1
ATOM 2557 N N . GLU B 1 51 ? 7.188 26.438 9.906 1 98.56 51 GLU B N 1
ATOM 2558 C CA . GLU B 1 51 ? 7.457 26.5 8.477 1 98.56 51 GLU B CA 1
ATOM 2559 C C . GLU B 1 51 ? 6.754 25.375 7.73 1 98.56 51 GLU B C 1
ATOM 2561 O O . GLU B 1 51 ? 7.148 24.203 7.84 1 98.56 51 GLU B O 1
ATOM 2566 N N . VAL B 1 52 ? 5.754 25.75 6.98 1 98.81 52 VAL B N 1
ATOM 2567 C CA . VAL B 1 52 ? 4.883 24.703 6.445 1 98.81 52 VAL B CA 1
ATOM 2568 C C . VAL B 1 52 ? 4.926 24.734 4.918 1 98.81 52 VAL B C 1
ATOM 2570 O O . VAL B 1 52 ? 4.613 25.75 4.301 1 98.81 52 VAL B O 1
ATOM 2573 N N . TRP B 1 53 ? 5.375 23.656 4.324 1 98.81 53 TRP B N 1
ATOM 2574 C CA . TRP B 1 53 ? 5.328 23.406 2.889 1 98.81 53 TRP B CA 1
ATOM 2575 C C . TRP B 1 53 ? 4.207 22.422 2.543 1 98.81 53 TRP B C 1
ATOM 2577 O O . TRP B 1 53 ? 3.834 21.594 3.363 1 98.81 53 TRP B O 1
ATOM 2587 N N . MET B 1 54 ? 3.68 22.625 1.355 1 98.88 54 MET B N 1
ATOM 2588 C CA . MET B 1 54 ? 2.695 21.656 0.86 1 98.88 54 MET B CA 1
ATOM 2589 C C . MET B 1 54 ? 3.029 21.219 -0.562 1 98.88 54 MET B C 1
ATOM 2591 O O . MET B 1 54 ? 3.297 22.062 -1.426 1 98.88 54 MET B O 1
ATOM 2595 N N . VAL B 1 55 ? 3.172 20 -0.766 1 98.81 55 VAL B N 1
ATOM 2596 C CA . VAL B 1 55 ? 3.152 19.344 -2.072 1 98.81 55 VAL B CA 1
ATOM 2597 C C . VAL B 1 55 ? 2.078 18.266 -2.092 1 98.81 55 VAL B C 1
ATOM 2599 O O . VAL B 1 55 ? 2.193 17.25 -1.395 1 98.81 55 VAL B O 1
ATOM 2602 N N . ALA B 1 56 ? 1.04 18.438 -2.834 1 98.75 56 ALA B N 1
ATOM 2603 C CA . ALA B 1 56 ? -0.066 17.484 -2.922 1 98.75 56 ALA B CA 1
ATOM 2604 C C . ALA B 1 56 ? -0.558 17.344 -4.359 1 98.75 56 ALA B C 1
ATOM 2606 O O . ALA B 1 56 ? -0.25 18.188 -5.211 1 98.75 56 ALA B O 1
ATOM 2607 N N . PRO B 1 57 ? -1.274 16.266 -4.609 1 98.56 57 PRO B N 1
ATOM 2608 C CA . PRO B 1 57 ? -1.776 16.078 -5.969 1 98.56 57 PRO B CA 1
ATOM 2609 C C . PRO B 1 57 ? -2.609 17.25 -6.469 1 98.56 57 PRO B C 1
ATOM 2611 O O . PRO B 1 57 ? -3.27 17.922 -5.672 1 98.56 57 PRO B O 1
ATOM 2614 N N . ALA B 1 58 ? -2.607 17.422 -7.758 1 97.81 58 ALA B N 1
ATOM 2615 C CA . ALA B 1 58 ? -3.377 18.484 -8.383 1 97.81 58 ALA B CA 1
ATOM 2616 C C . ALA B 1 58 ? -4.871 18.188 -8.336 1 97.81 58 ALA B C 1
ATOM 2618 O O . ALA B 1 58 ? -5.699 19.094 -8.391 1 97.81 58 ALA B O 1
ATOM 2619 N N . THR B 1 59 ? -5.176 16.891 -8.281 1 95 59 THR B N 1
ATOM 2620 C CA . THR B 1 59 ? -6.562 16.438 -8.234 1 95 59 THR B CA 1
ATOM 2621 C C . THR B 1 59 ? -6.758 15.398 -7.133 1 95 59 THR B C 1
ATOM 2623 O O . THR B 1 59 ? -5.785 14.859 -6.598 1 95 59 THR B O 1
ATOM 2626 N N . ASN B 1 60 ? -8.023 15.188 -6.781 1 93.38 60 ASN B N 1
ATOM 2627 C CA . ASN B 1 60 ? -8.336 14.141 -5.82 1 93.38 60 ASN B CA 1
ATOM 2628 C C . ASN B 1 60 ? -7.883 12.766 -6.324 1 93.38 60 ASN B C 1
ATOM 2630 O O . ASN B 1 60 ? -8.164 12.398 -7.465 1 93.38 60 ASN B O 1
ATOM 2634 N N . GLN B 1 61 ? -7.191 12.023 -5.477 1 92.62 61 GLN B N 1
ATOM 2635 C CA . GLN B 1 61 ? -6.602 10.734 -5.82 1 92.62 61 GLN B CA 1
ATOM 2636 C C . GLN B 1 61 ? -7.082 9.641 -4.867 1 92.62 61 GLN B C 1
ATOM 2638 O O . GLN B 1 61 ? -6.301 8.781 -4.449 1 92.62 61 GLN B O 1
ATOM 2643 N N . SER B 1 62 ? -8.289 9.672 -4.445 1 90.69 62 SER B N 1
ATOM 2644 C CA . SER B 1 62 ? -8.82 8.688 -3.51 1 90.69 62 SER B CA 1
ATOM 2645 C C . SER B 1 62 ? -8.68 7.27 -4.059 1 90.69 62 SER B C 1
ATOM 2647 O O . SER B 1 62 ? -8.906 7.035 -5.246 1 90.69 62 SER B O 1
ATOM 2649 N N . GLY B 1 63 ? -8.297 6.297 -3.146 1 93.38 63 GLY B N 1
ATOM 2650 C CA . GLY B 1 63 ? -8.172 4.898 -3.527 1 93.38 63 GLY B CA 1
ATOM 2651 C C . GLY B 1 63 ? -6.879 4.59 -4.25 1 93.38 63 GLY B C 1
ATOM 2652 O O . GLY B 1 63 ? -6.621 3.441 -4.613 1 93.38 63 GLY B O 1
ATOM 2653 N N . ILE B 1 64 ? -5.965 5.535 -4.352 1 95.12 64 ILE B N 1
ATOM 2654 C CA . ILE B 1 64 ? -4.797 5.43 -5.219 1 95.12 64 ILE B CA 1
ATOM 2655 C C . ILE B 1 64 ? -3.672 4.703 -4.484 1 95.12 64 ILE B C 1
ATOM 2657 O O . ILE B 1 64 ? -2.686 4.289 -5.098 1 95.12 64 ILE B O 1
ATOM 2661 N N . GLY B 1 65 ? -3.793 4.551 -3.217 1 97.06 65 GLY B N 1
ATOM 2662 C CA . GLY B 1 65 ? -2.842 3.781 -2.43 1 97.06 65 GLY B CA 1
ATOM 2663 C C . GLY B 1 65 ? -1.413 4.27 -2.576 1 97.06 65 GLY B C 1
ATOM 2664 O O . GLY B 1 65 ? -1.141 5.461 -2.43 1 97.06 65 GLY B O 1
ATOM 2665 N N . SER B 1 66 ? -0.522 3.322 -2.852 1 97.5 66 SER B N 1
ATOM 2666 C CA . SER B 1 66 ? 0.905 3.623 -2.9 1 97.5 66 SER B CA 1
ATOM 2667 C C . SER B 1 66 ? 1.388 3.787 -4.336 1 97.5 66 SER B C 1
ATOM 2669 O O . SER B 1 66 ? 2.584 3.682 -4.613 1 97.5 66 SER B O 1
ATOM 2671 N N . ALA B 1 67 ? 0.473 3.988 -5.281 1 97.69 67 ALA B N 1
ATOM 2672 C CA . ALA B 1 67 ? 0.807 4.09 -6.699 1 97.69 67 ALA B CA 1
ATOM 2673 C C . ALA B 1 67 ? 1.794 5.223 -6.953 1 97.69 67 ALA B C 1
ATOM 2675 O O . ALA B 1 67 ? 1.664 6.309 -6.375 1 97.69 67 ALA B O 1
ATOM 2676 N N . ILE B 1 68 ? 2.732 4.938 -7.805 1 97.06 68 ILE B N 1
ATOM 2677 C CA . ILE B 1 68 ? 3.699 5.957 -8.195 1 97.06 68 ILE B CA 1
ATOM 2678 C C . ILE B 1 68 ? 3.814 6.004 -9.719 1 97.06 68 ILE B C 1
ATOM 2680 O O . ILE B 1 68 ? 3.465 5.039 -10.398 1 97.06 68 ILE B O 1
ATOM 2684 N N . THR B 1 69 ? 4.246 7.129 -10.219 1 94.75 69 THR B N 1
ATOM 2685 C CA . THR B 1 69 ? 4.738 7.234 -11.586 1 94.75 69 THR B CA 1
ATOM 2686 C C . THR B 1 69 ? 6.23 6.941 -11.656 1 94.75 69 THR B C 1
ATOM 2688 O O . THR B 1 69 ? 7.023 7.551 -10.93 1 94.75 69 THR B O 1
ATOM 2691 N N . PHE B 1 70 ? 6.594 6 -12.367 1 91.88 70 PHE B N 1
ATOM 2692 C CA . PHE B 1 70 ? 8 5.707 -12.609 1 91.88 70 PHE B CA 1
ATOM 2693 C C . PHE B 1 70 ? 8.336 5.832 -14.086 1 91.88 70 PHE B C 1
ATOM 2695 O O . PHE B 1 70 ? 8.25 4.852 -14.836 1 91.88 70 PHE B O 1
ATOM 2702 N N . LYS B 1 71 ? 8.641 6.949 -14.492 1 93.81 71 LYS B N 1
ATOM 2703 C CA . LYS B 1 71 ? 8.992 7.305 -15.867 1 93.81 71 LYS B CA 1
ATOM 2704 C C . LYS B 1 71 ? 10.141 8.312 -15.898 1 93.81 71 LYS B C 1
ATOM 2706 O O . LYS B 1 71 ? 9.906 9.516 -16.031 1 93.81 71 LYS B O 1
ATOM 2711 N N . THR B 1 72 ? 11.305 7.785 -15.875 1 93.31 72 THR B N 1
ATOM 2712 C CA . THR B 1 72 ? 12.5 8.625 -15.836 1 93.31 72 THR B CA 1
ATOM 2713 C C . THR B 1 72 ? 12.523 9.586 -17.016 1 93.31 72 THR B C 1
ATOM 2715 O O . THR B 1 72 ? 12.25 9.195 -18.156 1 93.31 72 THR B O 1
ATOM 2718 N N . GLY B 1 73 ? 12.836 10.766 -16.797 1 96.81 73 GLY B N 1
ATOM 2719 C CA . GLY B 1 73 ? 12.898 11.797 -17.812 1 96.81 73 GLY B CA 1
ATOM 2720 C C . GLY B 1 73 ? 11.586 12.531 -18 1 96.81 73 GLY B C 1
ATOM 2721 O O . GLY B 1 73 ? 11.555 13.602 -18.625 1 96.81 73 GLY B O 1
ATOM 2722 N N . LYS B 1 74 ? 10.539 11.969 -17.469 1 97.75 74 LYS B N 1
ATOM 2723 C CA . LYS B 1 74 ? 9.242 12.641 -17.578 1 97.75 74 LYS B CA 1
ATOM 2724 C C . LYS B 1 74 ? 9.281 14.008 -16.906 1 97.75 74 LYS B C 1
ATOM 2726 O O . LYS B 1 74 ? 9.852 14.156 -15.82 1 97.75 74 LYS B O 1
ATOM 2731 N N . ILE B 1 75 ? 8.656 14.945 -17.562 1 98.31 75 ILE B N 1
ATOM 2732 C CA . ILE B 1 75 ? 8.547 16.297 -17.016 1 98.31 75 ILE B CA 1
ATOM 2733 C C . ILE B 1 75 ? 7.145 16.516 -16.469 1 98.31 75 ILE B C 1
ATOM 2735 O O . ILE B 1 75 ? 6.152 16.297 -17.172 1 98.31 75 ILE B O 1
ATOM 2739 N N . PHE B 1 76 ? 7.094 16.922 -15.203 1 98.38 76 PHE B N 1
ATOM 2740 C CA . PHE B 1 76 ? 5.824 17.219 -14.547 1 98.38 76 PHE B CA 1
ATOM 2741 C C . PHE B 1 76 ? 5.602 18.719 -14.461 1 98.38 76 PHE B C 1
ATOM 2743 O O . PHE B 1 76 ? 6.477 19.453 -14 1 98.38 76 PHE B O 1
ATOM 2750 N N . ASP B 1 77 ? 4.441 19.125 -14.852 1 98.31 77 ASP B N 1
ATOM 2751 C CA . ASP B 1 77 ? 4.062 20.531 -14.766 1 98.31 77 ASP B CA 1
ATOM 2752 C C . ASP B 1 77 ? 3.582 20.891 -13.359 1 98.31 77 ASP B C 1
ATOM 2754 O O . ASP B 1 77 ? 2.381 21.062 -13.133 1 98.31 77 ASP B O 1
ATOM 2758 N N . VAL B 1 78 ? 4.496 21.078 -12.445 1 98.25 78 VAL B N 1
ATOM 2759 C CA . VAL B 1 78 ? 4.18 21.438 -11.062 1 98.25 78 VAL B CA 1
ATOM 2760 C C . VAL B 1 78 ? 3.68 22.891 -11.008 1 98.25 78 VAL B C 1
ATOM 2762 O O . VAL B 1 78 ? 4.316 23.797 -11.547 1 98.25 78 VAL B O 1
ATOM 2765 N N . LYS B 1 79 ? 2.566 23.109 -10.312 1 97.69 79 LYS B N 1
ATOM 2766 C CA . LYS B 1 79 ? 1.997 24.438 -10.203 1 97.69 79 LYS B CA 1
ATOM 2767 C C . LYS B 1 79 ? 2.139 25 -8.789 1 97.69 79 LYS B C 1
ATOM 2769 O O . LYS B 1 79 ? 1.746 24.344 -7.82 1 97.69 79 LYS B O 1
ATOM 2774 N N . LYS B 1 80 ? 2.701 26.125 -8.719 1 97.12 80 LYS B N 1
ATOM 2775 C CA . LYS B 1 80 ? 2.703 26.828 -7.441 1 97.12 80 LYS B CA 1
ATOM 2776 C C . LYS B 1 80 ? 1.386 27.562 -7.219 1 97.12 80 LYS B C 1
ATOM 2778 O O . LYS B 1 80 ? 1.131 28.594 -7.848 1 97.12 80 LYS B O 1
ATOM 2783 N N . ALA B 1 81 ? 0.642 27.078 -6.309 1 97 81 ALA B N 1
ATOM 2784 C CA . ALA B 1 81 ? -0.698 27.625 -6.098 1 97 81 ALA B CA 1
ATOM 2785 C C . ALA B 1 81 ? -0.674 28.766 -5.086 1 97 81 ALA B C 1
ATOM 2787 O O . ALA B 1 81 ? -1.53 29.656 -5.125 1 97 81 ALA B O 1
ATOM 2788 N N . ALA B 1 82 ? 0.168 28.844 -4.137 1 97.5 82 ALA B N 1
ATOM 2789 C CA . ALA B 1 82 ? 0.379 29.828 -3.09 1 97.5 82 ALA B CA 1
ATOM 2790 C C . ALA B 1 82 ? 1.781 29.719 -2.5 1 97.5 82 ALA B C 1
ATOM 2792 O O . ALA B 1 82 ? 2.59 28.906 -2.957 1 97.5 82 ALA B O 1
ATOM 2793 N N . ASP B 1 83 ? 2.094 30.625 -1.62 1 97.12 83 ASP B N 1
ATOM 2794 C CA . ASP B 1 83 ? 3.398 30.562 -0.969 1 97.12 83 ASP B CA 1
ATOM 2795 C C . ASP B 1 83 ? 3.623 29.188 -0.341 1 97.12 83 ASP B C 1
ATOM 2797 O O . ASP B 1 83 ? 2.83 28.734 0.491 1 97.12 83 ASP B O 1
ATOM 2801 N N . LYS B 1 84 ? 4.656 28.469 -0.77 1 98.19 84 LYS B N 1
ATOM 2802 C CA . LYS B 1 84 ? 5.09 27.156 -0.287 1 98.19 84 LYS B CA 1
ATOM 2803 C C . LYS B 1 84 ? 4.012 26.094 -0.519 1 98.19 84 LYS B C 1
ATOM 2805 O O . LYS B 1 84 ? 3.93 25.109 0.218 1 98.19 84 LYS B O 1
ATOM 2810 N N . ARG B 1 85 ? 3.125 26.359 -1.448 1 98.5 85 ARG B N 1
ATOM 2811 C CA . ARG B 1 85 ? 2.078 25.406 -1.812 1 98.5 85 ARG B CA 1
ATOM 2812 C C . ARG B 1 85 ? 2.209 24.984 -3.271 1 98.5 85 ARG B C 1
ATOM 2814 O O . ARG B 1 85 ? 2.064 25.812 -4.18 1 98.5 85 ARG B O 1
ATOM 2821 N N . TYR B 1 86 ? 2.43 23.719 -3.5 1 98.56 86 TYR B N 1
ATOM 2822 C CA . TYR B 1 86 ? 2.67 23.188 -4.84 1 98.56 86 TYR B CA 1
ATOM 2823 C C . TYR B 1 86 ? 1.681 22.078 -5.18 1 98.56 86 TYR B C 1
ATOM 2825 O O . TYR B 1 86 ? 1.501 21.141 -4.402 1 98.56 86 TYR B O 1
ATOM 2833 N N . CYS B 1 87 ? 0.989 22.219 -6.293 1 98.69 87 CYS B N 1
ATOM 2834 C CA . CYS B 1 87 ? 0.131 21.172 -6.852 1 98.69 87 CYS B CA 1
ATOM 2835 C C . CYS B 1 87 ? 0.903 20.297 -7.828 1 98.69 87 CYS B C 1
ATOM 2837 O O . CYS B 1 87 ? 1.308 20.766 -8.898 1 98.69 87 CYS B O 1
ATOM 2839 N N . PHE B 1 88 ? 1.154 19.141 -7.465 1 98.62 88 PHE B N 1
ATOM 2840 C CA . PHE B 1 88 ? 1.918 18.188 -8.266 1 98.62 88 PHE B CA 1
ATOM 2841 C C . PHE B 1 88 ? 0.992 17.328 -9.125 1 98.62 88 PHE B C 1
ATOM 2843 O O . PHE B 1 88 ? 0.057 16.719 -8.609 1 98.62 88 PHE B O 1
ATOM 2850 N N . PRO B 1 89 ? 1.194 17.25 -10.461 1 98.19 89 PRO B N 1
ATOM 2851 C CA . PRO B 1 89 ? 0.329 16.453 -11.328 1 98.19 89 PRO B CA 1
ATOM 2852 C C . PRO B 1 89 ? 0.681 14.961 -11.289 1 98.19 89 PRO B C 1
ATOM 2854 O O . PRO B 1 89 ? 1.1 14.398 -12.297 1 98.19 89 PRO B O 1
ATOM 2857 N N . GLY B 1 90 ? 0.388 14.273 -10.203 1 97.56 90 GLY B N 1
ATOM 2858 C CA . GLY B 1 90 ? 0.654 12.867 -9.938 1 97.56 90 GLY B CA 1
ATOM 2859 C C . GLY B 1 90 ? -0.035 12.352 -8.688 1 97.56 90 GLY B C 1
ATOM 2860 O O . GLY B 1 90 ? -0.989 12.961 -8.203 1 97.56 90 GLY B O 1
ATOM 2861 N N . THR B 1 91 ? 0.417 11.211 -8.203 1 98 91 THR B N 1
ATOM 2862 C CA . THR B 1 91 ? -0.175 10.562 -7.035 1 98 91 THR B CA 1
ATOM 2863 C C . THR B 1 91 ? 0.365 11.18 -5.75 1 98 91 THR B C 1
ATOM 2865 O O . THR B 1 91 ? 1.32 11.961 -5.777 1 98 91 THR B O 1
ATOM 2868 N N . PRO B 1 92 ? -0.293 10.875 -4.629 1 98.38 92 PRO B N 1
ATOM 2869 C CA . PRO B 1 92 ? 0.272 11.344 -3.361 1 98.38 92 PRO B CA 1
ATOM 2870 C C . PRO B 1 92 ? 1.692 10.836 -3.127 1 98.38 92 PRO B C 1
ATOM 2872 O O . PRO B 1 92 ? 2.527 11.555 -2.574 1 98.38 92 PRO B O 1
ATOM 2875 N N . ALA B 1 93 ? 1.98 9.602 -3.541 1 97.81 93 ALA B N 1
ATOM 2876 C CA . ALA B 1 93 ? 3.336 9.07 -3.439 1 97.81 93 ALA B CA 1
ATOM 2877 C C . ALA B 1 93 ? 4.309 9.875 -4.297 1 97.81 93 ALA B C 1
ATOM 2879 O O . ALA B 1 93 ? 5.43 10.164 -3.873 1 97.81 93 ALA B O 1
ATOM 2880 N N . ASP B 1 94 ? 3.891 10.258 -5.473 1 97.94 94 ASP B N 1
ATOM 2881 C CA . ASP B 1 94 ? 4.703 11.133 -6.312 1 97.94 94 ASP B CA 1
ATOM 2882 C C . ASP B 1 94 ? 4.965 12.469 -5.621 1 97.94 94 ASP B C 1
ATOM 2884 O O . ASP B 1 94 ? 6.086 12.977 -5.656 1 97.94 94 ASP B O 1
ATOM 2888 N N . ALA B 1 95 ? 3.93 12.969 -5.062 1 98.44 95 ALA B N 1
ATOM 2889 C CA . ALA B 1 95 ? 4.027 14.266 -4.398 1 98.44 95 ALA B CA 1
ATOM 2890 C C . ALA B 1 95 ? 5.02 14.219 -3.242 1 98.44 95 ALA B C 1
ATOM 2892 O O . ALA B 1 95 ? 5.844 15.125 -3.086 1 98.44 95 ALA B O 1
ATOM 2893 N N . VAL B 1 96 ? 4.926 13.18 -2.463 1 98 96 VAL B N 1
ATOM 2894 C CA . VAL B 1 96 ? 5.859 13.023 -1.353 1 98 96 VAL B CA 1
ATOM 2895 C C . VAL B 1 96 ? 7.285 12.906 -1.887 1 98 96 VAL B C 1
ATOM 2897 O O . VAL B 1 96 ? 8.203 13.539 -1.359 1 98 96 VAL B O 1
ATOM 2900 N N . ASP B 1 97 ? 7.469 12.109 -2.896 1 97.75 97 ASP B N 1
ATOM 2901 C CA . ASP B 1 97 ? 8.797 11.945 -3.486 1 97.75 97 ASP B CA 1
ATOM 2902 C C . ASP B 1 97 ? 9.336 13.281 -4 1 97.75 97 ASP B C 1
ATOM 2904 O O . ASP B 1 97 ? 10.484 13.633 -3.721 1 97.75 97 ASP B O 1
ATOM 2908 N N . PHE B 1 98 ? 8.516 14.008 -4.695 1 98.44 98 PHE B N 1
ATOM 2909 C CA . PHE B 1 98 ? 8.953 15.305 -5.195 1 98.44 98 PHE B CA 1
ATOM 2910 C C . PHE B 1 98 ? 9.289 16.25 -4.043 1 98.44 98 PHE B C 1
ATOM 2912 O O . PHE B 1 98 ? 10.297 16.953 -4.078 1 98.44 98 PHE B O 1
ATOM 2919 N N . GLY B 1 99 ? 8.422 16.281 -3.094 1 98.56 99 GLY B N 1
ATOM 2920 C CA . GLY B 1 99 ? 8.672 17.109 -1.934 1 98.56 99 GLY B CA 1
ATOM 2921 C C . GLY B 1 99 ? 9.977 16.797 -1.236 1 98.56 99 GLY B C 1
ATOM 2922 O O . GLY B 1 99 ? 10.773 17.703 -0.961 1 98.56 99 GLY B O 1
ATOM 2923 N N . LEU B 1 100 ? 10.227 15.523 -0.987 1 98.12 100 LEU B N 1
ATOM 2924 C CA . LEU B 1 100 ? 11.344 15.094 -0.158 1 98.12 100 LEU B CA 1
ATOM 2925 C C . LEU B 1 100 ? 12.625 15.008 -0.981 1 98.12 100 LEU B C 1
ATOM 2927 O O . LEU B 1 100 ? 13.719 15.25 -0.466 1 98.12 100 LEU B O 1
ATOM 2931 N N . ARG B 1 101 ? 12.469 14.617 -2.268 1 96.31 101 ARG B N 1
ATOM 2932 C CA . ARG B 1 101 ? 13.641 14.297 -3.068 1 96.31 101 ARG B CA 1
ATOM 2933 C C . ARG B 1 101 ? 13.867 15.336 -4.156 1 96.31 101 ARG B C 1
ATOM 2935 O O . ARG B 1 101 ? 14.773 15.203 -4.98 1 96.31 101 ARG B O 1
ATOM 2942 N N . GLY B 1 102 ? 13.125 16.297 -4.23 1 96.38 102 GLY B N 1
ATOM 2943 C CA . GLY B 1 102 ? 13.25 17.406 -5.168 1 96.38 102 GLY B CA 1
ATOM 2944 C C . GLY B 1 102 ? 13.227 18.766 -4.496 1 96.38 102 GLY B C 1
ATOM 2945 O O . GLY B 1 102 ? 14.273 19.359 -4.246 1 96.38 102 GLY B O 1
ATOM 2946 N N . LEU B 1 103 ? 12.133 19.109 -3.977 1 97.5 103 LEU B N 1
ATOM 2947 C CA . LEU B 1 103 ? 11.859 20.469 -3.496 1 97.5 103 LEU B CA 1
ATOM 2948 C C . LEU B 1 103 ? 12.633 20.75 -2.213 1 97.5 103 LEU B C 1
ATOM 2950 O O . LEU B 1 103 ? 13.234 21.812 -2.068 1 97.5 103 LEU B O 1
ATOM 2954 N N . LEU B 1 104 ? 12.609 19.797 -1.289 1 98.12 104 LEU B N 1
ATOM 2955 C CA . LEU B 1 104 ? 13.18 20.031 0.033 1 98.12 104 LEU B CA 1
ATOM 2956 C C . LEU B 1 104 ? 14.391 19.141 0.275 1 98.12 104 LEU B C 1
ATOM 2958 O O . LEU B 1 104 ? 14.711 18.828 1.422 1 98.12 104 LEU B O 1
ATOM 2962 N N . ILE B 1 105 ? 15.055 18.719 -0.75 1 96.5 105 ILE B N 1
ATOM 2963 C CA . ILE B 1 105 ? 16.109 17.719 -0.663 1 96.5 105 ILE B CA 1
ATOM 2964 C C . ILE B 1 105 ? 17.266 18.25 0.182 1 96.5 105 ILE B C 1
ATOM 2966 O O . ILE B 1 105 ? 17.891 17.516 0.937 1 96.5 105 ILE B O 1
ATOM 2970 N N . ASN B 1 106 ? 17.578 19.516 0.187 1 96.44 106 ASN B N 1
ATOM 2971 C CA . ASN B 1 106 ? 18.734 20.094 0.876 1 96.44 106 ASN B CA 1
ATOM 2972 C C . ASN B 1 106 ? 18.359 20.578 2.271 1 96.44 106 ASN B C 1
ATOM 2974 O O . ASN B 1 106 ? 19.234 20.875 3.088 1 96.44 106 ASN B O 1
ATOM 2978 N N . ASN B 1 107 ? 17.172 20.781 2.551 1 96.81 107 ASN B N 1
ATOM 2979 C CA . ASN B 1 107 ? 16.625 21.188 3.842 1 96.81 107 ASN B CA 1
ATOM 2980 C C . ASN B 1 107 ? 15.344 20.422 4.164 1 96.81 107 ASN B C 1
ATOM 2982 O O . ASN B 1 107 ? 14.242 20.969 4.074 1 96.81 107 ASN B O 1
ATOM 2986 N N . PRO B 1 108 ? 15.5 19.188 4.551 1 97.12 108 PRO B N 1
ATOM 2987 C CA . PRO B 1 108 ? 14.359 18.281 4.715 1 97.12 108 PRO B CA 1
ATOM 2988 C C . PRO B 1 108 ? 13.43 18.703 5.848 1 97.12 108 PRO B C 1
ATOM 2990 O O . PRO B 1 108 ? 13.844 19.422 6.762 1 97.12 108 PRO B O 1
ATOM 2993 N N . PRO B 1 109 ? 12.188 18.297 5.754 1 98.12 109 PRO B N 1
ATOM 2994 C CA . PRO B 1 109 ? 11.25 18.578 6.844 1 98.12 109 PRO B CA 1
ATOM 2995 C C . PRO B 1 109 ? 11.508 17.734 8.086 1 98.12 109 PRO B C 1
ATOM 2997 O O . PRO B 1 109 ? 12.156 16.688 8 1 98.12 109 PRO B O 1
ATOM 3000 N N . ASP B 1 110 ? 10.984 18.234 9.195 1 97.25 110 ASP B N 1
ATOM 3001 C CA . ASP B 1 110 ? 11.047 17.516 10.469 1 97.25 110 ASP B CA 1
ATOM 3002 C C . ASP B 1 110 ? 9.875 16.547 10.617 1 97.25 110 ASP B C 1
ATOM 3004 O O . ASP B 1 110 ? 9.93 15.617 11.422 1 97.25 110 ASP B O 1
ATOM 3008 N N . LEU B 1 111 ? 8.828 16.828 9.883 1 98.56 111 LEU B N 1
ATOM 3009 C CA . LEU B 1 111 ? 7.582 16.078 9.977 1 98.56 111 LEU B CA 1
ATOM 3010 C C . LEU B 1 111 ? 6.82 16.125 8.656 1 98.56 111 LEU B C 1
ATOM 3012 O O . LEU B 1 111 ? 6.734 17.172 8.023 1 98.56 111 LEU B O 1
ATOM 3016 N N . VAL B 1 112 ? 6.367 15.023 8.211 1 98.88 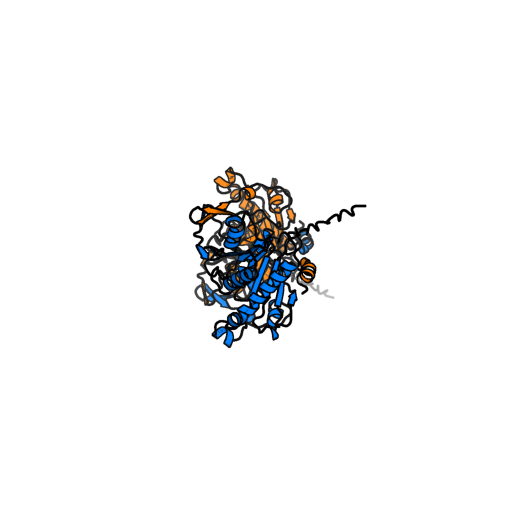112 VAL B N 1
ATOM 3017 C CA . VAL B 1 112 ? 5.43 14.945 7.098 1 98.88 112 VAL B CA 1
ATOM 3018 C C . VAL B 1 112 ? 4.02 14.695 7.625 1 98.88 112 VAL B C 1
ATOM 3020 O O . VAL B 1 112 ? 3.816 13.82 8.469 1 98.88 112 VAL B O 1
ATOM 3023 N N . ILE B 1 113 ? 3.061 15.484 7.18 1 98.94 113 ILE B N 1
ATOM 3024 C CA . ILE B 1 113 ? 1.665 15.242 7.531 1 98.94 113 ILE B CA 1
ATOM 3025 C C . ILE B 1 113 ? 0.839 15.039 6.266 1 98.94 113 ILE B C 1
ATOM 3027 O O . ILE B 1 113 ? 0.846 15.883 5.367 1 98.94 113 ILE B O 1
ATOM 3031 N N . SER B 1 114 ? 0.206 13.93 6.16 1 98.81 114 SER B N 1
ATOM 3032 C CA . SER B 1 114 ? -0.756 13.68 5.094 1 98.81 114 SER B CA 1
ATOM 3033 C C . SER B 1 114 ? -2.189 13.836 5.594 1 98.81 114 SER B C 1
ATOM 3035 O O . SER B 1 114 ? -2.67 13.016 6.379 1 98.81 114 SER B O 1
ATOM 3037 N N . GLY B 1 115 ? -2.912 14.812 5.156 1 97.56 115 GLY B N 1
ATOM 3038 C CA . GLY B 1 115 ? -4.258 15.086 5.637 1 97.56 115 GLY B CA 1
ATOM 3039 C C . GLY B 1 115 ? -4.547 16.562 5.793 1 97.56 115 GLY B C 1
ATOM 3040 O O . GLY B 1 115 ? -3.82 17.406 5.258 1 97.56 115 GLY B O 1
ATOM 3041 N N . VAL B 1 116 ? -5.68 16.891 6.355 1 97.88 116 VAL B N 1
ATOM 3042 C CA . VAL B 1 116 ? -6.691 16.031 6.941 1 97.88 116 VAL B CA 1
ATOM 3043 C C . VAL B 1 116 ? -7.609 15.492 5.844 1 97.88 116 VAL B C 1
ATOM 3045 O O . VAL B 1 116 ? -8.242 16.266 5.125 1 97.88 116 VAL B O 1
ATOM 3048 N N . ASN B 1 117 ? -7.691 14.242 5.73 1 97.56 117 ASN B N 1
ATOM 3049 C CA . ASN B 1 117 ? -8.43 13.539 4.688 1 97.56 117 ASN B CA 1
ATOM 3050 C C . ASN B 1 117 ? -9.938 13.57 4.953 1 97.56 117 ASN B C 1
ATOM 3052 O O . ASN B 1 117 ? -10.375 13.367 6.086 1 97.56 117 ASN B O 1
ATOM 3056 N N . ASP B 1 118 ? -10.711 13.773 3.852 1 95.81 118 ASP B N 1
ATOM 3057 C CA . ASP B 1 118 ? -12.164 13.68 3.893 1 95.81 118 ASP B CA 1
ATOM 3058 C C . ASP B 1 118 ? -12.625 12.219 3.877 1 95.81 118 ASP B C 1
ATOM 3060 O O . ASP B 1 118 ? -12.781 11.625 2.809 1 95.81 118 ASP B O 1
ATOM 3064 N N . GLY B 1 119 ? -12.906 11.68 5.066 1 95.56 119 GLY B N 1
ATOM 3065 C CA . GLY B 1 119 ? -13.258 10.281 5.254 1 95.56 119 GLY B CA 1
ATOM 3066 C C . GLY B 1 119 ? -12.242 9.508 6.066 1 95.56 119 GLY B C 1
ATOM 3067 O O . GLY B 1 119 ? -11.039 9.797 6 1 95.56 119 GLY B O 1
ATOM 3068 N N . PRO B 1 120 ? -12.734 8.523 6.75 1 96.69 120 PRO B N 1
ATOM 3069 C CA . PRO B 1 120 ? -11.828 7.766 7.617 1 96.69 120 PRO B CA 1
ATOM 3070 C C . PRO B 1 120 ? -10.93 6.809 6.836 1 96.69 120 PRO B C 1
ATOM 3072 O O . PRO B 1 120 ? -11.305 6.34 5.758 1 96.69 120 PRO B O 1
ATOM 3075 N N . ASN B 1 121 ? -9.789 6.629 7.305 1 97.44 121 ASN B N 1
ATOM 3076 C CA . ASN B 1 121 ? -8.898 5.586 6.805 1 97.44 121 ASN B CA 1
ATOM 3077 C C . ASN B 1 121 ? -8.719 4.465 7.82 1 97.44 121 ASN B C 1
ATOM 3079 O O . ASN B 1 121 ? -7.621 4.262 8.344 1 97.44 121 ASN B O 1
ATOM 3083 N N . THR B 1 122 ? -9.805 3.746 8.07 1 97.38 122 THR B N 1
ATOM 3084 C CA . THR B 1 122 ? -9.883 2.568 8.93 1 97.38 122 THR B CA 1
ATOM 3085 C C . THR B 1 122 ? -10.273 1.336 8.117 1 97.38 122 THR B C 1
ATOM 3087 O O . THR B 1 122 ? -10.641 1.447 6.949 1 97.38 122 THR B O 1
ATOM 3090 N N . GLY B 1 123 ? -10.125 0.167 8.773 1 96.38 123 GLY B N 1
ATOM 3091 C CA . GLY B 1 123 ? -10.516 -1.056 8.086 1 96.38 123 GLY B CA 1
ATOM 3092 C C . GLY B 1 123 ? -9.906 -1.188 6.707 1 96.38 123 GLY B C 1
ATOM 3093 O O . GLY B 1 123 ? -8.695 -1.03 6.539 1 96.38 123 GLY B O 1
ATOM 3094 N N . MET B 1 124 ? -10.742 -1.476 5.758 1 94.75 124 MET B N 1
ATOM 3095 C CA . MET B 1 124 ? -10.281 -1.743 4.395 1 94.75 124 MET B CA 1
ATOM 3096 C C . MET B 1 124 ? -9.844 -0.456 3.707 1 94.75 124 MET B C 1
ATOM 3098 O O . MET B 1 124 ? -8.977 -0.48 2.834 1 94.75 124 MET B O 1
ATOM 3102 N N . ALA B 1 125 ? -10.375 0.647 4.176 1 95.19 125 ALA B N 1
ATOM 3103 C CA . ALA B 1 125 ? -10.047 1.923 3.545 1 95.19 125 ALA B CA 1
ATOM 3104 C C . ALA B 1 125 ? -8.562 2.242 3.699 1 95.19 125 ALA B C 1
ATOM 3106 O O . ALA B 1 125 ? -7.953 2.846 2.811 1 95.19 125 ALA B O 1
ATOM 3107 N N . GLN B 1 126 ? -7.98 1.797 4.742 1 96.75 126 GLN B N 1
ATOM 3108 C CA . GLN B 1 126 ? -6.566 2.082 4.965 1 96.75 126 GLN B CA 1
ATOM 3109 C C . GLN B 1 126 ? -5.691 1.387 3.926 1 96.75 126 GLN B C 1
ATOM 3111 O O . GLN B 1 126 ? -4.668 1.928 3.508 1 96.75 126 GLN B O 1
ATOM 3116 N N . VAL B 1 127 ? -6.086 0.276 3.42 1 94 127 VAL B N 1
ATOM 3117 C CA . VAL B 1 127 ? -5.305 -0.582 2.535 1 94 127 VAL B CA 1
ATOM 3118 C C . VAL B 1 127 ? -5.043 0.14 1.216 1 94 127 VAL B C 1
ATOM 3120 O O . VAL B 1 127 ? -3.979 -0.023 0.613 1 94 127 VAL B O 1
ATOM 3123 N N . ASN B 1 128 ? -5.914 0.946 0.812 1 95.38 128 ASN B N 1
ATOM 3124 C CA . ASN B 1 128 ? -5.758 1.631 -0.467 1 95.38 128 ASN B CA 1
ATOM 3125 C C . ASN B 1 128 ? -5.746 3.146 -0.293 1 95.38 128 ASN B C 1
ATOM 3127 O O . ASN B 1 128 ? -6.02 3.887 -1.241 1 95.38 128 ASN B O 1
ATOM 3131 N N . SER B 1 129 ? -5.539 3.613 0.853 1 97.38 129 SER B N 1
ATOM 3132 C CA . SER B 1 129 ? -5.574 5.043 1.153 1 97.38 129 SER B CA 1
ATOM 3133 C C . SER B 1 129 ? -4.328 5.746 0.631 1 97.38 129 SER B C 1
ATOM 3135 O O . SER B 1 129 ? -3.213 5.438 1.053 1 97.38 129 SER B O 1
ATOM 3137 N N . GLY B 1 130 ? -4.57 6.707 -0.235 1 98 130 GLY B N 1
ATOM 3138 C CA . GLY B 1 130 ? -3.459 7.551 -0.641 1 98 130 GLY B CA 1
ATOM 3139 C C . GLY B 1 130 ? -2.904 8.398 0.491 1 98 130 GLY B C 1
ATOM 3140 O O . GLY B 1 130 ? -1.707 8.68 0.532 1 98 130 GLY B O 1
ATOM 3141 N N . THR B 1 131 ? -3.76 8.82 1.456 1 98.44 131 THR B N 1
ATOM 3142 C CA . THR B 1 131 ? -3.377 9.594 2.631 1 98.44 131 THR B CA 1
ATOM 3143 C C . THR B 1 131 ? -2.404 8.805 3.504 1 98.44 131 THR B C 1
ATOM 3145 O O . THR B 1 131 ? -1.294 9.266 3.779 1 98.44 131 THR B O 1
ATOM 3148 N N . VAL B 1 132 ? -2.762 7.617 3.836 1 98.62 132 VAL B N 1
ATOM 3149 C CA . VAL B 1 132 ? -1.941 6.801 4.723 1 98.62 132 VAL B CA 1
ATOM 3150 C C . VAL B 1 132 ? -0.685 6.34 3.988 1 98.62 132 VAL B C 1
ATOM 3152 O O . VAL B 1 132 ? 0.409 6.336 4.559 1 98.62 132 VAL B O 1
ATOM 3155 N N . SER B 1 133 ? -0.839 5.992 2.725 1 98.38 133 SER B N 1
ATOM 3156 C CA . SER B 1 133 ? 0.302 5.504 1.958 1 98.38 133 SER B CA 1
ATOM 3157 C C . SER B 1 133 ? 1.369 6.578 1.806 1 98.38 133 SER B C 1
ATOM 3159 O O . SER B 1 133 ? 2.566 6.281 1.807 1 98.38 133 SER B O 1
ATOM 3161 N N . ALA B 1 134 ? 0.948 7.801 1.613 1 98.44 134 ALA B N 1
ATOM 3162 C CA . ALA B 1 134 ? 1.91 8.898 1.497 1 98.44 134 ALA B CA 1
ATOM 3163 C C . ALA B 1 134 ? 2.711 9.062 2.785 1 98.44 134 ALA B C 1
ATOM 3165 O O . ALA B 1 134 ? 3.938 9.188 2.75 1 98.44 134 ALA B O 1
ATOM 3166 N N . ALA B 1 135 ? 2.016 9.047 3.898 1 98.81 135 ALA B N 1
ATOM 3167 C CA . ALA B 1 135 ? 2.689 9.141 5.191 1 98.81 135 ALA B CA 1
ATOM 3168 C C . ALA B 1 135 ? 3.602 7.938 5.418 1 98.81 135 ALA B C 1
ATOM 3170 O O . ALA B 1 135 ? 4.727 8.086 5.902 1 98.81 135 ALA B O 1
ATOM 3171 N N . ALA B 1 136 ? 3.133 6.789 5.07 1 98.56 136 ALA B N 1
ATOM 3172 C CA . ALA B 1 136 ? 3.92 5.566 5.219 1 98.56 136 ALA B CA 1
ATOM 3173 C C . ALA B 1 136 ? 5.191 5.625 4.375 1 98.56 136 ALA B C 1
ATOM 3175 O O . ALA B 1 136 ? 6.254 5.18 4.812 1 98.56 136 ALA B O 1
ATOM 3176 N N . ARG B 1 137 ? 5.051 6.109 3.195 1 98.12 137 ARG B N 1
ATOM 3177 C CA . ARG B 1 137 ? 6.219 6.254 2.332 1 98.12 137 ARG B CA 1
ATOM 3178 C C . ARG B 1 137 ? 7.262 7.16 2.971 1 98.12 137 ARG B C 1
ATOM 3180 O O . ARG B 1 137 ? 8.461 6.867 2.928 1 98.12 137 ARG B O 1
ATOM 3187 N N . ALA B 1 138 ? 6.828 8.234 3.543 1 98.56 138 ALA B N 1
ATOM 3188 C CA . ALA B 1 138 ? 7.75 9.109 4.262 1 98.56 138 ALA B CA 1
ATOM 3189 C C . ALA B 1 138 ? 8.461 8.359 5.379 1 98.56 138 ALA B C 1
ATOM 3191 O O . ALA B 1 138 ? 9.68 8.469 5.535 1 98.56 138 ALA B O 1
ATOM 3192 N N . VAL B 1 139 ? 7.727 7.578 6.129 1 98.62 139 VAL B N 1
ATOM 3193 C CA . VAL B 1 139 ? 8.305 6.785 7.211 1 98.62 139 VAL B CA 1
ATOM 3194 C C . VAL B 1 139 ? 9.352 5.828 6.648 1 98.62 139 VAL B C 1
ATOM 3196 O O . VAL B 1 139 ? 10.43 5.664 7.23 1 98.62 139 VAL B O 1
ATOM 3199 N N . ARG B 1 140 ? 9.016 5.258 5.52 1 98.12 140 ARG B N 1
ATOM 3200 C CA . ARG B 1 140 ? 9.93 4.312 4.883 1 98.12 140 ARG B CA 1
ATOM 3201 C C . ARG B 1 140 ? 11.234 4.996 4.48 1 98.12 140 ARG B C 1
ATOM 3203 O O . ARG B 1 140 ? 12.273 4.344 4.352 1 98.12 140 ARG B O 1
ATOM 3210 N N . TYR B 1 141 ? 11.195 6.293 4.281 1 97.38 141 TYR B N 1
ATOM 3211 C CA . TYR B 1 141 ? 12.391 7.051 3.945 1 97.38 141 TYR B CA 1
ATOM 3212 C C . TYR B 1 141 ? 13.07 7.582 5.203 1 97.38 141 TYR B C 1
ATOM 3214 O O . TYR B 1 141 ? 14.109 8.242 5.125 1 97.38 141 TYR B O 1
ATOM 3222 N N . GLY B 1 142 ? 12.445 7.395 6.359 1 97.12 142 GLY B N 1
ATOM 3223 C CA . GLY B 1 142 ? 13.078 7.773 7.613 1 97.12 142 GLY B CA 1
ATOM 3224 C C . GLY B 1 142 ? 12.516 9.055 8.195 1 97.12 142 GLY B C 1
ATOM 3225 O O . GLY B 1 142 ? 13.078 9.609 9.148 1 97.12 142 GLY B O 1
ATOM 3226 N N . PHE B 1 143 ? 11.461 9.531 7.645 1 97.88 143 PHE B N 1
ATOM 3227 C CA . PHE B 1 143 ? 10.875 10.766 8.141 1 97.88 143 PHE B CA 1
ATOM 3228 C C . PHE B 1 143 ? 9.727 10.477 9.094 1 97.88 143 PHE B C 1
ATOM 3230 O O . PHE B 1 143 ? 8.898 9.602 8.836 1 97.88 143 PHE B O 1
ATOM 3237 N N . PRO B 1 144 ? 9.648 11.211 10.266 1 97.81 144 PRO B N 1
ATOM 3238 C CA . PRO B 1 144 ? 8.414 11.18 11.055 1 97.81 144 PRO B CA 1
ATOM 3239 C C . PRO B 1 144 ? 7.188 11.586 10.242 1 97.81 144 PRO B C 1
ATOM 3241 O O . PRO B 1 144 ? 7.254 12.531 9.445 1 97.81 144 PRO B O 1
ATOM 3244 N N . ALA B 1 145 ? 6.098 10.82 10.445 1 98.81 145 ALA B N 1
ATOM 3245 C CA . ALA B 1 145 ? 4.941 11.156 9.617 1 98.81 145 ALA B CA 1
ATOM 3246 C C . ALA B 1 145 ? 3.637 10.922 10.375 1 98.81 145 ALA B C 1
ATOM 3248 O O . ALA B 1 145 ? 3.549 10.016 11.203 1 98.81 145 ALA B O 1
ATOM 3249 N N . ILE B 1 146 ? 2.646 11.75 10.109 1 98.94 146 ILE B N 1
ATOM 3250 C CA . ILE B 1 146 ? 1.286 11.625 10.617 1 98.94 146 ILE B CA 1
ATOM 3251 C C . ILE B 1 146 ? 0.298 11.602 9.453 1 98.94 146 ILE B C 1
ATOM 3253 O O . ILE B 1 146 ? 0.385 12.43 8.539 1 98.94 146 ILE B O 1
ATOM 3257 N N . ALA B 1 147 ? -0.503 10.602 9.375 1 98.94 147 ALA B N 1
ATOM 3258 C CA . ALA B 1 147 ? -1.706 10.625 8.547 1 98.94 147 ALA B CA 1
ATOM 3259 C C . ALA B 1 147 ? -2.93 11.023 9.367 1 98.94 147 ALA B C 1
ATOM 3261 O O . ALA B 1 147 ? -3.117 10.547 10.484 1 98.94 147 ALA B O 1
ATOM 3262 N N . ALA B 1 148 ? -3.723 11.93 8.883 1 98.88 148 ALA B N 1
ATOM 3263 C CA . ALA B 1 148 ? -4.895 12.398 9.617 1 98.88 148 ALA B CA 1
ATOM 3264 C C . ALA B 1 148 ? -6.145 12.359 8.742 1 98.88 148 ALA B C 1
ATOM 3266 O O . ALA B 1 148 ? -6.098 12.727 7.566 1 98.88 148 ALA B O 1
ATOM 3267 N N . SER B 1 149 ? -7.238 11.898 9.328 1 98.62 149 SER B N 1
ATOM 3268 C CA . SER B 1 149 ? -8.523 11.781 8.641 1 98.62 149 SER B CA 1
ATOM 3269 C C . SER B 1 149 ? -9.68 12.117 9.57 1 98.62 149 SER B C 1
ATOM 3271 O O . SER B 1 149 ? -9.547 12.047 10.797 1 98.62 149 SER B O 1
ATOM 3273 N N . ILE B 1 150 ? -10.75 12.516 8.992 1 98.38 150 ILE B N 1
ATOM 3274 C CA . ILE B 1 150 ? -11.984 12.68 9.75 1 98.38 150 ILE B CA 1
ATOM 3275 C C . ILE B 1 150 ? -12.984 11.602 9.336 1 98.38 150 ILE B C 1
ATOM 3277 O O . ILE B 1 150 ? -13.094 11.266 8.156 1 98.38 150 ILE B O 1
ATOM 3281 N N . GLY B 1 151 ? -13.758 11.094 10.297 1 96.88 151 GLY B N 1
ATOM 3282 C CA . GLY B 1 151 ? -14.688 9.992 10.078 1 96.88 151 GLY B CA 1
ATOM 3283 C C . GLY B 1 151 ? -15.953 10.422 9.359 1 96.88 151 GLY B C 1
ATOM 3284 O O . GLY B 1 151 ? -16.125 11.602 9.047 1 96.88 151 GLY B O 1
ATOM 3285 N N . TYR B 1 152 ? -16.75 9.445 9.086 1 94.5 152 TYR B N 1
ATOM 3286 C CA . TYR B 1 152 ? -18.094 9.602 8.539 1 94.5 152 TYR B CA 1
ATOM 3287 C C . TYR B 1 152 ? -19.141 9.023 9.492 1 94.5 152 TYR B C 1
ATOM 3289 O O . TYR B 1 152 ? -18.844 8.125 10.281 1 94.5 152 TYR B O 1
ATOM 3297 N N . ILE B 1 153 ? -20.266 9.57 9.406 1 92.06 153 ILE B N 1
ATOM 3298 C CA . ILE B 1 153 ? -21.438 8.953 10.008 1 92.06 153 ILE B CA 1
ATOM 3299 C C . ILE B 1 153 ? -22.234 8.195 8.938 1 92.06 153 ILE B C 1
ATOM 3301 O O . ILE B 1 153 ? -22.719 8.789 7.977 1 92.06 153 ILE B O 1
ATOM 3305 N N . PHE B 1 154 ? -22.312 6.863 9.156 1 87.38 154 PHE B N 1
ATOM 3306 C CA . PHE B 1 154 ? -22.922 6.035 8.117 1 87.38 154 PHE B CA 1
ATOM 3307 C C . PHE B 1 154 ? -24.422 5.918 8.336 1 87.38 154 PHE B C 1
ATOM 3309 O O . PHE B 1 154 ? -24.906 4.918 8.867 1 87.38 154 PHE B O 1
ATOM 3316 N N . THR B 1 155 ? -25.141 6.852 8.055 1 88.31 155 THR B N 1
ATOM 3317 C CA . THR B 1 155 ? -26.609 6.852 7.996 1 88.31 155 THR B CA 1
ATOM 3318 C C . THR B 1 155 ? -27.094 7.246 6.602 1 88.31 155 THR B C 1
ATOM 3320 O O . THR B 1 155 ? -26.359 7.895 5.848 1 88.31 155 THR B O 1
ATOM 3323 N N . GLU B 1 156 ? -28.25 6.797 6.285 1 87.75 156 GLU B N 1
ATOM 3324 C CA . GLU B 1 156 ? -28.828 7.125 4.984 1 87.75 156 GLU B CA 1
ATOM 3325 C C . GLU B 1 156 ? -28.844 8.633 4.754 1 87.75 156 GLU B C 1
ATOM 3327 O O . GLU B 1 156 ? -28.516 9.102 3.662 1 87.75 156 GLU B O 1
ATOM 3332 N N . ASP B 1 157 ? -29.25 9.305 5.754 1 91.56 157 ASP B N 1
ATOM 3333 C CA . ASP B 1 157 ? -29.344 10.758 5.656 1 91.56 157 ASP B CA 1
ATOM 3334 C C . ASP B 1 157 ? -27.984 11.391 5.406 1 91.56 157 ASP B C 1
ATOM 3336 O O . ASP B 1 157 ? -27.844 12.273 4.555 1 91.56 157 ASP B O 1
ATOM 3340 N N . GLU B 1 158 ? -26.984 11.008 6.113 1 92.19 158 GLU B N 1
ATOM 3341 C CA . GLU B 1 158 ? -25.625 11.508 5.949 1 92.19 158 GLU B CA 1
ATOM 3342 C C . GLU B 1 158 ? -25.094 11.203 4.555 1 92.19 158 GLU B C 1
ATOM 3344 O O . GLU B 1 158 ? -24.531 12.078 3.896 1 92.19 158 GLU B O 1
ATOM 3349 N N . MET B 1 159 ? -25.281 10 4.141 1 87.19 159 MET B N 1
ATOM 3350 C CA . MET B 1 159 ? -24.781 9.547 2.846 1 87.19 159 MET B CA 1
ATOM 3351 C C . MET B 1 159 ? -25.438 10.312 1.706 1 87.19 159 MET B C 1
ATOM 3353 O O . MET B 1 159 ? -24.766 10.766 0.78 1 87.19 159 MET B O 1
ATOM 3357 N N . LYS B 1 160 ? -26.719 10.523 1.778 1 91.12 160 LYS B N 1
ATOM 3358 C CA . LYS B 1 160 ? -27.5 11.195 0.741 1 91.12 160 LYS B CA 1
ATOM 3359 C C . LYS B 1 160 ? -27.109 12.664 0.628 1 91.12 160 LYS B C 1
ATOM 3361 O O . LYS B 1 160 ? -27.156 13.242 -0.459 1 91.12 160 LYS B O 1
ATOM 3366 N N . ASN B 1 161 ? -26.703 13.227 1.72 1 93.81 161 ASN B N 1
ATOM 3367 C CA . ASN B 1 161 ? -26.422 14.664 1.755 1 93.81 161 ASN B CA 1
ATOM 3368 C C . ASN B 1 161 ? -24.938 14.953 1.694 1 93.81 161 ASN B C 1
ATOM 3370 O O . ASN B 1 161 ? -24.484 16.016 2.148 1 93.81 161 ASN B O 1
ATOM 3374 N N . LYS B 1 162 ? -24.078 14.047 1.303 1 90.19 162 LYS B N 1
ATOM 3375 C CA . LYS B 1 162 ? -22.656 14.203 1.039 1 90.19 162 LYS B CA 1
ATOM 3376 C C . LYS B 1 162 ? -21.875 14.492 2.324 1 90.19 162 LYS B C 1
ATOM 3378 O O . LYS B 1 162 ? -21.078 15.422 2.373 1 90.19 162 LYS B O 1
ATOM 3383 N N . TRP B 1 163 ? -22.25 13.867 3.371 1 91.44 163 TRP B N 1
ATOM 3384 C CA . TRP B 1 163 ? -21.531 13.781 4.641 1 91.44 163 TRP B CA 1
ATOM 3385 C C . TRP B 1 163 ? -21.406 15.164 5.289 1 91.44 163 TRP B C 1
ATOM 3387 O O . TRP B 1 163 ? -20.312 15.586 5.652 1 91.44 163 TRP B O 1
ATOM 3397 N N . PRO B 1 164 ? -22.516 15.828 5.555 1 93.69 164 PRO B N 1
ATOM 3398 C CA . PRO B 1 164 ? -22.484 17.172 6.141 1 93.69 164 PRO B CA 1
ATOM 3399 C C . PRO B 1 164 ? -21.766 17.203 7.496 1 93.69 164 PRO B C 1
ATOM 3401 O O . PRO B 1 164 ? -21.172 18.219 7.859 1 93.69 164 PRO B O 1
ATOM 3404 N N . SER B 1 165 ? -21.812 16.156 8.227 1 92.56 165 SER B N 1
ATOM 3405 C CA . SER B 1 165 ? -21.156 16.141 9.531 1 92.56 165 SER B CA 1
ATOM 3406 C C . SER B 1 165 ? -19.641 16.297 9.391 1 92.56 165 SER B C 1
ATOM 3408 O O . SER B 1 165 ? -19 16.969 10.203 1 92.56 165 SER B O 1
ATOM 3410 N N . THR B 1 166 ? -19.094 15.633 8.438 1 92.69 166 THR B N 1
ATOM 3411 C CA . THR B 1 166 ? -17.656 15.758 8.188 1 92.69 166 THR B CA 1
ATOM 3412 C C . THR B 1 166 ? -17.281 17.219 7.918 1 92.69 166 THR B C 1
ATOM 3414 O O . THR B 1 166 ? -16.266 17.703 8.414 1 92.69 166 THR B O 1
ATOM 3417 N N . HIS B 1 167 ? -18.062 17.906 7.176 1 92.75 167 HIS B N 1
ATOM 3418 C CA . HIS B 1 167 ? -17.797 19.312 6.859 1 92.75 167 HIS B CA 1
ATOM 3419 C C . HIS B 1 167 ? -17.922 20.188 8.102 1 92.75 167 HIS B C 1
ATOM 3421 O O . HIS B 1 167 ? -17.109 21.078 8.312 1 92.75 167 HIS B O 1
ATOM 3427 N N . LYS B 1 168 ? -18.906 19.859 8.797 1 96 168 LYS B N 1
ATOM 3428 C CA . LYS B 1 168 ? -19.203 20.656 9.992 1 96 168 LYS B CA 1
ATOM 3429 C C . LYS B 1 168 ? -18.078 20.547 11.008 1 96 168 LYS B C 1
ATOM 3431 O O . LYS B 1 168 ? -17.734 21.547 11.656 1 96 168 LYS B O 1
ATOM 3436 N N . TYR B 1 169 ? -17.484 19.438 11.117 1 97.31 169 TYR B N 1
ATOM 3437 C CA . TYR B 1 169 ? -16.547 19.219 12.203 1 97.31 169 TYR B CA 1
ATOM 3438 C C . TYR B 1 169 ? -15.109 19.188 11.688 1 97.31 169 TYR B C 1
ATOM 3440 O O . TYR B 1 169 ? -14.172 18.875 12.43 1 97.31 169 TYR B O 1
ATOM 3448 N N . TRP B 1 170 ? -14.922 19.516 10.461 1 95.94 170 TRP B N 1
ATOM 3449 C CA . TRP B 1 170 ? -13.602 19.547 9.844 1 95.94 170 TRP B CA 1
ATOM 3450 C C . TRP B 1 170 ? -12.672 20.484 10.602 1 95.94 170 TRP B C 1
ATOM 3452 O O . TRP B 1 170 ? -11.516 20.156 10.875 1 95.94 170 TRP B O 1
ATOM 3462 N N . PRO B 1 171 ? -13.117 21.688 10.977 1 97.19 171 PRO B N 1
ATOM 3463 C CA . PRO B 1 171 ? -12.234 22.594 11.719 1 97.19 171 PRO B CA 1
ATOM 3464 C C . PRO B 1 171 ? -11.727 21.969 13.023 1 97.19 171 PRO B C 1
ATOM 3466 O O . PRO B 1 171 ? -10.562 22.156 13.383 1 97.19 171 PRO B O 1
ATOM 3469 N N . ASP B 1 172 ? -12.602 21.219 13.664 1 97.88 172 ASP B N 1
ATOM 3470 C CA . ASP B 1 172 ? -12.211 20.578 14.906 1 97.88 172 ASP B CA 1
ATOM 3471 C C . ASP B 1 172 ? -11.141 19.516 14.664 1 97.88 172 ASP B C 1
ATOM 3473 O O . ASP B 1 172 ? -10.195 19.391 15.445 1 97.88 172 ASP B O 1
ATOM 3477 N N . ALA B 1 173 ? -11.312 18.75 13.633 1 98.38 173 ALA B N 1
ATOM 3478 C CA . ALA B 1 173 ? -10.336 17.734 13.281 1 98.38 173 ALA B CA 1
ATOM 3479 C C . ALA B 1 173 ? -8.977 18.359 12.969 1 98.38 173 ALA B C 1
ATOM 3481 O O . ALA B 1 173 ? -7.941 17.859 13.422 1 98.38 173 ALA B O 1
ATOM 3482 N N . VAL B 1 174 ? -8.938 19.469 12.219 1 98.56 174 VAL B N 1
ATOM 3483 C CA . VAL B 1 174 ? -7.703 20.172 11.867 1 98.56 174 VAL B CA 1
ATOM 3484 C C . VAL B 1 174 ? -7.051 20.734 13.125 1 98.56 174 VAL B C 1
ATOM 3486 O O . VAL B 1 174 ? -5.84 20.594 13.32 1 98.56 174 VAL B O 1
ATOM 3489 N N . ASP B 1 175 ? -7.891 21.375 13.969 1 98.5 175 ASP B N 1
ATOM 3490 C CA . ASP B 1 175 ? -7.375 21.922 15.227 1 98.5 175 ASP B CA 1
ATOM 3491 C C . ASP B 1 175 ? -6.719 20.828 16.062 1 98.5 175 ASP B C 1
ATOM 3493 O O . ASP B 1 175 ? -5.684 21.062 16.703 1 98.5 175 ASP B O 1
ATOM 3497 N N . TYR B 1 176 ? -7.309 19.688 16.109 1 98.56 176 TYR B N 1
ATOM 3498 C CA . TYR B 1 176 ? -6.754 18.578 16.891 1 98.56 176 TYR B CA 1
ATOM 3499 C C . TYR B 1 176 ? -5.371 18.203 16.375 1 98.56 176 TYR B C 1
ATOM 3501 O O . TYR B 1 176 ? -4.449 17.984 17.156 1 98.56 176 TYR B O 1
ATOM 3509 N N . VAL B 1 177 ? -5.207 18.078 15.055 1 98.81 177 VAL B N 1
ATOM 3510 C CA . VAL B 1 177 ? -3.92 17.734 14.461 1 98.81 177 VAL B CA 1
ATOM 3511 C C . VAL B 1 177 ? -2.895 18.828 14.781 1 98.81 177 VAL B C 1
ATOM 3513 O O . VAL B 1 177 ? -1.744 18.516 15.109 1 98.81 177 VAL B O 1
ATOM 3516 N N . VAL B 1 178 ? -3.299 20.094 14.695 1 98.81 178 VAL B N 1
ATOM 3517 C CA . VAL B 1 178 ? -2.426 21.203 15.055 1 98.81 178 VAL B CA 1
ATOM 3518 C C . VAL B 1 178 ? -1.968 21.062 16.5 1 98.81 178 VAL B C 1
ATOM 3520 O O . VAL B 1 178 ? -0.788 21.25 16.812 1 98.81 178 VAL B O 1
ATOM 3523 N N . ASP B 1 179 ? -2.922 20.703 17.375 1 98.38 179 ASP B N 1
ATOM 3524 C CA . ASP B 1 179 ? -2.594 20.516 18.781 1 98.38 179 ASP B CA 1
ATOM 3525 C C . ASP B 1 179 ? -1.574 19.391 18.969 1 98.38 179 ASP B C 1
ATOM 3527 O O . ASP B 1 179 ? -0.685 19.484 19.812 1 98.38 179 ASP B O 1
ATOM 3531 N N . VAL B 1 180 ? -1.747 18.312 18.234 1 98.56 180 VAL B N 1
ATOM 3532 C CA . VAL B 1 180 ? -0.795 17.203 18.281 1 98.56 180 VAL B CA 1
ATOM 3533 C C . VAL B 1 180 ? 0.593 17.688 17.875 1 98.56 180 VAL B C 1
ATOM 3535 O O . VAL B 1 180 ? 1.584 17.391 18.547 1 98.56 180 VAL B O 1
ATOM 3538 N N . VAL B 1 181 ? 0.731 18.484 16.812 1 98.44 181 VAL B N 1
ATOM 3539 C CA . VAL B 1 181 ? 2.002 19.016 16.312 1 98.44 181 VAL B CA 1
ATOM 3540 C C . VAL B 1 181 ? 2.625 19.922 17.375 1 98.44 181 VAL B C 1
ATOM 3542 O O . VAL B 1 181 ? 3.832 19.859 17.625 1 98.44 181 VAL B O 1
ATOM 3545 N N . GLU B 1 182 ? 1.784 20.766 18 1 97.94 182 GLU B N 1
ATOM 3546 C CA . GLU B 1 182 ? 2.281 21.641 19.047 1 97.94 182 GLU B CA 1
ATOM 3547 C C . GLU B 1 182 ? 2.85 20.828 20.219 1 97.94 182 GLU B C 1
ATOM 3549 O O . GLU B 1 182 ? 3.895 21.188 20.766 1 97.94 182 GLU B O 1
ATOM 3554 N N . THR B 1 183 ? 2.123 19.812 20.578 1 97.5 183 THR B N 1
ATOM 3555 C CA . THR B 1 183 ? 2.6 18.953 21.641 1 97.5 183 THR B CA 1
ATOM 3556 C C . THR B 1 183 ? 3.957 18.344 21.281 1 97.5 183 THR B C 1
ATOM 3558 O O . THR B 1 183 ? 4.879 18.344 22.094 1 97.5 183 THR B O 1
ATOM 3561 N N . LEU B 1 184 ? 4.102 17.859 20.078 1 97.12 184 LEU B N 1
ATOM 3562 C CA . LEU B 1 184 ? 5.359 17.281 19.625 1 97.12 184 LEU B CA 1
ATOM 3563 C C . LEU B 1 184 ? 6.473 18.312 19.641 1 97.12 184 LEU B C 1
ATOM 3565 O O . LEU B 1 184 ? 7.602 18.016 20.031 1 97.12 184 LEU B O 1
ATOM 3569 N N . ASN B 1 185 ? 6.148 19.5 19.172 1 96.12 185 ASN B N 1
ATOM 3570 C CA . ASN B 1 185 ? 7.121 20.594 19.141 1 96.12 185 ASN B CA 1
ATOM 3571 C C . ASN B 1 185 ? 7.629 20.922 20.547 1 96.12 185 ASN B C 1
ATOM 3573 O O . ASN B 1 185 ? 8.828 21.141 20.734 1 96.12 185 ASN B O 1
ATOM 3577 N N . HIS B 1 186 ? 6.758 20.969 21.469 1 94.56 186 HIS B N 1
ATOM 3578 C CA . HIS B 1 186 ? 7.102 21.328 22.844 1 94.56 186 HIS B CA 1
ATOM 3579 C C . HIS B 1 186 ? 7.973 20.25 23.484 1 94.56 186 HIS B C 1
ATOM 3581 O O . HIS B 1 186 ? 8.844 20.562 24.297 1 94.56 186 HIS B O 1
ATOM 3587 N N . LYS B 1 187 ? 7.77 19.047 23.078 1 92.38 187 LYS B N 1
ATOM 3588 C CA . LYS B 1 187 ? 8.477 17.938 23.703 1 92.38 187 LYS B CA 1
ATOM 3589 C C . LYS B 1 187 ? 9.742 17.578 22.922 1 92.38 187 LYS B C 1
ATOM 3591 O O . LYS B 1 187 ? 10.453 16.641 23.281 1 92.38 187 LYS B O 1
ATOM 3596 N N . GLN B 1 188 ? 9.961 18.281 21.922 1 90.56 188 GLN B N 1
ATOM 3597 C CA . GLN B 1 188 ? 11.086 17.969 21.062 1 90.56 188 GLN B CA 1
ATOM 3598 C C . GLN B 1 188 ? 12.414 18.094 21.812 1 90.56 188 GLN B C 1
ATOM 3600 O O . GLN B 1 188 ? 12.633 19.062 22.547 1 90.56 188 GLN B O 1
ATOM 3605 N N . VAL B 1 189 ? 13.172 17.094 21.688 1 85.81 189 VAL B N 1
ATOM 3606 C CA . VAL B 1 189 ? 14.539 17.109 22.203 1 85.81 189 VAL B CA 1
ATOM 3607 C C . VAL B 1 189 ? 15.523 17.281 21.047 1 85.81 189 VAL B C 1
ATOM 3609 O O . VAL B 1 189 ? 15.438 16.562 20.047 1 85.81 189 VAL B O 1
ATOM 3612 N N . SER B 1 190 ? 16.453 18.188 21.203 1 85.19 190 SER B N 1
ATOM 3613 C CA . SER B 1 190 ? 17.422 18.469 20.141 1 85.19 190 SER B CA 1
ATOM 3614 C C . SER B 1 190 ? 18.141 17.203 19.703 1 85.19 190 SER B C 1
ATOM 3616 O O . SER B 1 190 ? 18.547 16.391 20.531 1 85.19 190 SER B O 1
ATOM 3618 N N . GLY B 1 191 ? 18.125 17.047 18.406 1 85.31 191 GLY B N 1
ATOM 3619 C CA . GLY B 1 191 ? 18.875 15.938 17.844 1 85.31 191 GLY B CA 1
ATOM 3620 C C . GLY B 1 191 ? 18.078 14.656 17.75 1 85.31 191 GLY B C 1
ATOM 3621 O O . GLY B 1 191 ? 18.562 13.641 17.25 1 85.31 191 GLY B O 1
ATOM 3622 N N . THR B 1 192 ? 16.922 14.695 18.266 1 89.5 192 THR B N 1
ATOM 3623 C CA . THR B 1 192 ? 16.094 13.492 18.188 1 89.5 192 THR B CA 1
ATOM 3624 C C . THR B 1 192 ? 14.906 13.711 17.266 1 89.5 192 THR B C 1
ATOM 3626 O O . THR B 1 192 ? 14.367 14.82 17.188 1 89.5 192 THR B O 1
ATOM 3629 N N . PRO B 1 193 ? 14.523 12.633 16.578 1 92.19 193 PRO B N 1
ATOM 3630 C CA . PRO B 1 193 ? 13.344 12.781 15.719 1 92.19 193 PRO B CA 1
ATOM 3631 C C . PRO B 1 193 ? 12.07 13.078 16.516 1 92.19 193 PRO B C 1
ATOM 3633 O O . PRO B 1 193 ? 11.977 12.719 17.688 1 92.19 193 PRO B O 1
ATOM 3636 N N . LEU B 1 194 ? 11.133 13.727 15.906 1 96.06 194 LEU B N 1
ATOM 3637 C CA . LEU B 1 194 ? 9.883 14.148 16.531 1 96.06 194 LEU B CA 1
ATOM 3638 C C . LEU B 1 194 ? 9.047 12.945 16.938 1 96.06 194 LEU B C 1
ATOM 3640 O O . LEU B 1 194 ? 8.227 13.031 17.844 1 96.06 194 LEU B O 1
ATOM 3644 N N . LEU B 1 195 ? 9.148 11.875 16.172 1 97.88 195 LEU B N 1
ATOM 3645 C CA . LEU B 1 195 ? 8.484 10.602 16.438 1 97.88 195 LEU B CA 1
ATOM 3646 C C . LEU B 1 195 ? 9.5 9.461 16.469 1 97.88 195 LEU B C 1
ATOM 3648 O O . LEU B 1 195 ? 10.602 9.586 15.93 1 97.88 195 LEU B O 1
ATOM 3652 N N . PRO B 1 196 ? 9.164 8.383 17.141 1 96.44 196 PRO B N 1
ATOM 3653 C CA . PRO B 1 196 ? 10.078 7.238 17.125 1 96.44 196 PRO B CA 1
ATOM 3654 C C . PRO B 1 196 ? 10.484 6.828 15.711 1 96.44 196 PRO B C 1
ATOM 3656 O O . PRO B 1 196 ? 9.617 6.676 14.836 1 96.44 196 PRO B O 1
ATOM 3659 N N . LYS B 1 197 ? 11.781 6.688 15.508 1 94.69 197 LYS B N 1
ATOM 3660 C CA . LYS B 1 197 ? 12.305 6.363 14.18 1 94.69 197 LYS B CA 1
ATOM 3661 C C . LYS B 1 197 ? 11.664 5.094 13.633 1 94.69 197 LYS B C 1
ATOM 3663 O O . LYS B 1 197 ? 11.555 4.09 14.344 1 94.69 197 LYS B O 1
ATOM 3668 N N . GLY B 1 198 ? 11.203 5.16 12.359 1 96.56 198 GLY B N 1
ATOM 3669 C CA . GLY B 1 198 ? 10.633 4.004 11.695 1 96.56 198 GLY B CA 1
ATOM 3670 C C . GLY B 1 198 ? 9.141 3.846 11.945 1 96.56 198 GLY B C 1
ATOM 3671 O O . GLY B 1 198 ? 8.562 2.799 11.648 1 96.56 198 GLY B O 1
ATOM 3672 N N . SER B 1 199 ? 8.578 4.855 12.508 1 97.88 199 SER B N 1
ATOM 3673 C CA . SER B 1 199 ? 7.152 4.75 12.805 1 97.88 199 SER B CA 1
ATOM 3674 C C . SER B 1 199 ? 6.426 6.047 12.469 1 97.88 199 SER B C 1
ATOM 3676 O O . SER B 1 199 ? 7.051 7.105 12.344 1 97.88 199 SER B O 1
ATOM 3678 N N . GLY B 1 200 ? 5.152 5.969 12.227 1 98.75 200 GLY B N 1
ATOM 3679 C CA . GLY B 1 200 ? 4.215 7.07 12.062 1 98.75 200 GLY B CA 1
ATOM 3680 C C . GLY B 1 200 ? 2.9 6.848 12.789 1 98.75 200 GLY B C 1
ATOM 3681 O O . GLY B 1 200 ? 2.711 5.82 13.438 1 98.75 200 GLY B O 1
ATOM 3682 N N . LEU B 1 201 ? 2.084 7.84 12.711 1 98.88 201 LEU B N 1
ATOM 3683 C CA . LEU B 1 201 ? 0.813 7.832 13.43 1 98.88 201 LEU B CA 1
ATOM 3684 C C . LEU B 1 201 ? -0.344 8.156 12.492 1 98.88 201 LEU B C 1
ATOM 3686 O O . LEU B 1 201 ? -0.32 9.172 11.789 1 98.88 201 LEU B O 1
ATOM 3690 N N . SER B 1 202 ? -1.287 7.242 12.43 1 98.88 202 SER B N 1
ATOM 3691 C CA . SER B 1 202 ? -2.543 7.504 11.742 1 98.88 202 SER B CA 1
ATOM 3692 C C . SER B 1 202 ? -3.639 7.918 12.719 1 98.88 202 SER B C 1
ATOM 3694 O O . SER B 1 202 ? -3.967 7.168 13.641 1 98.88 202 SER B O 1
ATOM 3696 N N . ILE B 1 203 ? -4.156 9.102 12.523 1 98.94 203 ILE B N 1
ATOM 3697 C CA . ILE B 1 203 ? -5.195 9.656 13.383 1 98.94 203 ILE B CA 1
ATOM 3698 C C . ILE B 1 203 ? -6.523 9.703 12.625 1 98.94 203 ILE B C 1
ATOM 3700 O O . ILE B 1 203 ? -6.594 10.25 11.523 1 98.94 203 ILE B O 1
ATOM 3704 N N . ASN B 1 204 ? -7.547 9.117 13.188 1 98.88 204 ASN B N 1
ATOM 3705 C CA . ASN B 1 204 ? -8.914 9.312 12.719 1 98.88 204 ASN B CA 1
ATOM 3706 C C . ASN B 1 204 ? -9.773 10.023 13.758 1 98.88 204 ASN B C 1
ATOM 3708 O O . ASN B 1 204 ? -9.914 9.539 14.883 1 98.88 204 ASN B O 1
ATOM 3712 N N . TYR B 1 205 ? -10.266 11.164 13.391 1 98.88 205 TYR B N 1
ATOM 3713 C CA . TYR B 1 205 ? -11.094 12 14.242 1 98.88 205 TYR B CA 1
ATOM 3714 C C . TYR B 1 205 ? -12.578 11.75 13.984 1 98.88 205 TYR B C 1
ATOM 3716 O O . TYR B 1 205 ? -13.016 11.75 12.836 1 98.88 205 TYR B O 1
ATOM 3724 N N . PRO B 1 206 ? -13.422 11.508 15.039 1 98.31 206 PRO B N 1
ATOM 3725 C CA . PRO B 1 206 ? -14.859 11.336 14.828 1 98.31 206 PRO B CA 1
ATOM 3726 C C . PRO B 1 206 ? -15.539 12.609 14.328 1 98.31 206 PRO B C 1
ATOM 3728 O O . PRO B 1 206 ? -15.195 13.711 14.766 1 98.31 206 PRO B O 1
ATOM 3731 N N . PRO B 1 207 ? -16.469 12.469 13.445 1 97.81 207 PRO B N 1
ATOM 3732 C CA . PRO B 1 207 ? -17.234 13.633 13.016 1 97.81 207 PRO B CA 1
ATOM 3733 C C . PRO B 1 207 ? -18.328 14.023 14.008 1 97.81 207 PRO B C 1
ATOM 3735 O O . PRO B 1 207 ? -19.516 14.031 13.664 1 97.81 207 PRO B O 1
ATOM 3738 N N . LEU B 1 208 ? -17.859 14.406 15.211 1 97.69 208 LEU B N 1
ATOM 3739 C CA . LEU B 1 208 ? -18.734 14.734 16.328 1 97.69 208 LEU B CA 1
ATOM 3740 C C . LEU B 1 208 ? -18.297 16.031 17 1 97.69 208 LEU B C 1
ATOM 3742 O O . LEU B 1 208 ? -17.141 16.453 16.859 1 97.6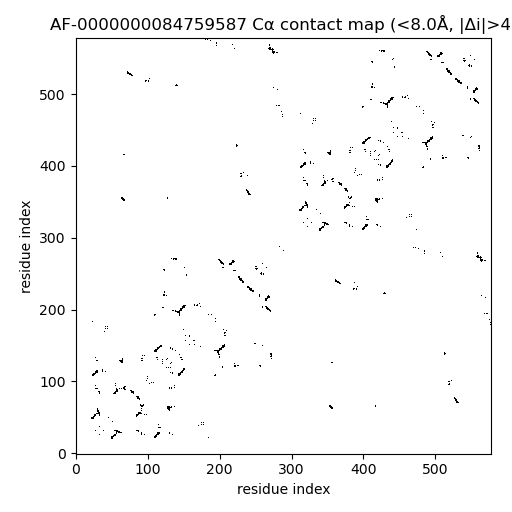9 208 LEU B O 1
ATOM 3746 N N . PRO B 1 209 ? -19.25 16.641 17.719 1 96.62 209 PRO B N 1
ATOM 3747 C CA . PRO B 1 209 ? -18.812 17.766 18.547 1 96.62 209 PRO B CA 1
ATOM 3748 C C . PRO B 1 209 ? -17.734 17.375 19.562 1 96.62 209 PRO B C 1
ATOM 3750 O O . PRO B 1 209 ? -17.766 16.266 20.094 1 96.62 209 PRO B O 1
ATOM 3753 N N . LYS B 1 210 ? -16.875 18.344 19.812 1 96.75 210 LYS B N 1
ATOM 3754 C CA . LYS B 1 210 ? -15.766 18.109 20.734 1 96.75 210 LYS B CA 1
ATOM 3755 C C . LYS B 1 210 ? -16.25 17.5 22.047 1 96.75 210 LYS B C 1
ATOM 3757 O O . LYS B 1 210 ? -15.609 16.625 22.609 1 96.75 210 LYS B O 1
ATOM 3762 N N . SER B 1 211 ? -17.438 17.922 22.5 1 97 211 SER B N 1
ATOM 3763 C CA . SER B 1 211 ? -17.984 17.5 23.781 1 97 211 SER B CA 1
ATOM 3764 C C . SER B 1 211 ? -18.359 16.016 23.75 1 97 211 SER B C 1
ATOM 3766 O O . SER B 1 211 ? -18.562 15.398 24.797 1 97 211 SER B O 1
ATOM 3768 N N . LYS B 1 212 ? -18.5 15.453 22.562 1 97.56 212 LYS B N 1
ATOM 3769 C CA . LYS B 1 212 ? -18.922 14.062 22.438 1 97.56 212 LYS B CA 1
ATOM 3770 C C . LYS B 1 212 ? -17.734 13.141 22.188 1 97.56 212 LYS B C 1
ATOM 3772 O O . LYS B 1 212 ? -17.891 11.922 22.109 1 97.56 212 LYS B O 1
ATOM 3777 N N . ILE B 1 213 ? -16.594 13.734 21.984 1 98.38 213 ILE B N 1
ATOM 3778 C CA . ILE B 1 213 ? -15.375 12.945 21.828 1 98.38 213 ILE B CA 1
ATOM 3779 C C . ILE B 1 213 ? -15.016 12.297 23.172 1 98.38 213 ILE B C 1
ATOM 3781 O O . ILE B 1 213 ? -14.906 12.984 24.188 1 98.38 213 ILE B O 1
ATOM 3785 N N . LYS B 1 214 ? -14.805 11.039 23.203 1 98.38 214 LYS B N 1
ATOM 3786 C CA . LYS B 1 214 ? -14.703 10.281 24.453 1 98.38 214 LYS B CA 1
ATOM 3787 C C . LYS B 1 214 ? -13.242 10.086 24.859 1 98.38 214 LYS B C 1
ATOM 3789 O O . LYS B 1 214 ? -12.961 9.617 25.969 1 98.38 214 LYS B O 1
ATOM 3794 N N . GLY B 1 215 ? -12.289 10.414 24.016 1 98.19 215 GLY B N 1
ATOM 3795 C CA . GLY B 1 215 ? -10.867 10.227 24.266 1 98.19 215 GLY B CA 1
ATOM 3796 C C . GLY B 1 215 ? -10.117 9.648 23.094 1 98.19 215 GLY B C 1
ATOM 3797 O O . GLY B 1 215 ? -10.555 9.781 21.938 1 98.19 215 GLY B O 1
ATOM 3798 N N . VAL B 1 216 ? -8.922 9.188 23.375 1 98.62 216 VAL B N 1
ATOM 3799 C CA . VAL B 1 216 ? -8.055 8.594 22.359 1 98.62 216 VAL B CA 1
ATOM 3800 C C . VAL B 1 216 ? -7.906 7.098 22.625 1 98.62 216 VAL B C 1
ATOM 3802 O O . VAL B 1 216 ? -7.812 6.668 23.766 1 98.62 216 VAL B O 1
ATOM 3805 N N . ARG B 1 217 ? -8 6.328 21.625 1 98.5 217 ARG B N 1
ATOM 3806 C CA . ARG B 1 217 ? -7.754 4.891 21.703 1 98.5 217 ARG B CA 1
ATOM 3807 C C . ARG B 1 217 ? -6.672 4.465 20.719 1 98.5 217 ARG B C 1
ATOM 3809 O O . ARG B 1 217 ? -6.793 4.695 19.516 1 98.5 217 ARG B O 1
ATOM 3816 N N . TYR B 1 218 ? -5.539 3.869 21.297 1 98.75 218 TYR B N 1
ATOM 3817 C CA . TYR B 1 218 ? -4.582 3.193 20.422 1 98.75 218 TYR B CA 1
ATOM 3818 C C . TYR B 1 218 ? -5.152 1.877 19.906 1 98.75 218 TYR B C 1
ATOM 3820 O O . TYR B 1 218 ? -5.582 1.028 20.688 1 98.75 218 TYR B O 1
ATOM 3828 N N . VAL B 1 219 ? -5.238 1.772 18.594 1 98.56 219 VAL B N 1
ATOM 3829 C CA . VAL B 1 219 ? -5.848 0.601 17.969 1 98.56 219 VAL B CA 1
ATOM 3830 C C . VAL B 1 219 ? -5.098 0.243 16.688 1 98.56 219 VAL B C 1
ATOM 3832 O O . VAL B 1 219 ? -4.598 1.126 15.992 1 98.56 219 VAL B O 1
ATOM 3835 N N . GLU B 1 220 ? -4.93 -1.049 16.438 1 98.38 220 GLU B N 1
ATOM 3836 C CA . GLU B 1 220 ? -4.352 -1.495 15.172 1 98.38 220 GLU B CA 1
ATOM 3837 C C . GLU B 1 220 ? -5.387 -1.46 14.047 1 98.38 220 GLU B C 1
ATOM 3839 O O . GLU B 1 220 ? -6.586 -1.553 14.305 1 98.38 220 GLU B O 1
ATOM 3844 N N . ASN B 1 221 ? -4.934 -1.176 12.805 1 98.31 221 ASN B N 1
ATOM 3845 C CA . ASN B 1 221 ? -5.852 -1.456 11.703 1 98.31 221 ASN B CA 1
ATOM 3846 C C . ASN B 1 221 ? -6.297 -2.916 11.703 1 98.31 221 ASN B C 1
ATOM 3848 O O . ASN B 1 221 ? -5.465 -3.822 11.766 1 98.31 221 ASN B O 1
ATOM 3852 N N . GLU B 1 222 ? -7.543 -3.129 11.617 1 97.56 222 GLU B N 1
ATOM 3853 C CA . GLU B 1 222 ? -8.102 -4.469 11.789 1 97.56 222 GLU B CA 1
ATOM 3854 C C . GLU B 1 222 ? -7.617 -5.414 10.695 1 97.56 222 GLU B C 1
ATOM 3856 O O . GLU B 1 222 ? -7.5 -5.023 9.531 1 97.56 222 GLU B O 1
ATOM 3861 N N . MET B 1 223 ? -7.277 -6.648 11.133 1 96.5 223 MET B N 1
ATOM 3862 C CA . MET B 1 223 ? -7.023 -7.711 10.164 1 96.5 223 MET B CA 1
ATOM 3863 C C . MET B 1 223 ? -8.336 -8.289 9.641 1 96.5 223 MET B C 1
ATOM 3865 O O . MET B 1 223 ? -9.312 -8.383 10.375 1 96.5 223 MET B O 1
ATOM 3869 N N . PHE B 1 224 ? -8.383 -8.656 8.398 1 97 224 PHE B N 1
ATOM 3870 C CA . PHE B 1 224 ? -9.5 -9.289 7.703 1 97 224 PHE B CA 1
ATOM 3871 C C . PHE B 1 224 ? -10.719 -8.375 7.703 1 97 224 PHE B C 1
ATOM 3873 O O . PHE B 1 224 ? -11.82 -8.797 8.062 1 97 224 PHE B O 1
ATOM 3880 N N . PRO B 1 225 ? -10.516 -7.152 7.355 1 96.56 225 PRO B N 1
ATOM 3881 C CA . PRO B 1 225 ? -11.672 -6.25 7.297 1 96.56 225 PRO B CA 1
ATOM 3882 C C . PRO B 1 225 ? -12.734 -6.715 6.305 1 96.56 225 PRO B C 1
ATOM 3884 O O . PRO B 1 225 ? -12.422 -7.434 5.352 1 96.56 225 PRO B O 1
ATOM 3887 N N . THR B 1 226 ? -13.961 -6.266 6.57 1 95.44 226 THR B N 1
ATOM 3888 C CA . THR B 1 226 ? -15.047 -6.523 5.633 1 95.44 226 THR B CA 1
ATOM 3889 C C . THR B 1 226 ? -14.758 -5.887 4.277 1 95.44 226 THR B C 1
ATOM 3891 O O . THR B 1 226 ? -14.492 -4.684 4.195 1 95.44 226 THR B O 1
ATOM 3894 N N . PRO B 1 227 ? -14.766 -6.734 3.215 1 95.62 227 PRO B N 1
ATOM 3895 C CA . PRO B 1 227 ? -14.57 -6.129 1.896 1 95.62 227 PRO B CA 1
ATOM 3896 C C . PRO B 1 227 ? -15.625 -5.07 1.571 1 95.62 227 PRO B C 1
ATOM 3898 O O . PRO B 1 227 ? -16.812 -5.289 1.806 1 95.62 227 PRO B O 1
ATOM 3901 N N . GLN B 1 228 ? -15.195 -3.979 1.023 1 93.5 228 GLN B N 1
ATOM 3902 C CA . GLN B 1 228 ? -16.125 -2.895 0.695 1 93.5 228 GLN B CA 1
ATOM 3903 C C . GLN B 1 228 ? -16.734 -3.102 -0.684 1 93.5 228 GLN B C 1
ATOM 3905 O O . GLN B 1 228 ? -17.875 -2.68 -0.93 1 93.5 228 GLN B O 1
ATOM 3910 N N . ILE B 1 229 ? -15.992 -3.771 -1.521 1 94.56 229 ILE B N 1
ATOM 3911 C CA . ILE B 1 229 ? -16.328 -3.846 -2.938 1 94.56 229 ILE B CA 1
ATOM 3912 C C . ILE B 1 229 ? -16.75 -5.27 -3.295 1 94.56 229 ILE B C 1
ATOM 3914 O O . ILE B 1 229 ? -16.172 -6.238 -2.799 1 94.56 229 ILE B O 1
ATOM 3918 N N . GLY B 1 230 ? -17.766 -5.348 -4.094 1 95.56 230 GLY B N 1
ATOM 3919 C CA . GLY B 1 230 ? -18.188 -6.582 -4.738 1 95.56 230 GLY B CA 1
ATOM 3920 C C . GLY B 1 230 ? -18.375 -6.441 -6.234 1 95.56 230 GLY B C 1
ATOM 3921 O O . GLY B 1 230 ? -18.203 -5.355 -6.789 1 95.56 230 GLY B O 1
ATOM 3922 N N . TYR B 1 231 ? -18.656 -7.59 -6.852 1 97.38 231 TYR B N 1
ATOM 3923 C CA . TYR B 1 231 ? -18.906 -7.578 -8.289 1 97.38 231 TYR B CA 1
ATOM 3924 C C . TYR B 1 231 ? -20.078 -8.492 -8.648 1 97.38 231 TYR B C 1
ATOM 3926 O O . TYR B 1 231 ? -20.172 -9.609 -8.125 1 97.38 231 TYR B O 1
ATOM 3934 N N . ASP B 1 232 ? -20.922 -7.949 -9.492 1 97.38 232 ASP B N 1
ATOM 3935 C CA . ASP B 1 232 ? -21.906 -8.789 -10.164 1 97.38 232 ASP B CA 1
ATOM 3936 C C . ASP B 1 232 ? -21.453 -9.133 -11.578 1 97.38 232 ASP B C 1
ATOM 3938 O O . ASP B 1 232 ? -21.031 -8.258 -12.336 1 97.38 232 ASP B O 1
ATOM 3942 N N . ILE B 1 233 ? -21.5 -10.398 -11.844 1 96.81 233 ILE B N 1
ATOM 3943 C CA . ILE B 1 233 ? -21.234 -10.805 -13.219 1 96.81 233 ILE B CA 1
ATOM 3944 C C . ILE B 1 233 ? -22.516 -10.711 -14.047 1 96.81 233 ILE B C 1
ATOM 3946 O O . ILE B 1 233 ? -23.5 -11.391 -13.75 1 96.81 233 ILE B O 1
ATOM 3950 N N . LEU B 1 234 ? -22.422 -9.922 -15.039 1 97.12 234 LEU B N 1
ATOM 3951 C CA . LEU B 1 234 ? -23.578 -9.711 -15.906 1 97.12 234 LEU B CA 1
ATOM 3952 C C . LEU B 1 234 ? -23.719 -10.852 -16.906 1 97.12 234 LEU B C 1
ATOM 3954 O O . LEU B 1 234 ? -22.766 -11.594 -17.156 1 97.12 234 LEU B O 1
ATOM 3958 N N . PRO B 1 235 ? -24.891 -11.016 -17.438 1 96.19 235 PRO B N 1
ATOM 3959 C CA . PRO B 1 235 ? -25.125 -12.109 -18.375 1 96.19 235 PRO B CA 1
ATOM 3960 C C . PRO B 1 235 ? -24.156 -12.109 -19.547 1 96.19 235 PRO B C 1
ATOM 3962 O O . PRO B 1 235 ? -23.828 -13.172 -20.094 1 96.19 235 PRO B O 1
ATOM 3965 N N . ASP B 1 236 ? -23.719 -10.945 -19.953 1 95.19 236 ASP B N 1
ATOM 3966 C CA . ASP B 1 236 ? -22.844 -10.852 -21.109 1 95.19 236 ASP B CA 1
ATOM 3967 C C . ASP B 1 236 ? -21.375 -11.031 -20.688 1 95.19 236 ASP B C 1
ATOM 3969 O O . ASP B 1 236 ? -20.469 -10.875 -21.516 1 95.19 236 ASP B O 1
ATOM 3973 N N . GLY B 1 237 ? -21.125 -11.312 -19.484 1 93.81 237 GLY B N 1
ATOM 3974 C CA . GLY B 1 237 ? -19.781 -11.625 -19.031 1 93.81 237 GLY B CA 1
ATOM 3975 C C . GLY B 1 237 ? -19.062 -10.422 -18.438 1 93.81 237 GLY B C 1
ATOM 3976 O O . GLY B 1 237 ? -18.031 -10.578 -17.797 1 93.81 237 GLY B O 1
ATOM 3977 N N . ARG B 1 238 ? -19.609 -9.258 -18.609 1 96.69 238 ARG B N 1
ATOM 3978 C CA . ARG B 1 238 ? -19.031 -8.062 -18.016 1 96.69 238 ARG B CA 1
ATOM 3979 C C . ARG B 1 238 ? -19.25 -8.047 -16.5 1 96.69 238 ARG B C 1
ATOM 3981 O O . ARG B 1 238 ? -20.062 -8.82 -15.984 1 96.69 238 ARG B O 1
ATOM 3988 N N . ALA B 1 239 ? -18.438 -7.254 -15.773 1 98.06 239 ALA B N 1
ATOM 3989 C CA . ALA B 1 239 ? -18.5 -7.188 -14.32 1 98.06 239 ALA B CA 1
ATOM 3990 C C . ALA B 1 239 ? -19 -5.82 -13.852 1 98.06 239 ALA B C 1
ATOM 3992 O O . ALA B 1 239 ? -18.453 -4.789 -14.25 1 98.06 239 ALA B O 1
ATOM 3993 N N . LYS B 1 240 ? -20.047 -5.781 -13.039 1 98.44 240 LYS B N 1
ATOM 3994 C CA . LYS B 1 240 ? -20.531 -4.551 -12.422 1 98.44 240 LYS B CA 1
ATOM 3995 C C . LYS B 1 240 ? -20.062 -4.441 -10.977 1 98.44 240 LYS B C 1
ATOM 3997 O O . LYS B 1 240 ? -20.328 -5.32 -10.156 1 98.44 240 LYS B O 1
ATOM 4002 N N . GLN B 1 241 ? -19.312 -3.396 -10.727 1 98.19 241 GLN B N 1
ATOM 4003 C CA . GLN B 1 241 ? -18.875 -3.186 -9.352 1 98.19 241 GLN B CA 1
ATOM 4004 C C . GLN B 1 241 ? -20.047 -2.838 -8.438 1 98.19 241 GLN B C 1
ATOM 4006 O O . GLN B 1 241 ? -20.891 -2.025 -8.805 1 98.19 241 GLN B O 1
ATOM 4011 N N . THR B 1 242 ? -20.078 -3.459 -7.293 1 97.19 242 THR B N 1
ATOM 4012 C CA . THR B 1 242 ? -21.109 -3.223 -6.297 1 97.19 242 THR B CA 1
ATOM 4013 C C . THR B 1 242 ? -20.5 -2.879 -4.945 1 97.19 242 THR B C 1
ATOM 4015 O O . THR B 1 242 ? -19.281 -3.02 -4.758 1 97.19 242 THR B O 1
ATOM 4018 N N . ILE B 1 243 ? -21.312 -2.359 -4.117 1 93.62 243 ILE B N 1
ATOM 4019 C CA . ILE B 1 243 ? -20.891 -2.137 -2.734 1 93.62 243 ILE B CA 1
ATOM 4020 C C . ILE B 1 243 ? -21.359 -3.299 -1.861 1 93.62 243 ILE B C 1
ATOM 4022 O O . ILE B 1 243 ? -22.484 -3.791 -2.025 1 93.62 243 ILE B O 1
ATOM 4026 N N . ASN B 1 244 ? -20.484 -3.773 -1.046 1 93.75 244 ASN B N 1
ATOM 4027 C CA . ASN B 1 244 ? -20.875 -4.754 -0.036 1 93.75 244 ASN B CA 1
ATOM 4028 C C . ASN B 1 244 ? -21.734 -4.129 1.051 1 93.75 244 ASN B C 1
ATOM 4030 O O . ASN B 1 244 ? -21.266 -3.297 1.828 1 93.75 244 ASN B O 1
ATOM 4034 N N . PRO B 1 245 ? -22.984 -4.543 1.181 1 91.81 245 PRO B N 1
ATOM 4035 C CA . PRO B 1 245 ? -23.859 -3.928 2.18 1 91.81 245 PRO B CA 1
ATOM 4036 C C . PRO B 1 245 ? -23.328 -4.078 3.604 1 91.81 245 PRO B C 1
ATOM 4038 O O . PRO B 1 245 ? -23.562 -3.215 4.453 1 91.81 245 PRO B O 1
ATOM 4041 N N . GLU B 1 246 ? -22.594 -5.137 3.814 1 92.62 246 GLU B N 1
ATOM 4042 C CA . GLU B 1 246 ? -22.031 -5.355 5.145 1 92.62 246 GLU B CA 1
ATOM 4043 C C . GLU B 1 246 ? -21.047 -4.258 5.512 1 92.62 246 GLU B C 1
ATOM 4045 O O . GLU B 1 246 ? -20.859 -3.951 6.691 1 92.62 246 GLU B O 1
ATOM 4050 N N . SER B 1 247 ? -20.422 -3.648 4.52 1 90.94 247 SER B N 1
ATOM 4051 C CA . SER B 1 247 ? -19.422 -2.621 4.766 1 90.94 247 SER B CA 1
ATOM 4052 C C . SER B 1 247 ? -20.062 -1.282 5.105 1 90.94 247 SER B C 1
ATOM 4054 O O . SER B 1 247 ? -19.391 -0.366 5.582 1 90.94 247 SER B O 1
ATOM 4056 N N . LEU B 1 248 ? -21.359 -1.15 4.941 1 88.56 248 LEU B N 1
ATOM 4057 C CA . LEU B 1 248 ? -22.078 0.089 5.203 1 88.56 248 LEU B CA 1
ATOM 4058 C C . LEU B 1 248 ? -22.688 0.077 6.602 1 88.56 248 LEU B C 1
ATOM 4060 O O . LEU B 1 248 ? -23.219 1.092 7.059 1 88.56 248 LEU B O 1
ATOM 4064 N N . LYS B 1 249 ? -22.562 -1.036 7.219 1 91.38 249 LYS B N 1
ATOM 4065 C CA . LYS B 1 249 ? -23.109 -1.132 8.57 1 91.38 249 LYS B CA 1
ATOM 4066 C C . LYS B 1 249 ? -22.188 -0.46 9.586 1 91.38 249 LYS B C 1
ATOM 4068 O O . LYS B 1 249 ? -20.969 -0.582 9.492 1 91.38 249 LYS B O 1
ATOM 4073 N N . THR B 1 250 ? -22.828 0.261 10.461 1 92.31 250 THR B N 1
ATOM 4074 C CA . THR B 1 250 ? -22.047 0.847 11.555 1 92.31 250 THR B CA 1
ATOM 4075 C C . THR B 1 250 ? -21.672 -0.217 12.578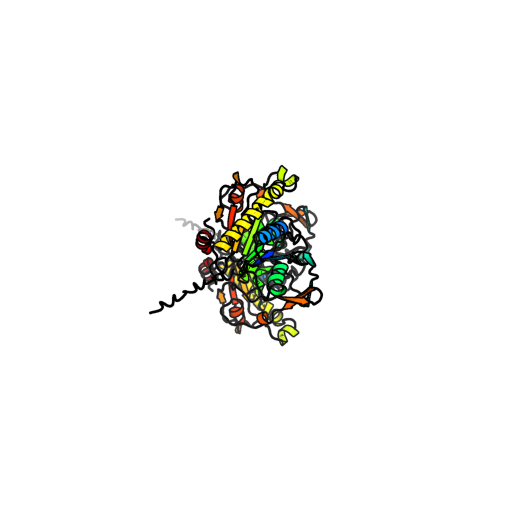 1 92.31 250 THR B C 1
ATOM 4077 O O . THR B 1 250 ? -22.547 -0.884 13.141 1 92.31 250 THR B O 1
ATOM 4080 N N . VAL B 1 251 ? -20.422 -0.352 12.758 1 93.38 251 VAL B N 1
ATOM 4081 C CA . VAL B 1 251 ? -19.953 -1.354 13.711 1 93.38 251 VAL B CA 1
ATOM 4082 C C . VAL B 1 251 ? -19.422 -0.666 14.961 1 93.38 251 VAL B C 1
ATOM 4084 O O . VAL B 1 251 ? -18.875 0.437 14.883 1 93.38 251 VAL B O 1
ATOM 4087 N N . GLU B 1 252 ? -19.594 -1.307 16.141 1 95.75 252 GLU B N 1
ATOM 4088 C CA . GLU B 1 252 ? -19.062 -0.791 17.391 1 95.75 252 GLU B CA 1
ATOM 4089 C C . GLU B 1 252 ? -18.234 -1.85 18.109 1 95.75 252 GLU B C 1
ATOM 4091 O O . GLU B 1 252 ? -18.281 -1.953 19.344 1 95.75 252 GLU B O 1
ATOM 4096 N N . ASN B 1 253 ? -17.578 -2.695 17.312 1 96.44 253 ASN B N 1
ATOM 4097 C CA . ASN B 1 253 ? -16.688 -3.707 17.875 1 96.44 253 ASN B CA 1
ATOM 4098 C C . ASN B 1 253 ? -15.312 -3.127 18.188 1 96.44 253 ASN B C 1
ATOM 4100 O O . ASN B 1 253 ? -15.148 -1.906 18.234 1 96.44 253 ASN B O 1
ATOM 4104 N N . ASP B 1 254 ? -14.328 -3.963 18.5 1 97.69 254 ASP B N 1
ATOM 4105 C CA . ASP B 1 254 ? -13.039 -3.486 19 1 97.69 254 ASP B CA 1
ATOM 4106 C C . ASP B 1 254 ? -12.055 -3.275 17.844 1 97.69 254 ASP B C 1
ATOM 4108 O O . ASP B 1 254 ? -10.844 -3.381 18.031 1 97.69 254 ASP B O 1
ATOM 4112 N N . THR B 1 255 ? -12.602 -3 16.688 1 97.88 255 THR B N 1
ATOM 4113 C CA . THR B 1 255 ? -11.781 -2.656 15.531 1 97.88 255 THR B CA 1
ATOM 4114 C C . THR B 1 255 ? -11.547 -1.149 15.461 1 97.88 255 THR B C 1
ATOM 4116 O O . THR B 1 255 ? -12.156 -0.387 16.219 1 97.88 255 THR B O 1
ATOM 4119 N N . ASP B 1 256 ? -10.664 -0.731 14.641 1 98.25 256 ASP B N 1
ATOM 4120 C CA . ASP B 1 256 ? -10.398 0.697 14.492 1 98.25 256 ASP B CA 1
ATOM 4121 C C . ASP B 1 256 ? -11.648 1.443 14.023 1 98.25 256 ASP B C 1
ATOM 4123 O O . ASP B 1 256 ? -11.953 2.521 14.539 1 98.25 256 ASP B O 1
ATOM 4127 N N . SER B 1 257 ? -12.43 0.848 13.102 1 97.5 257 SER B N 1
ATOM 4128 C CA . SER B 1 257 ? -13.703 1.444 12.727 1 97.5 257 SER B CA 1
ATOM 4129 C C . SER B 1 257 ? -14.672 1.475 13.906 1 97.5 257 SER B C 1
ATOM 4131 O O . SER B 1 257 ? -15.391 2.459 14.102 1 97.5 257 SER B O 1
ATOM 4133 N N . GLY B 1 258 ? -14.68 0.384 14.656 1 98 258 GLY B N 1
ATOM 4134 C CA . GLY B 1 258 ? -15.578 0.304 15.789 1 98 258 GLY B CA 1
ATOM 4135 C C . GLY B 1 258 ? -15.32 1.372 16.828 1 98 258 GLY B C 1
ATOM 4136 O O . GLY B 1 258 ? -16.25 2.047 17.281 1 98 258 GLY B O 1
ATOM 4137 N N . TRP B 1 259 ? -14.094 1.572 17.219 1 98.62 259 TRP B N 1
ATOM 4138 C CA . TRP B 1 259 ? -13.742 2.572 18.219 1 98.62 259 TRP B CA 1
ATOM 4139 C C . TRP B 1 259 ? -14.008 3.98 17.703 1 98.62 259 TRP B C 1
ATOM 4141 O O . TRP B 1 259 ? -14.445 4.852 18.453 1 98.62 259 TRP B O 1
ATOM 4151 N N . LEU B 1 260 ? -13.758 4.227 16.469 1 98.5 260 LEU B N 1
ATOM 4152 C CA . LEU B 1 260 ? -14.086 5.516 15.867 1 98.5 260 LEU B CA 1
ATOM 4153 C C . LEU B 1 260 ? -15.578 5.797 15.953 1 98.5 260 LEU B C 1
ATOM 4155 O O . LEU B 1 260 ? -15.992 6.895 16.344 1 98.5 260 LEU B O 1
ATOM 4159 N N . ASN B 1 261 ? -16.359 4.77 15.648 1 97.12 261 ASN B N 1
ATOM 4160 C CA . ASN B 1 261 ? -17.812 4.898 15.672 1 97.12 261 ASN B CA 1
ATOM 4161 C C . ASN B 1 261 ? -18.328 5.133 17.094 1 97.12 261 ASN B C 1
ATOM 4163 O O . ASN B 1 261 ? -19.359 5.781 17.281 1 97.12 261 ASN B O 1
ATOM 4167 N N . LYS B 1 262 ? -17.609 4.617 18.047 1 97.81 262 LYS B N 1
ATOM 4168 C CA . LYS B 1 262 ? -17.984 4.781 19.453 1 97.81 262 LYS B CA 1
ATOM 4169 C C . LYS B 1 262 ? -17.672 6.195 19.938 1 97.81 262 LYS B C 1
ATOM 4171 O O . LYS B 1 262 ? -18.031 6.559 21.062 1 97.81 262 LYS B O 1
ATOM 4176 N N . GLY B 1 263 ? -16.922 7 19.109 1 98.19 263 GLY B N 1
ATOM 4177 C CA . GLY B 1 263 ? -16.656 8.391 19.453 1 98.19 263 GLY B CA 1
ATOM 4178 C C . GLY B 1 263 ? -15.258 8.617 19.984 1 98.19 263 GLY B C 1
ATOM 4179 O O . GLY B 1 263 ? -14.992 9.641 20.625 1 98.19 263 GLY B O 1
ATOM 4180 N N . TYR B 1 264 ? -14.43 7.684 19.828 1 98.69 264 TYR B N 1
ATOM 4181 C CA . TYR B 1 264 ? -13.031 7.848 20.219 1 98.69 264 TYR B CA 1
ATOM 4182 C C . TYR B 1 264 ? -12.18 8.297 19.031 1 98.69 264 TYR B C 1
ATOM 4184 O O . TYR B 1 264 ? -12.375 7.828 17.906 1 98.69 264 TYR B O 1
ATOM 4192 N N . ILE B 1 265 ? -11.234 9.203 19.25 1 98.88 265 ILE B N 1
ATOM 4193 C CA . ILE B 1 265 ? -10.164 9.414 18.281 1 98.88 265 ILE B CA 1
ATOM 4194 C C . ILE B 1 265 ? -9.258 8.188 18.25 1 98.88 265 ILE B C 1
ATOM 4196 O O . ILE B 1 265 ? -8.805 7.707 19.281 1 98.88 265 ILE B O 1
ATOM 4200 N N . THR B 1 266 ? -9.062 7.645 17.078 1 98.81 266 THR B N 1
ATOM 4201 C CA . THR B 1 266 ? -8.25 6.434 17.016 1 98.81 266 THR B CA 1
ATOM 4202 C C . THR B 1 266 ? -6.836 6.762 16.562 1 98.81 266 THR B C 1
ATOM 4204 O O . THR B 1 266 ? -6.641 7.578 15.656 1 98.81 266 THR B O 1
ATOM 4207 N N . TYR B 1 267 ? -5.832 6.191 17.266 1 98.88 267 TYR B N 1
ATOM 4208 C CA . TYR B 1 267 ? -4.41 6.238 16.953 1 98.88 267 TYR B CA 1
ATOM 4209 C C . TYR B 1 267 ? -3.908 4.875 16.484 1 98.88 267 TYR B C 1
ATOM 4211 O O . TYR B 1 267 ? -3.877 3.92 17.266 1 98.88 267 TYR B O 1
ATOM 4219 N N . SER B 1 268 ? -3.598 4.777 15.25 1 98.81 268 SER B N 1
ATOM 4220 C CA . SER B 1 268 ? -2.986 3.561 14.727 1 98.81 268 SER B CA 1
ATOM 4221 C C . SER B 1 268 ? -1.539 3.803 14.312 1 98.81 268 SER B C 1
ATOM 4223 O O . SER B 1 268 ? -1.271 4.621 13.43 1 98.81 268 SER B O 1
ATOM 4225 N N . LEU B 1 269 ? -0.605 3.119 14.953 1 98.88 269 LEU B N 1
ATOM 4226 C CA . LEU B 1 269 ? 0.811 3.25 14.625 1 98.88 269 LEU B CA 1
ATOM 4227 C C . LEU B 1 269 ? 1.169 2.396 13.414 1 98.88 269 LEU B C 1
ATOM 4229 O O . LEU B 1 269 ? 0.684 1.271 13.273 1 98.88 269 LEU B O 1
ATOM 4233 N N . PHE B 1 270 ? 1.965 2.963 12.508 1 98.75 270 PHE B N 1
ATOM 4234 C CA . PHE B 1 270 ? 2.369 2.223 11.32 1 98.75 270 PHE B CA 1
ATOM 4235 C C . PHE B 1 270 ? 3.859 2.396 11.055 1 98.75 270 PHE B C 1
ATOM 4237 O O . PHE B 1 270 ? 4.453 3.402 11.445 1 98.75 270 PHE B O 1
ATOM 4244 N N . ASP B 1 271 ? 4.473 1.439 10.383 1 98.25 271 ASP B N 1
ATOM 4245 C CA . ASP B 1 271 ? 5.891 1.522 10.047 1 98.25 271 ASP B CA 1
ATOM 4246 C C . ASP B 1 271 ? 6.09 1.533 8.531 1 98.25 271 ASP B C 1
ATOM 4248 O O . ASP B 1 271 ? 7.219 1.66 8.055 1 98.25 271 ASP B O 1
ATOM 4252 N N . GLY B 1 272 ? 4.98 1.358 7.785 1 97 272 GLY B N 1
ATOM 4253 C CA . GLY B 1 272 ? 5.047 1.425 6.332 1 97 272 GLY B CA 1
ATOM 4254 C C . GLY B 1 272 ? 5.562 0.146 5.699 1 97 272 GLY B C 1
ATOM 4255 O O . GLY B 1 272 ? 5.77 0.088 4.484 1 97 272 GLY B O 1
ATOM 4256 N N . ALA B 1 273 ? 5.754 -0.801 6.508 1 96.12 273 ALA B N 1
ATOM 4257 C CA . ALA B 1 273 ? 6.207 -2.102 6.02 1 96.12 273 ALA B CA 1
ATOM 4258 C C . ALA B 1 273 ? 5.188 -3.191 6.344 1 96.12 273 ALA B C 1
ATOM 4260 O O . ALA B 1 273 ? 4.324 -3.006 7.203 1 96.12 273 ALA B O 1
ATOM 4261 N N . MET B 1 274 ? 5.137 -4.309 5.625 1 97.25 274 MET B N 1
ATOM 4262 C CA . MET B 1 274 ? 4.203 -5.41 5.852 1 97.25 274 MET B CA 1
ATOM 4263 C C . MET B 1 274 ? 4.93 -6.633 6.406 1 97.25 274 MET B C 1
ATOM 4265 O O . MET B 1 274 ? 4.387 -7.738 6.395 1 97.25 274 MET B O 1
ATOM 4269 N N . ASN B 1 275 ? 6.16 -6.422 6.949 1 98.19 275 ASN B N 1
ATOM 4270 C CA . ASN B 1 275 ? 6.977 -7.539 7.414 1 98.19 275 ASN B CA 1
ATOM 4271 C C . ASN B 1 275 ? 6.266 -8.336 8.5 1 98.19 275 ASN B C 1
ATOM 4273 O O . ASN B 1 275 ? 5.672 -7.762 9.414 1 98.19 275 ASN B O 1
ATOM 4277 N N . ALA B 1 276 ? 6.352 -9.633 8.383 1 98.12 276 ALA B N 1
ATOM 4278 C CA . ALA B 1 276 ? 5.711 -10.523 9.352 1 98.12 276 ALA B CA 1
ATOM 4279 C C . ALA B 1 276 ? 6.672 -11.625 9.805 1 98.12 276 ALA B C 1
ATOM 4281 O O . ALA B 1 276 ? 6.352 -12.812 9.719 1 98.12 276 ALA B O 1
ATOM 4282 N N . PRO B 1 277 ? 7.789 -11.25 10.375 1 97.19 277 PRO B N 1
ATOM 4283 C CA . PRO B 1 277 ? 8.812 -12.234 10.734 1 97.19 277 PRO B CA 1
ATOM 4284 C C . PRO B 1 277 ? 8.336 -13.211 11.805 1 97.19 277 PRO B C 1
ATOM 4286 O O . PRO B 1 277 ? 8.938 -14.273 11.984 1 97.19 277 PRO B O 1
ATOM 4289 N N . GLN B 1 278 ? 7.258 -12.891 12.531 1 97 278 GLN B N 1
ATOM 4290 C CA . GLN B 1 278 ? 6.754 -13.75 13.602 1 97 278 GLN B CA 1
ATOM 4291 C C . GLN B 1 278 ? 6.289 -15.094 13.047 1 97 278 GLN B C 1
ATOM 4293 O O . GLN B 1 278 ? 6.129 -16.062 13.805 1 97 278 GLN B O 1
ATOM 4298 N N . PHE B 1 279 ? 6.086 -15.211 11.75 1 98.06 279 PHE B N 1
ATOM 4299 C CA . PHE B 1 279 ? 5.586 -16.438 11.148 1 98.06 279 PHE B CA 1
ATOM 4300 C C . PHE B 1 279 ? 6.734 -17.281 10.609 1 98.06 279 PHE B C 1
ATOM 4302 O O . PHE B 1 279 ? 6.516 -18.375 10.07 1 98.06 279 PHE B O 1
ATOM 4309 N N . GLN B 1 280 ? 8.008 -16.844 10.734 1 98.44 280 GLN B N 1
ATOM 4310 C CA . GLN B 1 280 ? 9.133 -17.469 10.047 1 98.44 280 GLN B CA 1
ATOM 4311 C C . GLN B 1 280 ? 9.289 -18.922 10.438 1 98.44 280 GLN B C 1
ATOM 4313 O O . GLN B 1 280 ? 9.492 -19.797 9.586 1 98.44 280 GLN B O 1
ATOM 4318 N N . ALA B 1 281 ? 9.188 -19.266 11.703 1 98.25 281 ALA B N 1
ATOM 4319 C CA . ALA B 1 281 ? 9.367 -20.641 12.148 1 98.25 281 ALA B CA 1
ATOM 4320 C C . ALA B 1 281 ? 8.359 -21.578 11.484 1 98.25 281 ALA B C 1
ATOM 4322 O O . ALA B 1 281 ? 8.695 -22.688 11.102 1 98.25 281 ALA B O 1
ATOM 4323 N N . GLN B 1 282 ? 7.129 -21.141 11.352 1 97.62 282 GLN B N 1
ATOM 4324 C CA . GLN B 1 282 ? 6.09 -21.938 10.719 1 97.62 282 GLN B CA 1
ATOM 4325 C C . GLN B 1 282 ? 6.395 -22.172 9.242 1 97.62 282 GLN B C 1
ATOM 4327 O O . GLN B 1 282 ? 6.188 -23.281 8.727 1 97.62 282 GLN B O 1
ATOM 4332 N N . TYR B 1 283 ? 6.879 -21.141 8.586 1 98.19 283 TYR B N 1
ATOM 4333 C CA . TYR B 1 283 ? 7.203 -21.281 7.168 1 98.19 283 TYR B CA 1
ATOM 4334 C C . TYR B 1 283 ? 8.414 -22.188 6.973 1 98.19 283 TYR B C 1
ATOM 4336 O O . TYR B 1 283 ? 8.461 -22.953 6.016 1 98.19 283 TYR B O 1
ATOM 4344 N N . GLU B 1 284 ? 9.453 -22.062 7.832 1 97.81 284 GLU B N 1
ATOM 4345 C CA . GLU B 1 284 ? 10.609 -22.953 7.766 1 97.81 284 GLU B CA 1
ATOM 4346 C C . GLU B 1 284 ? 10.18 -24.406 7.895 1 97.81 284 GLU B C 1
ATOM 4348 O O . GLU B 1 284 ? 10.672 -25.281 7.164 1 97.81 284 GLU B O 1
ATOM 4353 N N . GLU B 1 285 ? 9.273 -24.688 8.766 1 95.88 285 GLU B N 1
ATOM 4354 C CA . GLU B 1 285 ? 8.766 -26.031 8.938 1 95.88 285 GLU B CA 1
ATOM 4355 C C . GLU B 1 285 ? 7.98 -26.5 7.711 1 95.88 285 GLU B C 1
ATOM 4357 O O . GLU B 1 285 ? 8.156 -27.625 7.242 1 95.88 285 GLU B O 1
ATOM 4362 N N . LEU B 1 286 ? 7.109 -25.609 7.215 1 95.94 286 LEU B N 1
ATOM 4363 C CA . LEU B 1 286 ? 6.211 -25.938 6.109 1 95.94 286 LEU B CA 1
ATOM 4364 C C . LEU B 1 286 ? 6.992 -26.172 4.824 1 95.94 286 LEU B C 1
ATOM 4366 O O . LEU B 1 286 ? 6.664 -27.078 4.051 1 95.94 286 LEU B O 1
ATOM 4370 N N . LEU B 1 287 ? 8.047 -25.328 4.586 1 96.38 287 LEU B N 1
ATOM 4371 C CA . LEU B 1 287 ? 8.719 -25.344 3.293 1 96.38 287 LEU B CA 1
ATOM 4372 C C . LEU B 1 287 ? 10.086 -26.016 3.404 1 96.38 287 LEU B C 1
ATOM 4374 O O . LEU B 1 287 ? 10.766 -26.219 2.396 1 96.38 287 LEU B O 1
ATOM 4378 N N . SER B 1 288 ? 10.469 -26.531 4.598 1 90.31 288 SER B N 1
ATOM 4379 C CA . SER B 1 288 ? 11.75 -27.172 4.867 1 90.31 288 SER B CA 1
ATOM 4380 C C . SER B 1 288 ? 12.914 -26.359 4.309 1 90.31 288 SER B C 1
ATOM 4382 O O . SER B 1 288 ? 13.789 -26.906 3.633 1 90.31 288 SER B O 1
ATOM 4384 N N . LYS B 1 289 ? 12.766 -25.141 4.465 1 86.81 289 LYS B N 1
ATOM 4385 C CA . LYS B 1 289 ? 13.727 -24.141 4.008 1 86.81 289 LYS B CA 1
ATOM 4386 C C . LYS B 1 289 ? 13.812 -22.969 4.996 1 86.81 289 LYS B C 1
ATOM 4388 O O . LYS B 1 289 ? 12.836 -22.656 5.672 1 86.81 289 LYS B O 1
#

Solvent-accessible surface area (backbone atoms only — not comparable to full-atom values): 29273 Å² total; per-residue (Å²): 137,85,80,77,79,77,78,76,77,76,75,74,74,73,71,72,68,73,74,71,77,59,61,31,34,36,34,28,19,18,60,10,48,81,26,68,39,34,45,52,39,47,52,53,41,38,73,73,58,36,43,53,35,32,30,8,4,62,49,67,36,76,34,32,8,33,17,41,83,87,53,72,66,42,74,38,74,43,38,74,78,50,89,56,27,29,24,27,77,53,37,28,35,38,16,46,46,38,38,54,42,33,76,24,52,91,63,62,61,58,32,35,34,9,23,43,34,95,40,49,62,40,39,54,44,39,68,18,20,11,27,49,32,25,18,25,50,39,11,30,65,62,36,28,19,32,19,34,20,28,23,74,60,83,42,71,67,31,56,75,57,69,39,49,45,40,67,73,32,39,65,58,45,44,50,49,53,48,50,52,51,50,47,38,60,71,66,52,48,91,94,49,71,69,39,65,86,53,26,31,39,36,38,34,29,42,50,52,59,76,89,60,50,74,48,76,39,83,39,56,67,42,79,52,37,64,60,52,65,30,36,44,74,42,96,87,54,30,33,29,33,35,69,30,70,77,51,60,55,88,50,72,52,99,37,36,49,10,41,27,66,70,23,21,29,31,38,25,39,28,35,53,47,32,66,32,72,90,49,46,69,60,48,28,66,67,64,74,91,136,85,80,77,79,77,76,76,75,77,75,73,74,72,71,71,68,73,74,71,78,57,62,31,34,34,33,29,18,16,60,11,50,80,27,68,38,34,46,52,41,47,51,55,40,37,74,72,59,36,43,55,36,33,30,8,4,61,49,69,37,76,33,33,8,33,18,41,83,87,52,72,68,42,72,38,75,45,39,75,78,50,90,57,28,31,23,27,78,53,36,26,35,38,16,46,47,37,38,54,42,36,76,24,51,90,63,63,61,58,32,36,36,9,25,44,33,95,40,49,62,39,39,55,45,40,67,18,20,11,28,48,33,27,18,23,50,39,11,31,66,60,36,27,19,31,18,35,18,28,23,72,66,76,42,72,68,31,58,75,60,71,40,55,48,37,63,70,32,40,65,58,46,44,50,49,53,47,50,52,50,51,47,38,60,72,65,54,49,91,94,50,72,70,40,64,86,54,27,30,40,36,37,33,29,44,49,53,58,76,90,61,51,75,48,76,40,84,37,55,68,42,80,53,37,65,61,52,64,31,36,44,74,43,95,86,55,29,34,29,32,34,70,30,69,77,51,59,54,82,50,74,52,96,36,36,50,9,40,27,65,71,23,20,30,30,39,26,39,26,33,53,46,32,64,34,73,90,49,46,69,61,48,29,67,66,66,73,92

pLDDT: mean 92.7, std 13.88, range [32.88, 98.94]

Radius of gyration: 27.46 Å; Cα contacts (8 Å, |Δi|>4): 1376; chains: 2; bounding box: 72×143×74 Å

Foldseek 3Di:
DPPPPPPPPPPPPPPPPVPPAAAEEEEEELQFLPDPWRVLLQVVLVVVPHRYAYFYAHHRDALQAQDFDDDPPDDWDWDDPDVNGIHTHTASNHRLCCVCVPVCVPPGGLEYEYDQYEADCAAPRVRRGSQNRSQLVCLVVFHEYERHYEHFDLDPVCVVVVGCLCVVCSSVSSVVVSVVVVVLSVPDDPPDRSDPRLKYKYKYAYSDPPVQQPEEDEAARDPPGDDQWDWDQDPVRDIDIDGDPVNSDQALDRHQSNCSSSRYIYIHMDRSDPDDCVCVVVVCVVVVD/DPPPPPPPPPPPPPPPPVPPAAAEEEEEELQFLPDPWRVLLQVVLVVVPHHYAYFYAHHRRALQAQDFDDDPPDDWDWDDPDDNGIHTHTASNHRLCCQCVPVCVPPGGLEYEYDQAEADCAAPSVRRGSQNRSQLVCLVVFHEYERHYEHADLDPVCVVVVGVLCVVCSSVSSVVVSVVVVVLVVPDDPPDRSDPRLKYKYKYAYSDPPVQQPEEEEAARDPPGDDQWDWDQDPVRDIDIDGDPVNSDQALDRHQSNCSSSRYIYIHMDRSDPDDCVCVVVVCVVVVD

Organism: Klebsiella aerogenes (strain ATCC 13048 / DSM 30053 / CCUG 1429 / JCM 1235 / KCTC 2190 / NBRC 13534 / NCIMB 10102 / NCTC 10006 / CDC 819-56) (NCBI:txid1028307)